Protein 8S31 (pdb70)

Foldseek 3Di:
DCQLVLLVLLLVLLCLLLVLVQQPDPAFDQVVQFDLLLFAQKDWFDKDAPQVPFAIKTAIPQRKIKGQGNQRKMWIQHNVNWKIWIQHNVGDIDIATPVGDDPVCPVVVVVRVVSSVVCVVDHGTQCNVPDHHDDDPVDDDWTFNDWDDDPFWIWTAIPQSWIKIAGDPQRWIWIAGSVQCKIWIQGSVRDITIGNSVVCSVRGDHPVVSVVSVVVSVVSVVVSVVD/DCLLVLLVLLLVLLVLLLVLVQAPDPDFDQVQQFDLLLFAQKDWFAWDAPQVPFAMKTAILQRKIKGQGNQRKMWIQHNVNWKIWIAHNVRDIDIDTPVGDDPVCPVVVVVNVVSSVVCVPPHGTQCNVPDHNDDDPVQDDWTFNDWDDDPFWIWTATPRSWIKIAGDPQRWIWIAGSVQCKIWIQGSVRDITIGNSVVCSVRGDHPVVSVVSVVVSVVSVVVSVVD/DDDDDPD/DDDDDDPD

B-factor: mean 40.06, std 9.3, range [23.6, 90.56]

Structure (mmCIF, N/CA/C/O backbone):
data_8S31
#
_entry.id   8S31
#
_cell.length_a   67.147
_cell.length_b   67.147
_cell.length_c   254.536
_cell.angle_alpha   90.000
_cell.angle_beta   90.000
_cell.angle_gamma   120.000
#
_symmetry.space_group_name_H-M   'P 32 2 1'
#
loop_
_entity.id
_entity.type
_entity.pdbx_description
1 polymer 'Serine/threonine-protein kinase PLK1'
2 polymer 'Mis18-binding protein 1'
3 water water
#
loop_
_atom_site.group_PDB
_atom_site.id
_atom_site.type_symbol
_atom_site.label_atom_id
_atom_site.label_alt_id
_atom_site.label_comp_id
_atom_site.label_asym_id
_atom_site.label_entity_id
_atom_site.label_seq_id
_atom_site.pdbx_PDB_ins_code
_atom_site.Cartn_x
_atom_site.Cartn_y
_atom_site.Cartn_z
_atom_site.occupancy
_atom_site.B_iso_or_equiv
_atom_site.auth_seq_id
_atom_site.auth_comp_id
_atom_site.auth_asym_id
_atom_site.auth_atom_id
_atom_site.pdbx_PDB_model_num
ATOM 1 N N . GLU A 1 7 ? -12.30375 26.30451 52.99962 1.000 52.30522 368 GLU A N 1
ATOM 2 C CA . GLU A 1 7 ? -11.51089 25.67912 51.94429 1.000 49.26194 368 GLU A CA 1
ATOM 3 C C . GLU A 1 7 ? -12.37230 24.80201 51.01979 1.000 46.10350 368 GLU A C 1
ATOM 4 O O . GLU A 1 7 ? -13.26263 24.06454 51.46964 1.000 48.20014 368 GLU A O 1
ATOM 6 N N . VAL A 1 8 ? -12.12884 24.93288 49.71662 1.000 41.76383 369 VAL A N 1
ATOM 7 C CA . VAL A 1 8 ? -12.67168 24.02350 48.71602 1.000 39.29726 369 VAL A CA 1
ATOM 8 C C . VAL A 1 8 ? -11.60021 22.95901 48.43944 1.000 39.50337 369 VAL A C 1
ATOM 9 O O . VAL A 1 8 ? -11.68321 22.23060 47.44381 1.000 35.79983 369 VAL A O 1
ATOM 13 N N . VAL A 1 9 ? -10.57923 22.86182 49.31093 1.000 34.97562 370 VAL A N 1
ATOM 14 C CA . VAL A 1 9 ? -9.49583 21.89178 49.10089 1.000 35.43738 370 VAL A CA 1
ATOM 15 C C . VAL A 1 9 ? -10.02523 20.46670 49.16056 1.000 35.80744 370 VAL A C 1
ATOM 16 O O . VAL A 1 9 ? -9.69244 19.61986 48.31709 1.000 32.08992 370 VAL A O 1
ATOM 20 N N . ASP A 1 10 ? -10.78232 20.15807 50.21052 1.000 34.96797 371 ASP A N 1
ATOM 21 C CA . ASP A 1 10 ? -11.33464 18.81630 50.35337 1.000 41.32991 371 ASP A CA 1
ATOM 22 C C . ASP A 1 10 ? -12.38718 18.55495 49.28510 1.000 39.00204 371 ASP A C 1
ATOM 23 O O . ASP A 1 10 ? -12.48606 17.44261 48.74749 1.000 35.72517 371 ASP A O 1
ATOM 28 N N . CYS A 1 11 ? -13.16092 19.58138 48.95060 1.000 33.30942 372 CYS A N 1
ATOM 29 C CA . CYS A 1 11 ? -14.13874 19.45700 47.87884 1.000 34.43843 372 CYS A CA 1
ATOM 30 C C . CYS A 1 11 ? -13.45448 19.09593 46.56389 1.000 35.56702 372 CYS A C 1
ATOM 31 O O . CYS A 1 11 ? -13.92128 18.21709 45.82314 1.000 32.01746 372 CYS A O 1
ATOM 34 N N . HIS A 1 12 ? -12.34194 19.77286 46.25015 1.000 32.31560 373 HIS A N 1
ATOM 35 C CA . HIS A 1 12 ? -11.67453 19.51221 44.98013 1.000 32.33274 373 HIS A CA 1
ATOM 36 C C . HIS A 1 12 ? -11.03609 18.12723 44.96535 1.000 33.69320 373 HIS A C 1
ATOM 37 O O . HIS A 1 12 ? -11.07789 17.43796 43.93996 1.000 35.22848 373 HIS A O 1
ATOM 44 N N . LEU A 1 13 ? -10.48185 17.68206 46.09794 1.000 30.93712 374 LEU A N 1
ATOM 45 C CA . LEU A 1 13 ? -9.92280 16.33466 46.15641 1.000 34.43152 374 LEU A CA 1
ATOM 46 C C . LEU A 1 13 ? -11.00383 15.27599 45.99303 1.000 33.68654 374 LEU A C 1
ATOM 47 O O . LEU A 1 13 ? -10.78528 14.26367 45.31720 1.000 31.09521 374 LEU A O 1
ATOM 52 N N . SER A 1 14 ? -12.16583 15.46893 46.62913 1.000 35.20326 375 SER A N 1
ATOM 53 C CA . SER A 1 14 ? -13.25839 14.51053 46.45589 1.000 34.57954 375 SER A CA 1
ATOM 54 C C . SER A 1 14 ? -13.75529 14.49247 45.01891 1.000 32.95296 375 SER A C 1
ATOM 55 O O . SER A 1 14 ? -14.05740 13.41968 44.47730 1.000 34.91269 375 SER A O 1
ATOM 58 N N . ASP A 1 15 ? -13.89158 15.67214 44.40152 1.000 30.72287 376 ASP A N 1
ATOM 59 C CA . ASP A 1 15 ? -14.25184 15.73945 42.98835 1.000 33.50217 376 ASP A CA 1
ATOM 60 C C . ASP A 1 15 ? -13.28017 14.91297 42.15052 1.000 31.84195 376 ASP A C 1
ATOM 61 O O . ASP A 1 15 ? -13.68430 14.19701 41.22950 1.000 30.51369 376 ASP A O 1
ATOM 66 N N . MET A 1 16 ? -11.98242 15.04889 42.42488 1.000 30.65476 377 MET A N 1
ATOM 67 C CA . MET A 1 16 ? -10.99163 14.29023 41.66580 1.000 33.55145 377 MET A CA 1
ATOM 68 C C . MET A 1 16 ? -11.14440 12.79023 41.88874 1.000 31.72579 377 MET A C 1
ATOM 69 O O . MET A 1 16 ? -11.03094 12.00437 40.94213 1.000 32.02788 377 MET A O 1
ATOM 74 N N . LEU A 1 17 ? -11.39722 12.37192 43.13028 1.000 32.76405 378 LEU A N 1
ATOM 75 C CA . LEU A 1 17 ? -11.58556 10.94498 43.39728 1.000 35.97842 378 LEU A CA 1
ATOM 76 C C . LEU A 1 17 ? -12.81103 10.39918 42.66660 1.000 33.30527 378 LEU A C 1
ATOM 77 O O . LEU A 1 17 ? -12.76189 9.29755 42.10035 1.000 33.69312 378 LEU A O 1
ATOM 82 N N . GLN A 1 18 ? -13.90780 11.17324 42.65029 1.000 34.96366 379 GLN A N 1
ATOM 83 C CA . GLN A 1 18 ? -15.05221 10.89622 41.77299 1.000 36.84305 379 GLN A CA 1
ATOM 84 C C . GLN A 1 18 ? -14.66689 10.67747 40.32867 1.000 39.13273 379 GLN A C 1
ATOM 85 O O . GLN A 1 18 ? -15.03236 9.65743 39.72057 1.000 35.74690 379 GLN A O 1
ATOM 91 N N . GLN A 1 19 ? -13.91950 11.62226 39.76925 1.000 32.49340 380 GLN A N 1
ATOM 92 C CA . GLN A 1 19 ? -13.58819 11.54867 38.35576 1.000 36.68478 380 GLN A CA 1
ATOM 93 C C . GLN A 1 19 ? -12.69745 10.34928 38.06880 1.000 34.90625 380 GLN A C 1
ATOM 94 O O . GLN A 1 19 ? -12.94424 9.60341 37.11297 1.000 34.67161 380 GLN A O 1
ATOM 100 N N . LEU A 1 20 ? -11.71276 10.09922 38.94182 1.000 33.19658 381 LEU A N 1
ATOM 101 C CA . LEU A 1 20 ? -10.79170 8.97837 38.75428 1.000 33.19017 381 LEU A CA 1
ATOM 102 C C . LEU A 1 20 ? -11.47673 7.63568 38.98158 1.000 35.51662 381 LEU A C 1
ATOM 103 O O . LEU A 1 20 ? -11.28215 6.69667 38.19745 1.000 36.36404 381 LEU A O 1
ATOM 108 N N . HIS A 1 21 ? -12.27714 7.51799 40.04431 1.000 35.95471 382 HIS A N 1
ATOM 109 C CA . HIS A 1 21 ? -12.96819 6.25673 40.31073 1.000 38.00606 382 HIS A CA 1
ATOM 110 C C . HIS A 1 21 ? -13.83856 5.83849 39.12666 1.000 37.44495 382 HIS A C 1
ATOM 111 O O . HIS A 1 21 ? -13.79995 4.68257 38.68682 1.000 39.49557 382 HIS A O 1
ATOM 118 N N . SER A 1 22 ? -14.59771 6.78067 38.57335 1.000 37.04751 383 SER A N 1
ATOM 119 C CA . SER A 1 22 ? -15.47048 6.47739 37.44318 1.000 39.57602 383 SER A CA 1
ATOM 120 C C . SER A 1 22 ? -14.68282 5.98784 36.22978 1.000 39.89993 383 SER A C 1
ATOM 121 O O . SER A 1 22 ? -15.08805 5.02369 35.56944 1.000 40.00163 383 SER A O 1
ATOM 124 N N . VAL A 1 23 ? -13.56851 6.65204 35.90448 1.000 39.74697 384 VAL A N 1
ATOM 125 C CA . VAL A 1 23 ? -12.74119 6.20559 34.78288 1.000 39.20784 384 VAL A CA 1
ATOM 126 C C . VAL A 1 23 ? -12.18124 4.82132 35.07327 1.000 38.46378 384 VAL A C 1
ATOM 127 O O . VAL A 1 23 ? -12.30904 3.89311 34.26451 1.000 39.94841 384 VAL A O 1
ATOM 131 N N . ASN A 1 24 ? -11.58811 4.65526 36.25709 1.000 36.31373 385 ASN A N 1
ATOM 132 C CA . ASN A 1 24 ? -10.95286 3.39137 36.60249 1.000 38.47561 385 ASN A CA 1
ATOM 133 C C . ASN A 1 24 ? -11.97522 2.26957 36.69256 1.000 39.33824 385 ASN A C 1
ATOM 134 O O . ASN A 1 24 ? -11.70960 1.15156 36.24238 1.000 43.52756 385 ASN A O 1
ATOM 139 N N . ALA A 1 25 ? -13.16697 2.55119 37.22980 1.000 38.88016 386 ALA A N 1
ATOM 140 C CA . ALA A 1 25 ? -14.18843 1.50663 37.30779 1.000 40.86035 386 ALA A CA 1
ATOM 141 C C . ALA A 1 25 ? -14.60943 1.02620 35.92726 1.000 43.93763 386 ALA A C 1
ATOM 142 O O . ALA A 1 25 ? -15.02559 -0.12855 35.78030 1.000 41.57144 386 ALA A O 1
ATOM 144 N N . SER A 1 26 ? -14.51294 1.89143 34.90538 1.000 42.33749 387 SER A N 1
ATOM 145 C CA . SER A 1 26 ? -14.93847 1.50754 33.56177 1.000 42.87009 387 SER A CA 1
ATOM 146 C C . SER A 1 26 ? -13.93943 0.59703 32.87389 1.000 44.23972 387 SER A C 1
ATOM 147 O O . SER A 1 26 ? -14.24970 0.07402 31.79587 1.000 43.45420 387 SER A O 1
ATOM 150 N N . LYS A 1 27 ? -12.77739 0.37721 33.48773 1.000 44.87529 388 LYS A N 1
ATOM 151 C CA . LYS A 1 27 ? -11.81375 -0.61026 33.01674 1.000 48.48203 388 LYS A CA 1
ATOM 152 C C . LYS A 1 27 ? -11.36633 -0.18212 31.61370 1.000 47.64180 388 LYS A C 1
ATOM 153 O O . LYS A 1 27 ? -11.59963 -0.90747 30.64407 1.000 49.76880 388 LYS A O 1
ATOM 159 N N . PRO A 1 28 ? -10.78739 1.02272 31.45712 1.000 47.96278 389 PRO A N 1
ATOM 160 C CA . PRO A 1 28 ? -10.68162 1.62446 30.11043 1.000 46.90647 389 PRO A CA 1
ATOM 161 C C . PRO A 1 28 ? -9.67551 0.98163 29.15110 1.000 51.61597 389 PRO A C 1
ATOM 162 O O . PRO A 1 28 ? -9.79841 1.20477 27.93613 1.000 49.81830 389 PRO A O 1
ATOM 166 N N . SER A 1 29 ? -8.67410 0.24011 29.62079 1.000 47.22348 390 SER A N 1
ATOM 167 C CA . SER A 1 29 ? -7.75262 -0.39268 28.68648 1.000 51.18289 390 SER A CA 1
ATOM 168 C C . SER A 1 29 ? -8.28193 -1.73634 28.22165 1.000 56.37568 390 SER A C 1
ATOM 169 O O . SER A 1 29 ? -7.64598 -2.39729 27.39743 1.000 58.26319 390 SER A O 1
ATOM 172 N N . GLU A 1 30 ? -9.46459 -2.11488 28.70058 1.000 58.27726 391 GLU A N 1
ATOM 173 C CA . GLU A 1 30 ? -10.06819 -3.42148 28.50027 1.000 60.61316 391 GLU A CA 1
ATOM 174 C C . GLU A 1 30 ? -11.16629 -3.39497 27.44886 1.000 59.08340 391 GLU A C 1
ATOM 175 O O . GLU A 1 30 ? -12.00331 -4.29646 27.42395 1.000 62.82907 391 GLU A O 1
ATOM 181 N N . ARG A 1 31 ? -11.20857 -2.36394 26.61104 1.000 63.01377 392 ARG A N 1
ATOM 182 C CA . ARG A 1 31 ? -12.20840 -2.31463 25.55881 1.000 62.16344 392 ARG A CA 1
ATOM 183 C C . ARG A 1 31 ? -11.81024 -3.19291 24.38052 1.000 64.63872 392 ARG A C 1
ATOM 184 O O . ARG A 1 31 ? -10.64688 -3.57087 24.21174 1.000 61.94901 392 ARG A O 1
ATOM 192 N N . GLY A 1 32 ? -12.80043 -3.46577 23.52881 1.000 64.32359 393 GLY A N 1
ATOM 193 C CA . GLY A 1 32 ? -12.53119 -4.15253 22.27344 1.000 67.42922 393 GLY A CA 1
ATOM 194 C C . GLY A 1 32 ? -11.66239 -3.32021 21.34868 1.000 70.29096 393 GLY A C 1
ATOM 195 O O . GLY A 1 32 ? -10.65642 -3.79962 20.81465 1.000 64.44793 393 GLY A O 1
ATOM 196 N N . LEU A 1 33 ? -12.09431 -2.08639 21.08052 1.000 67.10257 394 LEU A N 1
ATOM 197 C CA . LEU A 1 33 ? -11.34948 -1.12236 20.28139 1.000 63.25519 394 LEU A CA 1
ATOM 198 C C . LEU A 1 33 ? -11.17457 0.13956 21.10568 1.000 60.12423 394 LEU A C 1
ATOM 199 O O . LEU A 1 33 ? -12.16357 0.76262 21.49916 1.000 58.68186 394 LEU A O 1
ATOM 204 N N . VAL A 1 34 ? -9.93466 0.52118 21.36642 1.000 57.22076 395 VAL A N 1
ATOM 205 C CA . VAL A 1 34 ? -9.66797 1.71977 22.14706 1.000 57.16283 395 VAL A CA 1
ATOM 206 C C . VAL A 1 34 ? -9.52487 2.88375 21.17615 1.000 54.97171 395 VAL A C 1
ATOM 207 O O . VAL A 1 34 ? -8.81332 2.77875 20.16991 1.000 55.59075 395 VAL A O 1
ATOM 211 N N . ARG A 1 35 ? -10.19804 3.99636 21.46923 1.000 47.60296 396 ARG A N 1
ATOM 212 C CA . ARG A 1 35 ? -10.15694 5.16920 20.60528 1.000 47.30186 396 ARG A CA 1
ATOM 213 C C . ARG A 1 35 ? -9.79041 6.38691 21.43866 1.000 48.65227 396 ARG A C 1
ATOM 214 O O . ARG A 1 35 ? -10.51819 7.37969 21.49431 1.000 42.81754 396 ARG A O 1
ATOM 222 N N . GLN A 1 36 ? -8.60601 6.29389 22.05409 1.000 46.35105 397 GLN A N 1
ATOM 223 C CA . GLN A 1 36 ? -8.12676 7.28686 23.01264 1.000 48.43757 397 GLN A CA 1
ATOM 224 C C . GLN A 1 36 ? -8.16602 8.70018 22.44227 1.000 43.38431 397 GLN A C 1
ATOM 225 O O . GLN A 1 36 ? -8.52529 9.65552 23.13822 1.000 44.51361 397 GLN A O 1
ATOM 231 N N . GLU A 1 37 ? -7.77422 8.85073 21.17956 1.000 46.24701 398 GLU A N 1
ATOM 232 C CA . GLU A 1 37 ? -7.70357 10.16308 20.54678 1.000 48.96165 398 GLU A CA 1
ATOM 233 C C . GLU A 1 37 ? -9.05507 10.87916 20.53979 1.000 46.17853 398 GLU A C 1
ATOM 234 O O . GLU A 1 37 ? -9.09657 12.11130 20.45466 1.000 39.77153 398 GLU A O 1
ATOM 240 N N . GLU A 1 38 ? -10.16119 10.13809 20.63933 1.000 42.83341 399 GLU A N 1
ATOM 241 C CA . GLU A 1 38 ? -11.46827 10.77356 20.70737 1.000 42.65690 399 GLU A CA 1
ATOM 242 C C . GLU A 1 38 ? -11.69528 11.50894 22.02069 1.000 41.15416 399 GLU A C 1
ATOM 243 O O . GLU A 1 38 ? -12.58952 12.35946 22.09924 1.000 38.16227 399 GLU A O 1
ATOM 249 N N . ALA A 1 39 ? -10.90766 11.21463 23.04685 1.000 41.30760 400 ALA A N 1
ATOM 250 C CA . ALA A 1 39 ? -11.06574 11.88978 24.32254 1.000 40.27047 400 ALA A CA 1
ATOM 251 C C . ALA A 1 39 ? -10.20354 13.13460 24.44384 1.000 38.47684 400 ALA A C 1
ATOM 252 O O . ALA A 1 39 ? -10.33477 13.85589 25.43320 1.000 37.10616 400 ALA A O 1
ATOM 254 N N . GLU A 1 40 ? -9.33414 13.40577 23.47044 1.000 39.48218 401 GLU A N 1
ATOM 255 C CA . GLU A 1 40 ? -8.44688 14.55910 23.56434 1.000 38.65680 401 GLU A CA 1
ATOM 256 C C . GLU A 1 40 ? -9.22584 15.86305 23.49747 1.000 38.44658 401 GLU A C 1
ATOM 257 O O . GLU A 1 40 ? -10.15337 16.00966 22.70333 1.000 36.99874 401 GLU A O 1
ATOM 263 N N . ASP A 1 41 ? -8.80324 16.83777 24.30017 1.000 38.28611 402 ASP A N 1
ATOM 264 C CA . ASP A 1 41 ? -9.33695 18.19465 24.22036 1.000 36.52918 402 ASP A CA 1
ATOM 265 C C . ASP A 1 41 ? -8.20733 19.16576 24.50949 1.000 37.77495 402 ASP A C 1
ATOM 266 O O . ASP A 1 41 ? -7.91758 19.45613 25.68283 1.000 36.38105 402 ASP A O 1
ATOM 271 N N . PRO A 1 42 ? -7.56200 19.70579 23.47084 1.000 34.58740 403 PRO A N 1
ATOM 272 C CA . PRO A 1 42 ? -6.42927 20.61807 23.70283 1.000 37.83117 403 PRO A CA 1
ATOM 273 C C . PRO A 1 42 ? -6.81139 21.86596 24.47393 1.000 37.21663 403 PRO A C 1
ATOM 274 O O . PRO A 1 42 ? -5.93975 22.48212 25.09528 1.000 38.82077 403 PRO A O 1
ATOM 278 N N . ALA A 1 43 ? -8.08405 22.25756 24.46507 1.000 36.92455 404 ALA A N 1
ATOM 279 C CA . ALA A 1 43 ? -8.49435 23.43236 25.22196 1.000 38.18629 404 ALA A CA 1
ATOM 280 C C . ALA A 1 43 ? -8.52402 23.19874 26.73015 1.000 38.19509 404 ALA A C 1
ATOM 281 O O . ALA A 1 43 ? -8.72940 24.15662 27.48136 1.000 37.83914 404 ALA A O 1
ATOM 283 N N . CYS A 1 44 ? -8.35466 21.96482 27.19921 1.000 36.55819 405 CYS A N 1
ATOM 284 C CA . CYS A 1 44 ? -8.39212 21.68087 28.62922 1.000 33.11972 405 CYS A CA 1
ATOM 285 C C . CYS A 1 44 ? -7.01242 21.69497 29.27785 1.000 31.46328 405 CYS A C 1
ATOM 286 O O . CYS A 1 44 ? -6.89336 21.34457 30.45612 1.000 31.79528 405 CYS A O 1
ATOM 289 N N . ILE A 1 45 ? -5.97558 22.06528 28.53392 1.000 33.64175 406 ILE A N 1
ATOM 290 C CA . ILE A 1 45 ? -4.60074 22.08839 29.05691 1.000 33.70027 406 ILE A CA 1
ATOM 291 C C . ILE A 1 45 ? -4.54163 22.98397 30.29394 1.000 32.88261 406 ILE A C 1
ATOM 292 O O . ILE A 1 45 ? -5.26809 23.99474 30.35780 1.000 33.55971 406 ILE A O 1
ATOM 297 N N . PRO A 1 46 ? -3.76609 22.64752 31.32266 1.000 33.21594 407 PRO A N 1
ATOM 298 C CA . PRO A 1 46 ? -3.73982 23.48446 32.53558 1.000 32.82532 407 PRO A CA 1
ATOM 299 C C . PRO A 1 46 ? -3.11026 24.85149 32.29905 1.000 32.57581 407 PRO A C 1
ATOM 300 O O . PRO A 1 46 ? -2.34503 25.07295 31.35679 1.000 31.04712 407 PRO A O 1
ATOM 304 N N . ILE A 1 47 ? -3.45915 25.78341 33.18853 1.000 31.27683 408 ILE A N 1
ATOM 305 C CA . ILE A 1 47 ? -2.76671 27.06237 33.23305 1.000 33.00350 408 ILE A CA 1
ATOM 306 C C . ILE A 1 47 ? -1.39449 26.89627 33.87332 1.000 31.90000 408 ILE A C 1
ATOM 307 O O . ILE A 1 47 ? -0.40718 27.49830 33.42943 1.000 31.23654 408 ILE A O 1
ATOM 312 N N . PHE A 1 48 ? -1.30284 26.05631 34.89904 1.000 28.86135 409 PHE A N 1
ATOM 313 C CA . PHE A 1 48 ? -0.09640 25.93833 35.70132 1.000 30.09507 409 PHE A CA 1
ATOM 314 C C . PHE A 1 48 ? 0.25720 24.47757 35.90010 1.000 31.36434 409 PHE A C 1
ATOM 315 O O . PHE A 1 48 ? -0.63037 23.62586 36.03201 1.000 27.79828 409 PHE A O 1
ATOM 323 N N . TRP A 1 49 ? 1.55928 24.20081 35.92172 1.000 28.92838 410 TRP A N 1
ATOM 324 C CA . TRP A 1 49 ? 2.07572 22.93070 36.40283 1.000 29.42862 410 TRP A CA 1
ATOM 325 C C . TRP A 1 49 ? 3.47748 23.16569 36.95163 1.000 31.15245 410 TRP A C 1
ATOM 326 O O . TRP A 1 49 ? 4.09132 24.21186 36.72263 1.000 29.76165 410 TRP A O 1
ATOM 337 N N . VAL A 1 50 ? 3.97967 22.18295 37.69184 1.000 28.70715 411 VAL A N 1
ATOM 338 C CA . VAL A 1 50 ? 5.33003 22.26299 38.23730 1.000 29.88946 411 VAL A CA 1
ATOM 339 C C . VAL A 1 50 ? 6.31664 21.83911 37.15783 1.000 32.10043 411 VAL A C 1
ATOM 340 O O . VAL A 1 50 ? 6.27675 20.69808 36.68363 1.000 30.52741 411 VAL A O 1
ATOM 344 N N . SER A 1 51 ? 7.21209 22.75145 36.76774 1.000 30.42596 412 SER A N 1
ATOM 345 C CA . SER A 1 51 ? 8.18064 22.43312 35.72520 1.000 32.90887 412 SER A CA 1
ATOM 346 C C . SER A 1 51 ? 9.53532 21.97256 36.26441 1.000 33.45265 412 SER A C 1
ATOM 347 O O . SER A 1 51 ? 10.26204 21.28171 35.54064 1.000 34.39764 412 SER A O 1
ATOM 350 N N . LYS A 1 52 ? 9.89438 22.33727 37.49994 1.000 30.82325 413 LYS A N 1
ATOM 351 C CA . LYS A 1 52 ? 11.11765 21.86894 38.14329 1.000 31.79170 413 LYS A CA 1
ATOM 352 C C . LYS A 1 52 ? 10.86606 21.77089 39.63950 1.000 32.20844 413 LYS A C 1
ATOM 353 O O . LYS A 1 52 ? 10.00871 22.47435 40.18020 1.000 28.00754 413 LYS A O 1
ATOM 359 N N . TRP A 1 53 ? 11.62709 20.91585 40.31653 1.000 29.17745 414 TRP A N 1
ATOM 360 C CA . TRP A 1 53 ? 11.50799 20.88196 41.77070 1.000 31.29222 414 TRP A CA 1
ATOM 361 C C . TRP A 1 53 ? 12.78819 20.32489 42.37040 1.000 33.57787 414 TRP A C 1
ATOM 362 O O . TRP A 1 53 ? 13.54037 19.59493 41.71255 1.000 32.13118 414 TRP A O 1
ATOM 373 N N . VAL A 1 54 ? 13.06161 20.72199 43.60968 1.000 30.32080 415 VAL A N 1
ATOM 374 C CA . VAL A 1 54 ? 14.22101 20.19496 44.31594 1.000 34.50077 415 VAL A CA 1
ATOM 375 C C . VAL A 1 54 ? 13.79985 19.98494 45.76343 1.000 34.87319 415 VAL A C 1
ATOM 376 O O . VAL A 1 54 ? 13.35943 20.92632 46.43966 1.000 32.60393 415 VAL A O 1
ATOM 380 N N . ASP A 1 55 ? 13.85724 18.73391 46.20059 1.000 37.03170 416 ASP A N 1
ATOM 381 C CA . ASP A 1 55 ? 13.52018 18.32199 47.55615 1.000 37.29943 416 ASP A CA 1
ATOM 382 C C . ASP A 1 55 ? 14.75828 18.46684 48.42411 1.000 37.11246 416 ASP A C 1
ATOM 383 O O . ASP A 1 55 ? 15.62903 17.59141 48.43567 1.000 39.79846 416 ASP A O 1
ATOM 388 N N . TYR A 1 56 ? 14.83591 19.56462 49.16830 1.000 35.18394 417 TYR A N 1
ATOM 389 C CA . TYR A 1 56 ? 15.87788 19.74599 50.17570 1.000 37.77465 417 TYR A CA 1
ATOM 390 C C . TYR A 1 56 ? 15.24606 19.79167 51.56293 1.000 37.36689 417 TYR A C 1
ATOM 391 O O . TYR A 1 56 ? 15.61365 20.60940 52.41366 1.000 34.99735 417 TYR A O 1
ATOM 400 N N . SER A 1 57 ? 14.27310 18.90072 51.78324 1.000 35.01385 418 SER A N 1
ATOM 401 C CA . SER A 1 57 ? 13.50627 18.87154 53.02215 1.000 36.49280 418 SER A CA 1
ATOM 402 C C . SER A 1 57 ? 14.34756 18.45950 54.22150 1.000 39.62505 418 SER A C 1
ATOM 403 O O . SER A 1 57 ? 13.94439 18.71994 55.35995 1.000 39.38266 418 SER A O 1
ATOM 406 N N . ASP A 1 58 ? 15.51485 17.85074 54.00207 1.000 42.69708 419 ASP A N 1
ATOM 407 C CA . ASP A 1 58 ? 16.42368 17.59280 55.11110 1.000 40.58111 419 ASP A CA 1
ATOM 408 C C . ASP A 1 58 ? 16.93160 18.88398 55.74891 1.000 42.70822 419 ASP A C 1
ATOM 409 O O . ASP A 1 58 ? 17.35179 18.86206 56.91408 1.000 42.33765 419 ASP A O 1
ATOM 414 N N . LYS A 1 59 ? 16.89626 20.00904 55.02694 1.000 38.14430 420 LYS A N 1
ATOM 415 C CA . LYS A 1 59 ? 17.35888 21.27072 55.60047 1.000 37.58437 420 LYS A CA 1
ATOM 416 C C . LYS A 1 59 ? 16.31704 22.38647 55.53228 1.000 37.95654 420 LYS A C 1
ATOM 417 O O . LYS A 1 59 ? 16.07675 23.05899 56.53798 1.000 38.26015 420 LYS A O 1
ATOM 423 N N . TYR A 1 60 ? 15.67904 22.59220 54.37676 1.000 34.42341 421 TYR A N 1
ATOM 424 C CA . TYR A 1 60 ? 14.84989 23.79411 54.19544 1.000 35.52588 421 TYR A CA 1
ATOM 425 C C . TYR A 1 60 ? 13.41766 23.50303 53.77028 1.000 36.81262 421 TYR A C 1
ATOM 426 O O . TYR A 1 60 ? 12.49276 24.14670 54.26631 1.000 34.49577 421 TYR A O 1
ATOM 435 N N . GLY A 1 61 ? 13.21346 22.59023 52.83447 1.000 35.85516 422 GLY A N 1
ATOM 436 C CA . GLY A 1 61 ? 11.90526 22.32359 52.29147 1.000 34.31260 422 GLY A CA 1
ATOM 437 C C . GLY A 1 61 ? 12.01682 21.99955 50.82303 1.000 33.28156 422 GLY A C 1
ATOM 438 O O . GLY A 1 61 ? 13.05846 21.56538 50.34133 1.000 34.52880 422 GLY A O 1
ATOM 439 N N . LEU A 1 62 ? 10.92997 22.21325 50.10662 1.000 30.89081 423 LEU A N 1
ATOM 440 C CA . LEU A 1 62 ? 10.81444 21.82065 48.71230 1.000 29.62309 423 LEU A CA 1
ATOM 441 C C . LEU A 1 62 ? 10.72087 23.08892 47.88008 1.000 31.36370 423 LEU A C 1
ATOM 442 O O . LEU A 1 62 ? 9.77936 23.87059 48.05187 1.000 28.22958 423 LEU A O 1
ATOM 447 N N . GLY A 1 63 ? 11.70629 23.30831 47.00812 1.000 31.49276 424 GLY A N 1
ATOM 448 C CA . GLY A 1 63 ? 11.65512 24.38798 46.03955 1.000 28.37903 424 GLY A CA 1
ATOM 449 C C . GLY A 1 63 ? 11.12508 23.90498 44.70048 1.000 31.24476 424 GLY A C 1
ATOM 450 O O . GLY A 1 63 ? 11.35734 22.76470 44.30170 1.000 29.08024 424 GLY A O 1
ATOM 451 N N . TYR A 1 64 ? 10.43105 24.79397 43.98448 1.000 27.48000 425 TYR A N 1
ATOM 452 C CA . TYR A 1 64 ? 9.84869 24.40357 42.71052 1.000 30.62902 425 TYR A CA 1
ATOM 453 C C . TYR A 1 64 ? 9.70026 25.62988 41.82175 1.000 30.41744 425 TYR A C 1
ATOM 454 O O . TYR A 1 64 ? 9.69377 26.77304 42.28810 1.000 28.90716 425 TYR A O 1
ATOM 463 N N . GLN A 1 65 ? 9.58493 25.37301 40.52871 1.000 29.38999 426 GLN A N 1
ATOM 464 C CA . GLN A 1 65 ? 9.26985 26.38527 39.53622 1.000 28.79308 426 GLN A CA 1
ATOM 465 C C . GLN A 1 65 ? 7.97520 25.97546 38.85306 1.000 32.45940 426 GLN A C 1
ATOM 466 O O . GLN A 1 65 ? 7.75568 24.78830 38.60218 1.000 32.15513 426 GLN A O 1
ATOM 472 N N . LEU A 1 66 ? 7.09951 26.94077 38.58197 1.000 29.66761 427 LEU A N 1
ATOM 473 C CA . LEU A 1 66 ? 5.92832 26.67068 37.76228 1.000 30.91793 427 LEU A CA 1
ATOM 474 C C . LEU A 1 66 ? 6.22578 27.05785 36.31914 1.000 29.92003 427 LEU A C 1
ATOM 475 O O . LEU A 1 66 ? 7.18671 27.77642 36.03401 1.000 30.27961 427 LEU A O 1
ATOM 480 N N . CYS A 1 67 ? 5.38234 26.56928 35.40786 1.000 30.34778 428 CYS A N 1
ATOM 481 C CA . CYS A 1 67 ? 5.63647 26.73458 33.97900 1.000 31.70190 428 CYS A CA 1
ATOM 482 C C . CYS A 1 67 ? 5.67007 28.19911 33.54088 1.000 33.93301 428 CYS A C 1
ATOM 483 O O . CYS A 1 67 ? 6.22974 28.49554 32.47761 1.000 31.85641 428 CYS A O 1
ATOM 486 N N . ASP A 1 68 ? 5.10139 29.12454 34.32581 1.000 31.15683 429 ASP A N 1
ATOM 487 C CA . ASP A 1 68 ? 5.17961 30.54651 33.98380 1.000 33.17093 429 ASP A CA 1
ATOM 488 C C . ASP A 1 68 ? 6.48552 31.20879 34.43581 1.000 34.16617 429 ASP A C 1
ATOM 489 O O . ASP A 1 68 ? 6.61185 32.43544 34.30556 1.000 31.23945 429 ASP A O 1
ATOM 494 N N . ASN A 1 69 ? 7.44634 30.42508 34.93219 1.000 35.72032 430 ASN A N 1
ATOM 495 C CA . ASN A 1 69 ? 8.75595 30.84676 35.44206 1.000 33.31973 430 ASN A CA 1
ATOM 496 C C . ASN A 1 69 ? 8.68758 31.53807 36.79931 1.000 33.88436 430 ASN A C 1
ATOM 497 O O . ASN A 1 69 ? 9.71290 32.04357 37.28739 1.000 31.31721 430 ASN A O 1
ATOM 502 N N . SER A 1 70 ? 7.52460 31.55159 37.44436 1.000 32.25852 431 SER A N 1
ATOM 503 C CA . SER A 1 70 ? 7.49200 31.88204 38.85772 1.000 29.27637 431 SER A CA 1
ATOM 504 C C . SER A 1 70 ? 8.15704 30.76117 39.66013 1.000 30.92892 431 SER A C 1
ATOM 505 O O . SER A 1 70 ? 8.24254 29.61295 39.21979 1.000 32.44252 431 SER A O 1
ATOM 508 N N . VAL A 1 71 ? 8.62959 31.10576 40.85160 1.000 26.94377 432 VAL A N 1
ATOM 509 C CA . VAL A 1 71 ? 9.31154 30.16566 41.72830 1.000 29.52474 432 VAL A CA 1
ATOM 510 C C . VAL A 1 71 ? 8.57875 30.13236 43.06424 1.000 30.30442 432 VAL A C 1
ATOM 511 O O . VAL A 1 71 ? 7.94512 31.11392 43.46069 1.000 27.65641 432 VAL A O 1
ATOM 515 N N . GLY A 1 72 ? 8.66396 29.00309 43.76280 1.000 29.04327 433 GLY A N 1
ATOM 516 C CA . GLY A 1 72 ? 8.08675 28.91260 45.09300 1.000 29.17100 433 GLY A CA 1
ATOM 517 C C . GLY A 1 72 ? 8.88351 27.95519 45.95358 1.000 29.34991 433 GLY A C 1
ATOM 518 O O . GLY A 1 72 ? 9.71490 27.18817 45.45469 1.000 28.13189 433 GLY A O 1
ATOM 519 N N . VAL A 1 73 ? 8.63984 28.02693 47.26564 1.000 26.23014 434 VAL A N 1
ATOM 520 C CA . VAL A 1 73 ? 9.19481 27.07588 48.22545 1.000 28.52901 434 VAL A CA 1
ATOM 521 C C . VAL A 1 73 ? 8.10580 26.71281 49.22549 1.000 32.75099 434 VAL A C 1
ATOM 522 O O . VAL A 1 73 ? 7.43287 27.59799 49.76240 1.000 29.64529 434 VAL A O 1
ATOM 526 N N . LEU A 1 74 ? 7.93048 25.41373 49.47984 1.000 31.19645 435 LEU A N 1
ATOM 527 C CA . LEU A 1 74 ? 7.15575 24.94144 50.62757 1.000 28.81228 435 LEU A CA 1
ATOM 528 C C . LEU A 1 74 ? 8.17616 24.61202 51.70920 1.000 31.33958 435 LEU A C 1
ATOM 529 O O . LEU A 1 74 ? 8.86248 23.58811 51.63574 1.000 29.84192 435 LEU A O 1
ATOM 534 N N . PHE A 1 75 ? 8.28677 25.49087 52.70287 1.000 30.98853 436 PHE A N 1
ATOM 535 C CA . PHE A 1 75 ? 9.27371 25.31872 53.75607 1.000 32.67158 436 PHE A CA 1
ATOM 536 C C . PHE A 1 75 ? 8.83465 24.22232 54.72214 1.000 32.88266 436 PHE A C 1
ATOM 537 O O . PHE A 1 75 ? 7.66669 23.83145 54.76895 1.000 31.12835 436 PHE A O 1
ATOM 545 N N . ASN A 1 76 ? 9.80044 23.72448 55.50109 1.000 33.73885 437 ASN A N 1
ATOM 546 C CA . ASN A 1 76 ? 9.54023 22.64920 56.45278 1.000 33.87533 437 ASN A CA 1
ATOM 547 C C . ASN A 1 76 ? 8.55755 23.04171 57.55643 1.000 36.62889 437 ASN A C 1
ATOM 548 O O . ASN A 1 76 ? 7.97432 22.15515 58.19294 1.000 37.66392 437 ASN A O 1
ATOM 553 N N . ASP A 1 77 ? 8.37756 24.33308 57.82658 1.000 34.73078 438 ASP A N 1
ATOM 554 C CA . ASP A 1 77 ? 7.36428 24.77498 58.77751 1.000 35.74966 438 ASP A CA 1
ATOM 555 C C . ASP A 1 77 ? 5.97785 24.92716 58.13734 1.000 37.61181 438 ASP A C 1
ATOM 556 O O . ASP A 1 77 ? 5.09607 25.54950 58.74032 1.000 40.25900 438 ASP A O 1
ATOM 561 N N . SER A 1 78 ? 5.78455 24.39928 56.92246 1.000 34.01598 439 SER A N 1
ATOM 562 C CA . SER A 1 78 ? 4.51430 24.40710 56.19589 1.000 35.99621 439 SER A CA 1
ATOM 563 C C . SER A 1 78 ? 4.06907 25.79939 55.73530 1.000 37.01615 439 SER A C 1
ATOM 564 O O . SER A 1 78 ? 2.87824 26.00740 55.49024 1.000 37.25893 439 SER A O 1
ATOM 567 N N . THR A 1 79 ? 4.96094 26.78654 55.67202 1.000 33.25448 440 THR A N 1
ATOM 568 C CA . THR A 1 79 ? 4.64664 28.06123 55.03363 1.000 32.43917 440 THR A CA 1
ATOM 569 C C . THR A 1 79 ? 5.18318 28.06224 53.60818 1.000 29.42291 440 THR A C 1
ATOM 570 O O . THR A 1 79 ? 6.05498 27.26973 53.25430 1.000 30.83118 440 THR A O 1
ATOM 574 N N . ARG A 1 80 ? 4.64799 28.95578 52.78179 1.000 31.09944 441 ARG A N 1
ATOM 575 C CA . ARG A 1 80 ? 5.03199 29.02731 51.37774 1.000 30.27138 441 ARG A CA 1
ATOM 576 C C . ARG A 1 80 ? 5.44430 30.44582 51.02458 1.000 31.64424 441 ARG A C 1
ATOM 577 O O . ARG A 1 80 ? 4.83567 31.41137 51.49026 1.000 29.56061 441 ARG A O 1
ATOM 585 N N . LEU A 1 81 ? 6.47724 30.57078 50.19686 1.000 27.26320 442 LEU A N 1
ATOM 586 C CA . LEU A 1 81 ? 6.86242 31.85493 49.62988 1.000 26.16362 442 LEU A CA 1
ATOM 587 C C . LEU A 1 81 ? 6.89231 31.70661 48.11964 1.000 27.27599 442 LEU A C 1
ATOM 588 O O . LEU A 1 81 ? 7.48257 30.75910 47.59481 1.000 28.54818 442 LEU A O 1
ATOM 593 N N . ILE A 1 82 ? 6.26203 32.64155 47.43034 1.000 26.25433 443 ILE A N 1
ATOM 594 C CA . ILE A 1 82 ? 6.14805 32.64257 45.97949 1.000 29.68716 443 ILE A CA 1
ATOM 595 C C . ILE A 1 82 ? 6.82317 33.89802 45.45956 1.000 31.44571 443 ILE A C 1
ATOM 596 O O . ILE A 1 82 ? 6.55739 34.99109 45.96829 1.000 30.46310 443 ILE A O 1
ATOM 601 N N . LEU A 1 83 ? 7.65156 33.75375 44.42210 1.000 27.44747 444 LEU A N 1
ATOM 602 C CA . LEU A 1 83 ? 8.23706 34.88928 43.71809 1.000 28.31589 444 LEU A CA 1
ATOM 603 C C . LEU A 1 83 ? 7.67349 34.88732 42.30293 1.000 28.79298 444 LEU A C 1
ATOM 604 O O . LEU A 1 83 ? 7.90309 33.93854 41.54888 1.000 29.93213 444 LEU A O 1
ATOM 609 N N . TYR A 1 84 ? 6.89399 35.91458 41.96082 1.000 26.60068 445 TYR A N 1
ATOM 610 C CA . TYR A 1 84 ? 6.27404 35.98306 40.64596 1.000 29.36708 445 TYR A CA 1
ATOM 611 C C . TYR A 1 84 ? 7.34239 36.11190 39.56279 1.000 32.51918 445 TYR A C 1
ATOM 612 O O . TYR A 1 84 ? 8.50196 36.45079 39.83002 1.000 29.88900 445 TYR A O 1
ATOM 621 N N . ASN A 1 85 ? 6.92994 35.87366 38.31034 1.000 32.73840 446 ASN A N 1
ATOM 622 C CA . ASN A 1 85 ? 7.91897 35.84677 37.24717 1.000 33.13276 446 ASN A CA 1
ATOM 623 C C . ASN A 1 85 ? 8.41824 37.24325 36.88251 1.000 35.73721 446 ASN A C 1
ATOM 624 O O . ASN A 1 85 ? 9.21456 37.35469 35.94980 1.000 33.16462 446 ASN A O 1
ATOM 629 N N . ASP A 1 86 ? 7.95156 38.31000 37.55060 1.000 35.66924 447 ASP A N 1
ATOM 630 C CA . ASP A 1 86 ? 8.59997 39.61019 37.38412 1.000 36.30338 447 ASP A CA 1
ATOM 631 C C . ASP A 1 86 ? 9.87772 39.72487 38.20773 1.000 33.69172 447 ASP A C 1
ATOM 632 O O . ASP A 1 86 ? 10.55374 40.74977 38.13086 1.000 37.25221 447 ASP A O 1
ATOM 637 N N . GLY A 1 87 ? 10.22265 38.70068 38.97639 1.000 30.41683 448 GLY A N 1
ATOM 638 C CA . GLY A 1 87 ? 11.42129 38.71463 39.79115 1.000 36.52279 448 GLY A CA 1
ATOM 639 C C . GLY A 1 87 ? 11.40354 39.69481 40.94057 1.000 40.97676 448 GLY A C 1
ATOM 640 O O . GLY A 1 87 ? 12.45814 39.94418 41.53890 1.000 36.06395 448 GLY A O 1
ATOM 641 N N . ASP A 1 88 ? 10.23562 40.25009 41.27772 1.000 35.98457 449 ASP A N 1
ATOM 642 C CA . ASP A 1 88 ? 10.16324 41.34139 42.23892 1.000 36.56729 449 ASP A CA 1
ATOM 643 C C . ASP A 1 88 ? 9.04469 41.18579 43.25826 1.000 38.06162 449 ASP A C 1
ATOM 644 O O . ASP A 1 88 ? 9.24023 41.51704 44.42679 1.000 36.60799 449 ASP A O 1
ATOM 649 N N . SER A 1 89 ? 7.86698 40.74305 42.83437 1.000 35.07542 450 SER A N 1
ATOM 650 C CA . SER A 1 89 ? 6.72127 40.59449 43.71715 1.000 33.41611 450 SER A CA 1
ATOM 651 C C . SER A 1 89 ? 6.74391 39.24473 44.41483 1.000 34.03660 450 SER A C 1
ATOM 652 O O . SER A 1 89 ? 7.12673 38.23228 43.82248 1.000 33.62517 450 SER A O 1
ATOM 655 N N . LEU A 1 90 ? 6.33378 39.22909 45.67845 1.000 35.03914 451 LEU A N 1
ATOM 656 C CA . LEU A 1 90 ? 6.23501 37.98566 46.42225 1.000 32.22874 451 LEU A CA 1
ATOM 657 C C . LEU A 1 90 ? 4.87741 37.87184 47.10540 1.000 33.61267 451 LEU A C 1
ATOM 658 O O . LEU A 1 90 ? 4.19629 38.86260 47.37900 1.000 31.02248 451 LEU A O 1
ATOM 663 N N . GLN A 1 91 ? 4.49377 36.63310 47.37323 1.000 31.62930 452 GLN A N 1
ATOM 664 C CA . GLN A 1 91 ? 3.33497 36.32660 48.19504 1.000 31.71054 452 GLN A CA 1
ATOM 665 C C . GLN A 1 91 ? 3.77528 35.30771 49.23310 1.000 33.09610 452 GLN A C 1
ATOM 666 O O . GLN A 1 91 ? 4.52463 34.37708 48.91493 1.000 30.25829 452 GLN A O 1
ATOM 672 N N . TYR A 1 92 ? 3.38068 35.53207 50.48018 1.000 29.78821 453 TYR A N 1
ATOM 673 C CA . TYR A 1 92 ? 3.67526 34.63090 51.58113 1.000 29.91654 453 TYR A CA 1
ATOM 674 C C . TYR A 1 92 ? 2.37630 34.00064 52.05931 1.000 33.76213 453 TYR A C 1
ATOM 675 O O . TYR A 1 92 ? 1.36648 34.69616 52.22480 1.000 29.55323 453 TYR A O 1
ATOM 684 N N . ILE A 1 93 ? 2.39708 32.68689 52.26307 1.000 32.49736 454 ILE A N 1
ATOM 685 C CA . ILE A 1 93 ? 1.22997 31.94673 52.72889 1.000 34.96760 454 ILE A CA 1
ATOM 686 C C . ILE A 1 93 ? 1.63080 31.23047 54.00399 1.000 33.41525 454 ILE A C 1
ATOM 687 O O . ILE A 1 93 ? 2.58105 30.43523 54.00732 1.000 31.04705 454 ILE A O 1
ATOM 692 N N . GLU A 1 94 ? 0.90903 31.51508 55.07847 1.000 35.42962 455 GLU A N 1
ATOM 693 C CA . GLU A 1 94 ? 1.17496 30.96247 56.38942 1.000 34.70905 455 GLU A CA 1
ATOM 694 C C . GLU A 1 94 ? 0.64114 29.53282 56.46730 1.000 41.45673 455 GLU A C 1
ATOM 695 O O . GLU A 1 94 ? -0.07128 29.05562 55.58067 1.000 38.12926 455 GLU A O 1
ATOM 701 N N . ARG A 1 95 ? 1.01421 28.84189 57.54540 1.000 41.56505 456 ARG A N 1
ATOM 702 C CA . ARG A 1 95 ? 0.53023 27.48957 57.78455 1.000 42.78350 456 ARG A CA 1
ATOM 703 C C . ARG A 1 95 ? -0.98869 27.39591 57.62923 1.000 46.01312 456 ARG A C 1
ATOM 704 O O . ARG A 1 95 ? -1.50339 26.47294 56.98558 1.000 45.86678 456 ARG A O 1
ATOM 712 N N . ASP A 1 96 ? -1.72569 28.35296 58.19824 1.000 44.37257 457 ASP A N 1
ATOM 713 C CA . ASP A 1 96 ? -3.18211 28.35389 58.10519 1.000 44.44640 457 ASP A CA 1
ATOM 714 C C . ASP A 1 96 ? -3.72540 29.00288 56.82756 1.000 41.17483 457 ASP A C 1
ATOM 715 O O . ASP A 1 96 ? -4.90536 29.35967 56.79204 1.000 48.83079 457 ASP A O 1
ATOM 720 N N . GLY A 1 97 ? -2.89915 29.19861 55.80258 1.000 42.63366 458 GLY A N 1
ATOM 721 C CA . GLY A 1 97 ? -3.39227 29.75646 54.55500 1.000 43.43480 458 GLY A CA 1
ATOM 722 C C . GLY A 1 97 ? -3.51839 31.26397 54.47584 1.000 42.97506 458 GLY A C 1
ATOM 723 O O . GLY A 1 97 ? -3.90472 31.77570 53.41353 1.000 40.73699 458 GLY A O 1
ATOM 724 N N . THR A 1 98 ? -3.24473 31.99102 55.55710 1.000 41.41120 459 THR A N 1
ATOM 725 C CA . THR A 1 98 ? -3.31847 33.44984 55.51427 1.000 40.44833 459 THR A CA 1
ATOM 726 C C . THR A 1 98 ? -2.29467 33.99502 54.52523 1.000 37.51625 459 THR A C 1
ATOM 727 O O . THR A 1 98 ? -1.10835 33.67217 54.60724 1.000 34.65775 459 THR A O 1
ATOM 731 N N . GLU A 1 99 ? -2.75160 34.82381 53.59105 1.000 35.11603 460 GLU A N 1
ATOM 732 C CA . GLU A 1 99 ? -1.91402 35.30539 52.49826 1.000 36.91309 460 GLU A CA 1
ATOM 733 C C . GLU A 1 99 ? -1.54315 36.76726 52.70322 1.000 37.36833 460 GLU A C 1
ATOM 734 O O . GLU A 1 99 ? -2.37996 37.58249 53.10679 1.000 36.74019 460 GLU A O 1
ATOM 740 N N . SER A 1 100 ? -0.28731 37.09499 52.40185 1.000 33.62042 461 SER A N 1
ATOM 741 C CA . SER A 1 100 ? 0.19928 38.46523 52.46195 1.000 34.35010 461 SER A CA 1
ATOM 742 C C . SER A 1 100 ? 1.12051 38.70190 51.27497 1.000 37.14109 461 SER A C 1
ATOM 743 O O . SER A 1 100 ? 1.64957 37.75888 50.67852 1.000 35.37657 461 SER A O 1
ATOM 746 N N . TYR A 1 101 ? 1.29060 39.97679 50.92448 1.000 35.19892 462 TYR A N 1
ATOM 747 C CA . TYR A 1 101 ? 1.98104 40.38117 49.70545 1.000 36.93308 462 TYR A CA 1
ATOM 748 C C . TYR A 1 101 ? 3.14954 41.30584 50.01229 1.000 39.05697 462 TYR A C 1
ATOM 749 O O . TYR A 1 101 ? 3.07404 42.15856 50.90361 1.000 40.56675 462 TYR A O 1
ATOM 758 N N . LEU A 1 102 ? 4.23602 41.13145 49.27764 1.000 36.97622 463 LEU A N 1
ATOM 759 C CA . LEU A 1 102 ? 5.45108 41.87287 49.57505 1.000 38.28874 463 LEU A CA 1
ATOM 760 C C . LEU A 1 102 ? 6.27263 41.96516 48.30113 1.000 37.13972 463 LEU A C 1
ATOM 761 O O . LEU A 1 102 ? 5.84440 41.52287 47.23160 1.000 35.49001 463 LEU A O 1
ATOM 766 N N . THR A 1 103 ? 7.45816 42.55995 48.42449 1.000 35.70215 464 THR A N 1
ATOM 767 C CA . THR A 1 103 ? 8.40845 42.66459 47.32417 1.000 38.68360 464 THR A CA 1
ATOM 768 C C . THR A 1 103 ? 9.81150 42.38838 47.85617 1.000 40.00673 464 THR A C 1
ATOM 769 O O . THR A 1 103 ? 10.04142 42.29304 49.06923 1.000 39.02279 464 THR A O 1
ATOM 773 N N . VAL A 1 104 ? 10.76481 42.28613 46.92654 1.000 34.37884 465 VAL A N 1
ATOM 774 C CA . VAL A 1 104 ? 12.14684 42.09638 47.33189 1.000 39.62874 465 VAL A CA 1
ATOM 775 C C . VAL A 1 104 ? 12.67800 43.30617 48.09114 1.000 39.62800 465 VAL A C 1
ATOM 776 O O . VAL A 1 104 ? 13.63207 43.16737 48.86408 1.000 38.45739 465 VAL A O 1
ATOM 780 N N . SER A 1 105 ? 12.09663 44.49783 47.89077 1.000 37.54611 466 SER A N 1
ATOM 781 C CA . SER A 1 105 ? 12.55695 45.68482 48.60355 1.000 38.22839 466 SER A CA 1
ATOM 782 C C . SER A 1 105 ? 11.65433 46.07991 49.76983 1.000 39.01508 466 SER A C 1
ATOM 783 O O . SER A 1 105 ? 11.99169 47.02641 50.49418 1.000 45.91354 466 SER A O 1
ATOM 786 N N . SER A 1 106 ? 10.52134 45.40076 49.96622 1.000 37.34837 467 SER A N 1
ATOM 787 C CA . SER A 1 106 ? 9.55706 45.74474 51.01675 1.000 36.19913 467 SER A CA 1
ATOM 788 C C . SER A 1 106 ? 9.02124 44.45647 51.63449 1.000 37.82371 467 SER A C 1
ATOM 789 O O . SER A 1 106 ? 8.12477 43.81322 51.07658 1.000 34.59735 467 SER A O 1
ATOM 792 N N . HIS A 1 107 ? 9.59120 44.06625 52.76927 1.000 35.80177 468 HIS A N 1
ATOM 793 C CA . HIS A 1 107 ? 9.20413 42.82256 53.41589 1.000 37.58169 468 HIS A CA 1
ATOM 794 C C . HIS A 1 107 ? 9.52364 42.92360 54.89757 1.000 33.43639 468 HIS A C 1
ATOM 795 O O . HIS A 1 107 ? 10.40881 43.69376 55.28800 1.000 35.04103 468 HIS A O 1
ATOM 802 N N . PRO A 1 108 ? 8.82461 42.17969 55.74185 1.000 34.25859 469 PRO A N 1
ATOM 803 C CA . PRO A 1 108 ? 9.18703 42.15163 57.16561 1.000 36.98648 469 PRO A CA 1
ATOM 804 C C . PRO A 1 108 ? 10.54748 41.50209 57.36970 1.000 35.33648 469 PRO A C 1
ATOM 805 O O . PRO A 1 108 ? 10.98070 40.64438 56.59280 1.000 34.86973 469 PRO A O 1
ATOM 809 N N . ASN A 1 109 ? 11.21912 41.90791 58.44209 1.000 36.38617 470 ASN A N 1
ATOM 810 C CA . ASN A 1 109 ? 12.47835 41.26582 58.79107 1.000 35.97672 470 ASN A CA 1
ATOM 811 C C . ASN A 1 109 ? 12.30897 39.75841 58.95029 1.000 37.22741 470 ASN A C 1
ATOM 812 O O . ASN A 1 109 ? 13.21374 38.99564 58.60520 1.000 36.01208 470 ASN A O 1
ATOM 817 N N . SER A 1 110 ? 11.13311 39.30803 59.39243 1.000 36.85109 471 SER A N 1
ATOM 818 C CA . SER A 1 110 ? 10.88385 37.89085 59.63718 1.000 35.39957 471 SER A CA 1
ATOM 819 C C . SER A 1 110 ? 10.95925 37.03517 58.37308 1.000 38.02181 471 SER A C 1
ATOM 820 O O . SER A 1 110 ? 11.05317 35.80748 58.48693 1.000 40.98101 471 SER A O 1
ATOM 823 N N . LEU A 1 111 ? 10.93240 37.63219 57.17841 1.000 35.80843 472 LEU A N 1
ATOM 824 C CA . LEU A 1 111 ? 10.99302 36.87071 55.93460 1.000 33.12003 472 LEU A CA 1
ATOM 825 C C . LEU A 1 111 ? 12.34564 36.93886 55.22646 1.000 31.82889 472 LEU A C 1
ATOM 826 O O . LEU A 1 111 ? 12.47748 36.35801 54.14684 1.000 29.46513 472 LEU A O 1
ATOM 831 N N . MET A 1 112 ? 13.34121 37.63759 55.78725 1.000 32.63405 473 MET A N 1
ATOM 832 C CA . MET A 1 112 ? 14.60906 37.83694 55.07835 1.000 32.29383 473 MET A CA 1
ATOM 833 C C . MET A 1 112 ? 15.30911 36.51554 54.79561 1.000 32.25257 473 MET A C 1
ATOM 834 O O . MET A 1 112 ? 15.83595 36.30666 53.69235 1.000 32.74223 473 MET A O 1
ATOM 839 N N . LYS A 1 113 ? 15.39087 35.63601 55.80399 1.000 31.18080 474 LYS A N 1
ATOM 840 C CA . LYS A 1 113 ? 16.03064 34.33616 55.58534 1.000 30.86499 474 LYS A CA 1
ATOM 841 C C . LYS A 1 113 ? 15.29501 33.54934 54.51555 1.000 30.75118 474 LYS A C 1
ATOM 842 O O . LYS A 1 113 ? 15.92406 32.97288 53.61814 1.000 28.45486 474 LYS A O 1
ATOM 848 N N . LYS A 1 114 ? 13.95707 33.52921 54.58471 1.000 27.84477 475 LYS A N 1
ATOM 849 C CA . LYS A 1 114 ? 13.17364 32.73885 53.63720 1.000 26.99592 475 LYS A CA 1
ATOM 850 C C . LYS A 1 114 ? 13.25814 33.31354 52.23185 1.000 26.60647 475 LYS A C 1
ATOM 851 O O . LYS A 1 114 ? 13.22401 32.56074 51.25737 1.000 25.99683 475 LYS A O 1
ATOM 857 N N . ILE A 1 115 ? 13.35903 34.63631 52.09211 1.000 26.82699 476 ILE A N 1
ATOM 858 C CA . ILE A 1 115 ? 13.56957 35.19558 50.75901 1.000 26.55504 476 ILE A CA 1
ATOM 859 C C . ILE A 1 115 ? 14.93866 34.78130 50.21391 1.000 27.21881 476 ILE A C 1
ATOM 860 O O . ILE A 1 115 ? 15.07927 34.43101 49.03269 1.000 26.80472 476 ILE A O 1
ATOM 865 N N . THR A 1 116 ? 15.96866 34.82211 51.05541 1.000 26.80403 477 THR A N 1
ATOM 866 C CA . THR A 1 116 ? 17.29017 34.39442 50.60816 1.000 27.98558 477 THR A CA 1
ATOM 867 C C . THR A 1 116 ? 17.28158 32.92573 50.19507 1.000 27.66580 477 THR A C 1
ATOM 868 O O . THR A 1 116 ? 17.82518 32.57179 49.14421 1.000 28.08403 477 THR A O 1
ATOM 872 N N . LEU A 1 117 ? 16.63831 32.06300 50.98936 1.000 27.06402 478 LEU A N 1
ATOM 873 C CA . LEU A 1 117 ? 16.52595 30.64983 50.62795 1.000 27.31403 478 LEU A CA 1
ATOM 874 C C . LEU A 1 117 ? 15.86611 30.48012 49.26766 1.000 28.23814 478 LEU A C 1
ATOM 875 O O . LEU A 1 117 ? 16.33584 29.69430 48.43820 1.000 29.71941 478 LEU A O 1
ATOM 880 N N . LEU A 1 118 ? 14.77406 31.21506 49.01792 1.000 28.40472 479 LEU A N 1
ATOM 881 C CA . LEU A 1 118 ? 14.11919 31.14734 47.71269 1.000 27.28100 479 LEU A CA 1
ATOM 882 C C . LEU A 1 118 ? 15.07503 31.54160 46.59382 1.000 27.52238 479 LEU A C 1
ATOM 883 O O . LEU A 1 118 ? 15.07811 30.91780 45.52465 1.000 29.23086 479 LEU A O 1
ATOM 888 N N . LYS A 1 119 ? 15.90911 32.56094 46.81987 1.000 25.68406 480 LYS A N 1
ATOM 889 C CA . LYS A 1 119 ? 16.87314 32.95029 45.79288 1.000 26.98013 480 LYS A CA 1
ATOM 890 C C . LYS A 1 119 ? 17.87072 31.83060 45.50009 1.000 29.75977 480 LYS A C 1
ATOM 891 O O . LYS A 1 119 ? 18.24263 31.60544 44.33751 1.000 27.69317 480 LYS A O 1
ATOM 897 N N . TYR A 1 120 ? 18.32691 31.12456 46.54066 1.000 26.13753 481 TYR A N 1
ATOM 898 C CA . TYR A 1 120 ? 19.25280 30.02282 46.31279 1.000 27.90950 481 TYR A CA 1
ATOM 899 C C . TYR A 1 120 ? 18.56937 28.87850 45.56212 1.000 28.56854 481 TYR A C 1
ATOM 900 O O . TYR A 1 120 ? 19.16521 28.28194 44.65207 1.000 28.25115 481 TYR A O 1
ATOM 909 N N . PHE A 1 121 ? 17.31892 28.56840 45.91532 1.000 27.42794 482 PHE A N 1
ATOM 910 C CA . PHE A 1 121 ? 16.55947 27.57442 45.15920 1.000 26.07447 482 PHE A CA 1
ATOM 911 C C . PHE A 1 121 ? 16.39458 28.01073 43.70750 1.000 28.01306 482 PHE A C 1
ATOM 912 O O . PHE A 1 121 ? 16.65350 27.23039 42.78799 1.000 27.60503 482 PHE A O 1
ATOM 920 N N . ARG A 1 122 ? 16.01707 29.27998 43.48285 1.000 26.82997 483 ARG A N 1
ATOM 921 C CA . ARG A 1 122 ? 15.81650 29.77667 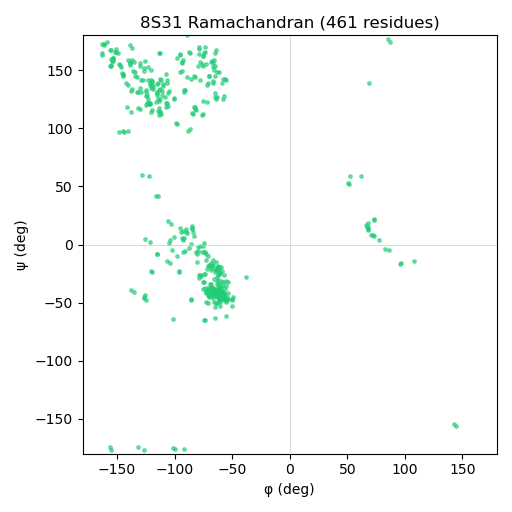42.11930 1.000 29.19387 483 ARG A CA 1
ATOM 922 C C . ARG A 1 122 ? 17.05845 29.55692 41.27518 1.000 31.54003 483 ARG A C 1
ATOM 923 O O . ARG A 1 122 ? 16.98093 29.07516 40.13741 1.000 28.09582 483 ARG A O 1
ATOM 931 N N . ASN A 1 123 ? 18.21657 29.92806 41.82344 1.000 29.40270 484 ASN A N 1
ATOM 932 C CA . ASN A 1 123 ? 19.47268 29.75876 41.11045 1.000 32.18630 484 ASN A CA 1
ATOM 933 C C . ASN A 1 123 ? 19.77501 28.28648 40.86632 1.000 30.82916 484 ASN A C 1
ATOM 934 O O . ASN A 1 123 ? 20.19291 27.90517 39.76765 1.000 31.87740 484 ASN A O 1
ATOM 939 N N . TYR A 1 124 ? 19.57056 27.44255 41.87882 1.000 33.14330 485 TYR A N 1
ATOM 940 C CA . TYR A 1 124 ? 19.86861 26.02058 41.72008 1.000 33.36706 485 TYR A CA 1
ATOM 941 C C . TYR A 1 124 ? 19.06508 25.44212 40.56400 1.000 34.03133 485 TYR A C 1
ATOM 942 O O . TYR A 1 124 ? 19.60088 24.72469 39.71486 1.000 34.36214 485 TYR A O 1
ATOM 951 N N . MET A 1 125 ? 17.77811 25.78103 40.50410 1.000 33.34589 486 MET A N 1
ATOM 952 C CA . MET A 1 125 ? 16.88605 25.21924 39.49351 1.000 34.74103 486 MET A CA 1
ATOM 953 C C . MET A 1 125 ? 17.25371 25.70101 38.09757 1.000 34.62688 486 MET A C 1
ATOM 954 O O . MET A 1 125 ? 17.26178 24.91703 37.13444 1.000 34.23515 486 MET A O 1
ATOM 959 N N . SER A 1 126 ? 17.57410 26.99265 37.98081 1.000 35.01613 487 SER A N 1
ATOM 960 C CA . SER A 1 126 ? 17.97991 27.56691 36.70288 1.000 37.64699 487 SER A CA 1
ATOM 961 C C . SER A 1 126 ? 19.23959 26.89923 36.14960 1.000 33.85099 487 SER A C 1
ATOM 962 O O . SER A 1 126 ? 19.29994 26.55900 34.96048 1.000 41.39947 487 SER A O 1
ATOM 965 N N . GLU A 1 127 ? 20.25180 26.68128 36.99407 1.000 38.61546 488 GLU A N 1
ATOM 966 C CA . GLU A 1 127 ? 21.53367 26.16422 36.49401 1.000 39.10638 488 GLU A CA 1
ATOM 967 C C . GLU A 1 127 ? 21.51832 24.67160 36.21546 1.000 39.61736 488 GLU A C 1
ATOM 968 O O . GLU A 1 127 ? 22.32980 24.20021 35.41123 1.000 44.13185 488 GLU A O 1
ATOM 974 N N . HIS A 1 128 ? 20.65474 23.89887 36.88340 1.000 40.46339 489 HIS A N 1
ATOM 975 C CA . HIS A 1 128 ? 20.78982 22.44768 36.84671 1.000 42.73498 489 HIS A CA 1
ATOM 976 C C . HIS A 1 128 ? 19.60581 21.68413 36.27266 1.000 42.68865 489 HIS A C 1
ATOM 977 O O . HIS A 1 128 ? 19.80713 20.54692 35.82673 1.000 46.50647 489 HIS A O 1
ATOM 984 N N . LEU A 1 129 ? 18.39080 22.23974 36.27405 1.000 37.75796 490 LEU A N 1
ATOM 985 C CA . LEU A 1 129 ? 17.19943 21.42786 36.05125 1.000 39.82397 490 LEU A CA 1
ATOM 986 C C . LEU A 1 129 ? 16.52566 21.75630 34.72075 1.000 40.56397 490 LEU A C 1
ATOM 987 O O . LEU A 1 129 ? 16.44654 22.91731 34.30898 1.000 35.73199 490 LEU A O 1
ATOM 992 N N . LEU A 1 130 ? 16.03437 20.71635 34.05597 1.000 41.46290 491 LEU A N 1
ATOM 993 C CA . LEU A 1 130 ? 15.35453 20.87082 32.77992 1.000 39.13892 491 LEU A CA 1
ATOM 994 C C . LEU A 1 130 ? 13.89845 21.24716 33.02776 1.000 37.70897 491 LEU A C 1
ATOM 995 O O . LEU A 1 130 ? 13.28852 20.82905 34.01560 1.000 38.67841 491 LEU A O 1
ATOM 1000 N N . LYS A 1 131 ? 13.34811 22.07423 32.14491 1.000 34.92431 492 LYS A N 1
ATOM 1001 C CA . LYS A 1 131 ? 11.98267 22.55861 32.33107 1.000 38.24878 492 LYS A CA 1
ATOM 1002 C C . LYS A 1 131 ? 10.98977 21.54638 31.76939 1.000 37.86757 492 LYS A C 1
ATOM 1003 O O . LYS A 1 131 ? 10.94134 21.32830 30.55747 1.000 43.98082 492 LYS A O 1
ATOM 1009 N N . ALA A 1 132 ? 10.19119 20.92698 32.63716 1.000 37.96018 493 ALA A N 1
ATOM 1010 C CA . ALA A 1 132 ? 9.16721 20.00021 32.15969 1.000 38.34500 493 ALA A CA 1
ATOM 1011 C C . ALA A 1 132 ? 8.04302 20.75138 31.45562 1.000 40.08148 493 ALA A C 1
ATOM 1012 O O . ALA A 1 132 ? 7.61926 21.81989 31.89754 1.000 34.44713 493 ALA A O 1
ATOM 1014 N N . GLY A 1 133 ? 7.56441 20.19281 30.34408 1.000 39.23594 494 GLY A N 1
ATOM 1015 C CA . GLY A 1 133 ? 6.51847 20.85908 29.59399 1.000 36.69477 494 GLY A CA 1
ATOM 1016 C C . GLY A 1 133 ? 6.98491 22.07231 28.82570 1.000 40.42781 494 GLY A C 1
ATOM 1017 O O . GLY A 1 133 ? 6.16924 22.93620 28.48810 1.000 39.28823 494 GLY A O 1
ATOM 1018 N N . ALA A 1 134 ? 8.28446 22.16813 28.53615 1.000 38.11602 495 ALA A N 1
ATOM 1019 C CA . ALA A 1 134 ? 8.78999 23.33237 27.81968 1.000 41.56949 495 ALA A CA 1
ATOM 1020 C C . ALA A 1 134 ? 8.16288 23.47771 26.43548 1.000 40.14607 495 ALA A C 1
ATOM 1021 O O . ALA A 1 134 ? 8.10827 24.59225 25.90646 1.000 41.54553 495 ALA A O 1
ATOM 1023 N N . ASN A 1 135 ? 7.69209 22.38359 25.84096 1.000 40.74184 496 ASN A N 1
ATOM 1024 C CA . ASN A 1 135 ? 7.01708 22.40645 24.54782 1.000 41.20346 496 ASN A CA 1
ATOM 1025 C C . ASN A 1 135 ? 5.49736 22.58279 24.66721 1.000 41.92369 496 ASN A C 1
ATOM 1026 O O . ASN A 1 135 ? 4.78607 22.41055 23.67129 1.000 41.57727 496 ASN A O 1
ATOM 1031 N N . ILE A 1 136 ? 4.97422 22.91173 25.84553 1.000 38.01408 497 ILE A N 1
ATOM 1032 C CA . ILE A 1 136 ? 3.53281 23.06310 26.03482 1.000 40.06878 497 ILE A CA 1
ATOM 1033 C C . ILE A 1 136 ? 3.21811 24.54332 26.20882 1.000 41.49135 497 ILE A C 1
ATOM 1034 O O . ILE A 1 136 ? 3.79778 25.21381 27.07490 1.000 39.43294 497 ILE A O 1
ATOM 1039 N N . THR A 1 137 ? 2.28525 25.04483 25.41003 1.000 40.59474 498 THR A N 1
ATOM 1040 C CA . THR A 1 137 ? 1.73666 26.36928 25.65999 1.000 38.93037 498 THR A CA 1
ATOM 1041 C C . THR A 1 137 ? 0.66420 26.27236 26.73484 1.000 38.24813 498 THR A C 1
ATOM 1042 O O . THR A 1 137 ? -0.36558 25.62104 26.51035 1.000 36.87208 498 THR A O 1
ATOM 1046 N N . PRO A 1 138 ? 0.85155 26.89686 27.89629 1.000 36.38668 499 PRO A N 1
ATOM 1047 C CA . PRO A 1 138 ? -0.16893 26.80687 28.94811 1.000 36.56230 499 PRO A CA 1
ATOM 1048 C C . PRO A 1 138 ? -1.46366 27.47826 28.51918 1.000 36.61741 499 PRO A C 1
ATOM 1049 O O . PRO A 1 138 ? -1.47851 28.40057 27.70016 1.000 36.47933 499 PRO A O 1
ATOM 1053 N N . ARG A 1 139 ? -2.56183 27.01031 29.09771 1.000 33.97508 500 ARG A N 1
ATOM 1054 C CA . ARG A 1 139 ? -3.83024 27.69432 28.89817 1.000 37.44667 500 ARG A CA 1
ATOM 1055 C C . ARG A 1 139 ? -3.72322 29.14752 29.35134 1.000 38.81716 500 ARG A C 1
ATOM 1056 O O . ARG A 1 139 ? -3.06746 29.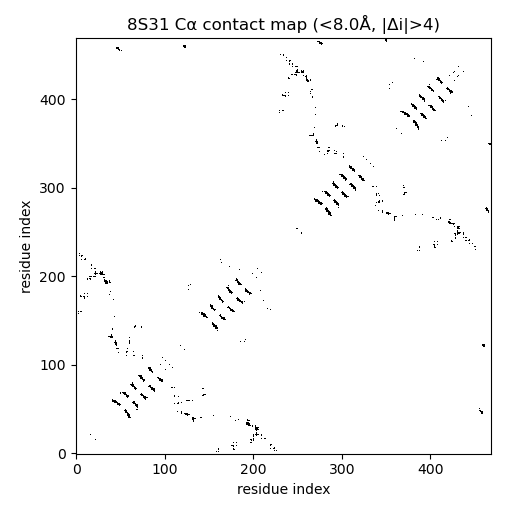46795 30.34455 1.000 34.83059 500 ARG A O 1
ATOM 1064 N N . GLU A 1 140 ? -4.38064 30.01754 28.60243 1.000 42.18117 501 GLU A N 1
ATOM 1065 C CA . GLU A 1 140 ? -4.55723 31.41425 28.97311 1.000 49.21889 501 GLU A CA 1
ATOM 1066 C C . GLU A 1 140 ? -5.24095 31.54661 30.33236 1.000 47.25857 501 GLU A C 1
ATOM 1067 O O . GLU A 1 140 ? -6.29724 30.95665 30.56420 1.000 47.88782 501 GLU A O 1
ATOM 1073 N N . GLY A 1 141 ? -4.64511 32.31673 31.24205 1.000 51.52815 502 GLY A N 1
ATOM 1074 C CA . GLY A 1 141 ? -5.31093 32.58670 32.51340 1.000 50.81010 502 GLY A CA 1
ATOM 1075 C C . GLY A 1 141 ? -6.36791 33.67472 32.38972 1.000 52.34446 502 GLY A C 1
ATOM 1076 O O . GLY A 1 141 ? -6.31138 34.52915 31.50796 1.000 57.72838 502 GLY A O 1
ATOM 1077 N N . ASP A 1 142 ? -7.36635 33.63354 33.27870 1.000 45.26133 503 ASP A N 1
ATOM 1078 C CA . ASP A 1 142 ? -8.31547 34.74560 33.36374 1.000 44.21805 503 ASP A CA 1
ATOM 1079 C C . ASP A 1 142 ? -8.52187 35.19926 34.80625 1.000 40.77922 503 ASP A C 1
ATOM 1080 O O . ASP A 1 142 ? -7.87710 34.68477 35.72802 1.000 38.03823 503 ASP A O 1
ATOM 1085 N N . GLU A 1 143 ? -9.46332 36.12445 35.01153 1.000 38.14187 504 GLU A N 1
ATOM 1086 C CA . GLU A 1 143 ? -9.70722 36.67160 36.34261 1.000 42.54432 504 GLU A CA 1
ATOM 1087 C C . GLU A 1 143 ? -10.18762 35.64454 37.35404 1.000 39.74973 504 GLU A C 1
ATOM 1088 O O . GLU A 1 143 ? -10.12430 35.92653 38.55345 1.000 37.93071 504 GLU A O 1
ATOM 1094 N N . LEU A 1 144 ? -10.72205 34.49576 36.91805 1.000 37.30806 505 LEU A N 1
ATOM 1095 C CA . LEU A 1 144 ? -11.19405 33.51775 37.88958 1.000 35.00605 505 LEU A CA 1
ATOM 1096 C C . LEU A 1 144 ? -10.05741 32.68800 38.46792 1.000 38.64246 505 LEU A C 1
ATOM 1097 O O . LEU A 1 144 ? -10.26775 31.98362 39.46081 1.000 36.79251 505 LEU A O 1
ATOM 1102 N N . ALA A 1 145 ? -8.87684 32.71276 37.84853 1.000 39.59794 506 ALA A N 1
ATOM 1103 C CA . ALA A 1 145 ? -7.74828 31.89626 38.26622 1.000 37.81767 506 ALA A CA 1
ATOM 1104 C C . ALA A 1 145 ? -6.67982 32.75620 38.93907 1.000 39.19382 506 ALA A C 1
ATOM 1105 O O . ALA A 1 145 ? -6.48786 33.93069 38.60120 1.000 42.85363 506 ALA A O 1
ATOM 1107 N N . ARG A 1 146 ? -5.99516 32.16306 39.90833 1.000 35.86507 507 ARG A N 1
ATOM 1108 C CA . ARG A 1 146 ? -4.89576 32.80827 40.60744 1.000 39.82545 507 ARG A CA 1
ATOM 1109 C C . ARG A 1 146 ? -3.67853 31.90221 40.53515 1.000 33.10601 507 ARG A C 1
ATOM 1110 O O . ARG A 1 146 ? -3.81262 30.68202 40.51601 1.000 30.18019 507 ARG A O 1
ATOM 1118 N N . LEU A 1 147 ? -2.49239 32.50238 40.53153 1.000 35.62677 508 LEU A N 1
ATOM 1119 C CA . LEU A 1 147 ? -1.26735 31.71108 40.58153 1.000 33.94453 508 LEU A CA 1
ATOM 1120 C C . LEU A 1 147 ? -1.27480 30.84978 41.83859 1.000 31.01293 508 LEU A C 1
ATOM 1121 O O . LEU A 1 147 ? -1.42526 31.39324 42.94287 1.000 35.14834 508 LEU A O 1
ATOM 1126 N N . PRO A 1 148 ? -1.11876 29.53080 41.73345 1.000 28.48019 509 PRO A N 1
ATOM 1127 C CA . PRO A 1 148 ? -1.23103 28.67595 42.91845 1.000 32.22700 509 PRO A CA 1
ATOM 1128 C C . PRO A 1 148 ? 0.08603 28.54374 43.66657 1.000 33.53933 509 PRO A C 1
ATOM 1129 O O . PRO A 1 148 ? 1.15640 28.86659 43.15510 1.000 31.68876 509 PRO A O 1
ATOM 1133 N N . TYR A 1 149 ? -0.02122 28.05772 44.90258 1.000 29.75327 510 TYR A N 1
ATOM 1134 C CA . TYR A 1 149 ? 1.13112 27.62105 45.66953 1.000 32.69160 510 TYR A CA 1
ATOM 1135 C C . TYR A 1 149 ? 1.06234 26.11346 45.87781 1.000 32.00424 510 TYR A C 1
ATOM 1136 O O . TYR A 1 149 ? 0.02944 25.47247 45.65106 1.000 30.38180 510 TYR A O 1
ATOM 1145 N N . LEU A 1 150 ? 2.19647 25.55039 46.27772 1.000 26.80496 511 LEU A N 1
ATOM 1146 C CA . LEU A 1 150 ? 2.28568 24.12594 46.57024 1.000 29.51492 511 LEU A CA 1
ATOM 1147 C C . LEU A 1 150 ? 1.63907 23.87575 47.92643 1.000 32.85730 511 LEU A C 1
ATOM 1148 O O . LEU A 1 150 ? 2.15799 24.30784 48.96442 1.000 30.87271 511 LEU A O 1
ATOM 1153 N N . ARG A 1 151 ? 0.49486 23.19351 47.93079 1.000 29.20513 512 ARG A N 1
ATOM 1154 C CA . ARG A 1 151 ? -0.16112 22.92586 49.20466 1.000 33.08989 512 ARG A CA 1
ATOM 1155 C C . ARG A 1 151 ? 0.62150 21.89551 50.00589 1.000 33.49581 512 ARG A C 1
ATOM 1156 O O . ARG A 1 151 ? 0.94510 22.12027 51.17916 1.000 30.77622 512 ARG A O 1
ATOM 1164 N N . THR A 1 152 ? 0.95274 20.76726 49.37765 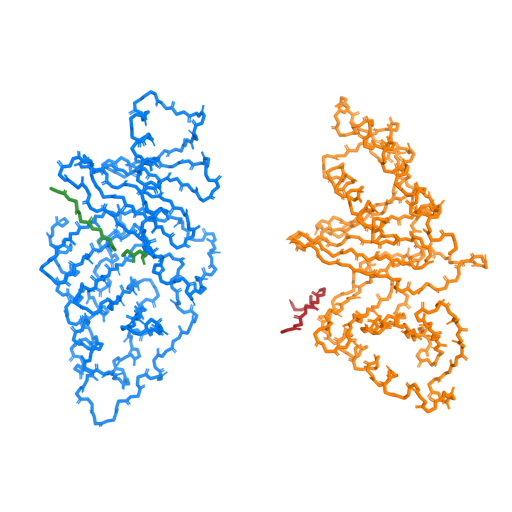1.000 33.49281 513 THR A N 1
ATOM 1165 C CA . THR A 1 152 ? 1.77350 19.73858 49.99993 1.000 32.12582 513 THR A CA 1
ATOM 1166 C C . THR A 1 152 ? 2.33431 18.83782 48.90283 1.000 33.46626 513 THR A C 1
ATOM 1167 O O . THR A 1 152 ? 1.98187 18.95667 47.72299 1.000 33.45541 513 THR A O 1
ATOM 1171 N N . TRP A 1 153 ? 3.23961 17.95259 49.30832 1.000 30.68578 514 TRP A N 1
ATOM 1172 C CA . TRP A 1 153 ? 3.88198 17.01847 48.39358 1.000 31.89789 514 TRP A CA 1
ATOM 1173 C C . TRP A 1 153 ? 4.33135 15.80203 49.19106 1.000 33.09619 514 TRP A C 1
ATOM 1174 O O . TRP A 1 153 ? 4.49429 15.87017 50.40741 1.000 31.08870 514 TRP A O 1
ATOM 1185 N N . PHE A 1 154 ? 4.51880 14.68390 48.48893 1.000 34.27604 515 PHE A N 1
ATOM 1186 C CA . PHE A 1 154 ? 5.22325 13.54072 49.04598 1.000 35.02826 515 PHE A CA 1
ATOM 1187 C C . PHE A 1 154 ? 5.83885 12.74836 47.90132 1.000 37.35546 515 PHE A C 1
ATOM 1188 O O . PHE A 1 154 ? 5.44911 12.88828 46.73524 1.000 37.16582 515 PHE A O 1
ATOM 1196 N N . ARG A 1 155 ? 6.83349 11.93885 48.25242 1.000 37.06372 516 ARG A N 1
ATOM 1197 C CA . ARG A 1 155 ? 7.52611 11.06095 47.32292 1.000 41.94067 516 ARG A CA 1
ATOM 1198 C C . ARG A 1 155 ? 7.25494 9.62084 47.71582 1.000 43.49055 516 ARG A C 1
ATOM 1199 O O . ARG A 1 155 ? 7.42022 9.25584 48.88391 1.000 41.65811 516 ARG A O 1
ATOM 1207 N N . THR A 1 156 ? 6.86289 8.80351 46.74555 1.000 45.93461 517 THR A N 1
ATOM 1208 C CA . THR A 1 156 ? 6.85288 7.36259 46.92672 1.000 47.33934 517 THR A CA 1
ATOM 1209 C C . THR A 1 156 ? 8.09966 6.77780 46.27563 1.000 47.87509 517 THR A C 1
ATOM 1210 O O . THR A 1 156 ? 8.95172 7.49476 45.75235 1.000 46.76978 517 THR A O 1
ATOM 1214 N N . ARG A 1 157 ? 8.18954 5.45142 46.27795 1.000 48.79850 518 ARG A N 1
ATOM 1215 C CA . ARG A 1 157 ? 9.30753 4.79082 45.61235 1.000 55.50463 518 ARG A CA 1
ATOM 1216 C C . ARG A 1 157 ? 9.31860 5.07174 44.11057 1.000 51.89392 518 ARG A C 1
ATOM 1217 O O . ARG A 1 157 ? 10.37638 5.00798 43.47614 1.000 52.34550 518 ARG A O 1
ATOM 1225 N N . SER A 1 158 ? 8.15741 5.35474 43.52017 1.000 49.99120 519 SER A N 1
ATOM 1226 C CA . SER A 1 158 ? 8.04101 5.46194 42.07788 1.000 49.31528 519 SER A CA 1
ATOM 1227 C C . SER A 1 158 ? 7.68126 6.85438 41.57946 1.000 45.85348 519 SER A C 1
ATOM 1228 O O . SER A 1 158 ? 7.70681 7.07403 40.36383 1.000 44.44848 519 SER A O 1
ATOM 1231 N N . ALA A 1 159 ? 7.34126 7.79853 42.45278 1.000 42.95417 520 ALA A N 1
ATOM 1232 C CA . ALA A 1 159 ? 6.85684 9.06936 41.93379 1.000 42.65941 520 ALA A CA 1
ATOM 1233 C C . ALA A 1 159 ? 6.92360 10.14053 43.00842 1.000 40.27253 520 ALA A C 1
ATOM 1234 O O . ALA A 1 159 ? 7.03231 9.84989 44.20114 1.000 38.97285 520 ALA A O 1
ATOM 1236 N N . ILE A 1 160 ? 6.83863 11.38968 42.55915 1.000 36.27159 521 ILE A N 1
ATOM 1237 C CA . ILE A 1 160 ? 6.59242 12.53152 43.42760 1.000 34.58976 521 ILE A CA 1
ATOM 1238 C C . ILE A 1 160 ? 5.19037 13.03453 43.12286 1.000 36.30628 521 ILE A C 1
ATOM 1239 O O . ILE A 1 160 ? 4.78633 13.12232 41.95639 1.000 34.26970 521 ILE A O 1
ATOM 1244 N N . ILE A 1 161 ? 4.44355 13.34124 44.17653 1.000 34.71506 522 ILE A N 1
ATOM 1245 C CA . ILE A 1 161 ? 3.05692 13.77062 44.07933 1.000 32.60834 522 ILE A CA 1
ATOM 1246 C C . ILE A 1 161 ? 3.01563 15.21083 44.56353 1.000 31.17554 522 ILE A C 1
ATOM 1247 O O . ILE A 1 161 ? 3.48227 15.50443 45.67027 1.000 31.98361 522 ILE A O 1
ATOM 1252 N N . LEU A 1 162 ? 2.48925 16.10725 43.73051 1.000 30.40271 523 LEU A N 1
ATOM 1253 C CA . LEU A 1 162 ? 2.49154 17.54320 43.98665 1.000 29.85020 523 LEU A CA 1
ATOM 1254 C C . LEU A 1 162 ? 1.05737 18.05864 43.97424 1.000 30.33951 523 LEU A C 1
ATOM 1255 O O . LEU A 1 162 ? 0.36085 17.93338 42.96135 1.000 32.04623 523 LEU A O 1
ATOM 1260 N N . HIS A 1 163 ? 0.62404 18.65698 45.08605 1.000 28.41104 524 HIS A N 1
ATOM 1261 C CA . HIS A 1 163 ? -0.75629 19.10569 45.27101 1.000 29.40275 524 HIS A CA 1
ATOM 1262 C C . HIS A 1 163 ? -0.75922 20.62730 45.31381 1.000 31.19028 524 HIS A C 1
ATOM 1263 O O . HIS A 1 163 ? -0.22956 21.22817 46.26356 1.000 29.53716 524 HIS A O 1
ATOM 1270 N N . LEU A 1 164 ? -1.34808 21.24239 44.28505 1.000 28.07105 525 LEU A N 1
ATOM 1271 C CA . LEU A 1 164 ? -1.36094 22.68716 44.13423 1.000 27.81251 525 LEU A CA 1
ATOM 1272 C C . LEU A 1 164 ? -2.63395 23.27390 44.73412 1.000 30.06754 525 LEU A C 1
ATOM 1273 O O . LEU A 1 164 ? -3.66705 22.61229 44.83980 1.000 30.60006 525 LEU A O 1
ATOM 1278 N N . SER A 1 165 ? -2.54540 24.54941 45.10229 1.000 26.19095 526 SER A N 1
ATOM 1279 C CA . SER A 1 165 ? -3.62762 25.22887 45.78126 1.000 29.55356 526 SER A CA 1
ATOM 1280 C C . SER A 1 165 ? -4.79843 25.55564 44.86486 1.000 32.60655 526 SER A C 1
ATOM 1281 O O . SER A 1 165 ? -5.81303 26.04789 45.36300 1.000 29.04756 526 SER A O 1
ATOM 1284 N N . ASN A 1 166 ? -4.69321 25.32216 43.55128 1.000 28.56297 527 ASN A N 1
ATOM 1285 C CA . ASN A 1 166 ? -5.85817 25.48273 42.68144 1.000 29.61574 527 ASN A CA 1
ATOM 1286 C C . ASN A 1 166 ? -6.60816 24.16936 42.45263 1.000 27.86621 527 ASN A C 1
ATOM 1287 O O . ASN A 1 166 ? -7.49990 24.11866 41.59584 1.000 29.10634 527 ASN A O 1
ATOM 1292 N N . GLY A 1 167 ? -6.28078 23.10987 43.19929 1.000 29.15486 528 GLY A N 1
ATOM 1293 C CA . GLY A 1 167 ? -6.93796 21.82330 43.04748 1.000 29.11497 528 GLY A CA 1
ATOM 1294 C C . GLY A 1 167 ? -6.19283 20.83600 42.17260 1.000 33.05399 528 GLY A C 1
ATOM 1295 O O . GLY A 1 167 ? -6.48945 19.62852 42.22095 1.000 30.04879 528 GLY A O 1
ATOM 1296 N N . SER A 1 168 ? -5.22662 21.31133 41.38952 1.000 28.15411 529 SER A N 1
ATOM 1297 C CA . SER A 1 168 ? -4.50386 20.43423 40.48439 1.000 27.65342 529 SER A CA 1
ATOM 1298 C C . SER A 1 168 ? -3.60164 19.49869 41.27057 1.000 28.61120 529 SER A C 1
ATOM 1299 O O . SER A 1 168 ? -3.03619 19.88431 42.29817 1.000 29.14381 529 SER A O 1
ATOM 1302 N N . VAL A 1 169 ? -3.45840 18.26453 40.78263 1.000 28.03722 530 VAL A N 1
ATOM 1303 C CA . VAL A 1 169 ? -2.51542 17.29995 41.34412 1.000 29.53678 530 VAL A CA 1
ATOM 1304 C C . VAL A 1 169 ? -1.59378 16.83862 40.22251 1.000 28.17790 530 VAL A C 1
ATOM 1305 O O . VAL A 1 169 ? -2.06205 16.45455 39.14341 1.000 28.68474 530 VAL A O 1
ATOM 1309 N N . GLN A 1 170 ? -0.29014 16.90289 40.46826 1.000 26.96390 531 GLN A N 1
ATOM 1310 C CA . GLN A 1 170 ? 0.71390 16.48994 39.50111 1.000 29.08203 531 GLN A CA 1
ATOM 1311 C C . GLN A 1 170 ? 1.47304 15.28200 40.03225 1.000 29.87235 531 GLN A C 1
ATOM 1312 O O . GLN A 1 170 ? 1.79336 15.20921 41.22418 1.000 31.35058 531 GLN A O 1
ATOM 1318 N N . ILE A 1 171 ? 1.74504 14.32878 39.14791 1.000 29.63940 532 ILE A N 1
ATOM 1319 C CA . ILE A 1 171 ? 2.47336 13.10826 39.49277 1.000 31.12388 532 ILE A CA 1
ATOM 1320 C C . ILE A 1 171 ? 3.55638 12.92124 38.43908 1.000 32.49216 532 ILE A C 1
ATOM 1321 O O . ILE A 1 171 ? 3.24756 12.79484 37.24665 1.000 32.75860 532 ILE A O 1
ATOM 1326 N N . ASN A 1 172 ? 4.81985 12.95728 38.87024 1.000 29.93230 533 ASN A N 1
ATOM 1327 C CA . ASN A 1 172 ? 5.97949 12.75091 38.00941 1.000 33.92877 533 ASN A CA 1
ATOM 1328 C C . ASN A 1 172 ? 6.55455 11.38777 38.35017 1.000 37.48267 533 ASN A C 1
ATOM 1329 O O . ASN A 1 172 ? 6.94947 11.15779 39.49956 1.000 37.14016 533 ASN A O 1
ATOM 1334 N N . PHE A 1 173 ? 6.63027 10.49954 37.35982 1.000 38.22378 534 PHE A N 1
ATOM 1335 C CA . PHE A 1 173 ? 7.13934 9.15585 37.58383 1.000 38.50664 534 PHE A CA 1
ATOM 1336 C C . PHE A 1 173 ? 8.63527 9.12246 37.31400 1.000 41.68858 534 PHE A C 1
ATOM 1337 O O . PHE A 1 173 ? 9.09604 9.59737 36.26962 1.000 41.88792 534 PHE A O 1
ATOM 1345 N N . PHE A 1 174 ? 9.38742 8.54452 38.25577 1.000 40.82502 535 PHE A N 1
ATOM 1346 C CA . PHE A 1 174 ? 10.84401 8.57168 38.16351 1.000 43.28091 535 PHE A CA 1
ATOM 1347 C C . PHE A 1 174 ? 11.34847 7.64006 37.06936 1.000 46.70073 535 PHE A C 1
ATOM 1348 O O . PHE A 1 174 ? 12.30703 7.97008 36.35988 1.000 46.71706 535 PHE A O 1
ATOM 1356 N N . GLN A 1 175 ? 10.72802 6.46554 36.92417 1.000 44.85935 536 GLN A N 1
ATOM 1357 C CA . GLN A 1 175 ? 11.35556 5.41728 36.12856 1.000 47.70367 536 GLN A CA 1
ATOM 1358 C C . GLN A 1 175 ? 11.43308 5.80254 34.65302 1.000 48.43371 536 GLN A C 1
ATOM 1359 O O . GLN A 1 175 ? 12.45387 5.56111 34.00075 1.000 46.95361 536 GLN A O 1
ATOM 1361 N N . ASP A 1 176 ? 10.37679 6.41276 34.10866 1.000 47.47692 537 ASP A N 1
ATOM 1362 C CA . ASP A 1 176 ? 10.33555 6.69763 32.67913 1.000 47.54119 537 ASP A CA 1
ATOM 1363 C C . ASP A 1 176 ? 10.07610 8.16537 32.35588 1.000 42.76820 537 ASP A C 1
ATOM 1364 O O . ASP A 1 176 ? 9.90763 8.50179 31.17968 1.000 42.91653 537 ASP A O 1
ATOM 1369 N N . HIS A 1 177 ? 10.01139 9.03865 33.35667 1.000 43.92531 538 HIS A N 1
ATOM 1370 C CA . HIS A 1 177 ? 9.81025 10.47623 33.18740 1.000 40.70166 538 HIS A CA 1
ATOM 1371 C C . HIS A 1 177 ? 8.42771 10.83619 32.66102 1.000 41.60657 538 HIS A C 1
ATOM 1372 O O . HIS A 1 177 ? 8.21341 11.98418 32.23072 1.000 39.04783 538 HIS A O 1
ATOM 1379 N N . THR A 1 178 ? 7.47449 9.91215 32.70536 1.000 40.58741 539 THR A N 1
ATOM 1380 C CA . THR A 1 178 ? 6.10045 10.25276 32.37066 1.000 40.58634 539 THR A CA 1
ATOM 1381 C C . THR A 1 178 ? 5.47427 11.03075 33.51819 1.000 39.35041 539 THR A C 1
ATOM 1382 O O . THR A 1 178 ? 5.88093 10.89155 34.67702 1.000 40.00383 539 THR A O 1
ATOM 1386 N N . LYS A 1 179 ? 4.47409 11.85611 33.18852 1.000 36.00463 540 LYS A N 1
ATOM 1387 C CA . LYS A 1 179 ? 3.85436 12.75889 34.14987 1.000 36.11755 540 LYS A CA 1
ATOM 1388 C C . LYS A 1 179 ? 2.36061 12.90683 33.86867 1.000 35.42048 540 LYS A C 1
ATOM 1389 O O . LYS A 1 179 ? 1.91598 12.86878 32.71744 1.000 37.35154 540 LYS A O 1
ATOM 1395 N N . LEU A 1 180 ? 1.59067 13.07874 34.93903 1.000 32.82422 541 LEU A N 1
ATOM 1396 C CA . LEU A 1 180 ? 0.16882 13.38908 34.87241 1.000 33.98874 541 LEU A CA 1
ATOM 1397 C C . LEU A 1 180 ? -0.07146 14.73935 35.53304 1.000 31.82295 541 LEU A C 1
ATOM 1398 O O . LEU A 1 180 ? 0.46567 15.00779 36.61146 1.000 29.54478 541 LEU A O 1
ATOM 1403 N N . ILE A 1 181 ? -0.89529 15.57848 34.91025 1.000 30.82869 542 ILE A N 1
ATOM 1404 C CA . ILE A 1 181 ? -1.44359 16.75900 35.56636 1.000 27.39265 542 ILE A CA 1
ATOM 1405 C C . ILE A 1 181 ? -2.96151 16.62089 35.56723 1.000 29.67563 542 ILE A C 1
ATOM 1406 O O . ILE A 1 181 ? -3.59237 16.61646 34.50143 1.000 31.26295 542 ILE A O 1
ATOM 1411 N N . LEU A 1 182 ? -3.53834 16.51504 36.75966 1.000 26.86838 543 LEU A N 1
ATOM 1412 C CA . LEU A 1 182 ? -4.96559 16.31975 36.95773 1.000 29.89585 543 LEU A CA 1
ATOM 1413 C C . LEU A 1 182 ? -5.58014 17.62519 37.43698 1.000 29.25911 543 LEU A C 1
ATOM 1414 O O . LEU A 1 182 ? -5.07689 18.23175 38.38483 1.000 28.84967 543 LEU A O 1
ATOM 1419 N N . CYS A 1 183 ? -6.66749 18.05425 36.80327 1.000 29.03324 544 CYS A N 1
ATOM 1420 C CA . CYS A 1 183 ? -7.40582 19.21689 37.29170 1.000 28.19188 544 CYS A CA 1
ATOM 1421 C C . CYS A 1 183 ? -8.83694 18.79086 37.56932 1.000 27.88928 544 CYS A C 1
ATOM 1422 O O . CYS A 1 183 ? -9.51343 18.30207 36.65310 1.000 29.03583 544 CYS A O 1
ATOM 1425 N N . PRO A 1 184 ? -9.34624 18.94284 38.79262 1.000 26.50080 545 PRO A N 1
ATOM 1426 C CA . PRO A 1 184 ? -10.72759 18.53025 39.07158 1.000 28.27030 545 PRO A CA 1
ATOM 1427 C C . PRO A 1 184 ? -11.77535 19.55023 38.64482 1.000 31.84346 545 PRO A C 1
ATOM 1428 O O . PRO A 1 184 ? -12.97664 19.25402 38.76060 1.000 29.82338 545 PRO A O 1
ATOM 1432 N N . LEU A 1 185 ? -11.36871 20.74727 38.20012 1.000 25.86515 546 LEU A N 1
ATOM 1433 C CA . LEU A 1 185 ? -12.31040 21.72795 37.66356 1.000 28.53267 546 LEU A CA 1
ATOM 1434 C C . LEU A 1 185 ? -12.56449 21.49249 36.17771 1.000 28.04684 546 LEU A C 1
ATOM 1435 O O . LEU A 1 185 ? -13.71826 21.50283 35.73929 1.000 28.87951 546 LEU A O 1
ATOM 1440 N N . MET A 1 186 ? -11.49676 21.28819 35.39067 1.000 28.01958 547 MET A N 1
ATOM 1441 C CA . MET A 1 186 ? -11.64010 20.82618 34.00911 1.000 29.16411 547 MET A CA 1
ATOM 1442 C C . MET A 1 186 ? -12.09388 19.37043 33.92631 1.000 29.74062 547 MET A C 1
ATOM 1443 O O . MET A 1 186 ? -12.55443 18.93997 32.86433 1.000 31.60357 547 MET A O 1
ATOM 1448 N N . ALA A 1 187 ? -11.94451 18.60582 35.00941 1.000 28.25006 548 ALA A N 1
ATOM 1449 C CA . ALA A 1 187 ? -12.15612 17.15944 35.00572 1.000 30.74649 548 ALA A CA 1
ATOM 1450 C C . ALA A 1 187 ? -11.34967 16.51982 33.87595 1.000 33.20523 548 ALA A C 1
ATOM 1451 O O . ALA A 1 187 ? -11.86180 15.75991 33.05497 1.000 31.43098 548 ALA A O 1
ATOM 1453 N N . ALA A 1 188 ? -10.06301 16.84749 33.84686 1.000 31.58021 549 ALA A N 1
ATOM 1454 C CA . ALA A 1 188 ? -9.18332 16.51810 32.73799 1.000 32.79427 549 ALA A CA 1
ATOM 1455 C C . ALA A 1 188 ? -7.86986 15.98683 33.28911 1.000 30.74923 549 ALA A C 1
ATOM 1456 O O . ALA A 1 188 ? -7.48192 16.28852 34.42247 1.000 26.83623 549 ALA A O 1
ATOM 1458 N N . VAL A 1 189 ? -7.16722 15.21729 32.46258 1.000 31.65150 550 VAL A N 1
ATOM 1459 C CA . VAL A 1 189 ? -5.82299 14.75514 32.78182 1.000 29.82380 550 VAL A CA 1
ATOM 1460 C C . VAL A 1 189 ? -4.93482 15.08645 31.59527 1.000 32.67596 550 VAL A C 1
ATOM 1461 O O . VAL A 1 189 ? -5.30220 14.82197 30.44205 1.000 31.87587 550 VAL A O 1
ATOM 1465 N N . THR A 1 190 ? -3.79226 15.70424 31.87577 1.000 30.82011 551 THR A N 1
ATOM 1466 C CA . THR A 1 190 ? -2.75122 15.92775 30.88615 1.000 31.45439 551 THR A CA 1
ATOM 1467 C C . THR A 1 190 ? -1.68796 14.86291 31.09538 1.000 34.49734 551 THR A C 1
ATOM 1468 O O . THR A 1 190 ? -1.21226 14.67172 32.21901 1.000 35.94402 551 THR A O 1
ATOM 1472 N N . TYR A 1 191 ? -1.35860 14.13410 30.03797 1.000 31.98724 552 TYR A N 1
ATOM 1473 C CA . TYR A 1 191 ? -0.38498 13.05582 30.12419 1.000 36.90334 552 TYR A CA 1
ATOM 1474 C C . TYR A 1 191 ? 0.82174 13.40019 29.26159 1.000 39.82778 552 TYR A C 1
ATOM 1475 O O . TYR A 1 191 ? 0.68810 13.60833 28.04983 1.000 40.15687 552 TYR A O 1
ATOM 1484 N N . ILE A 1 192 ? 1.99661 13.42256 29.87983 1.000 37.23316 553 ILE A N 1
ATOM 1485 C CA . ILE A 1 192 ? 3.26522 13.60839 29.18859 1.000 41.33604 553 ILE A CA 1
ATOM 1486 C C . ILE A 1 192 ? 3.96473 12.25659 29.16231 1.000 40.61545 553 ILE A C 1
ATOM 1487 O O . ILE A 1 192 ? 4.27904 11.69584 30.21850 1.000 39.86950 553 ILE A O 1
ATOM 1492 N N . ASP A 1 193 ? 4.22551 11.73023 27.97218 1.000 43.81675 554 ASP A N 1
ATOM 1493 C CA . ASP A 1 193 ? 4.79582 10.39618 27.92684 1.000 48.73654 554 ASP A CA 1
ATOM 1494 C C . ASP A 1 193 ? 6.31451 10.48868 27.97024 1.000 52.28216 554 ASP A C 1
ATOM 1495 O O . ASP A 1 193 ? 6.90456 11.57388 28.01311 1.000 48.02281 554 ASP A O 1
ATOM 1500 N N . GLU A 1 194 ? 6.95587 9.32207 27.93537 1.000 53.37077 555 GLU A N 1
ATOM 1501 C CA . GLU A 1 194 ? 8.40845 9.30211 27.98715 1.000 53.13100 555 GLU A CA 1
ATOM 1502 C C . GLU A 1 194 ? 8.98302 10.05900 26.83436 1.000 57.79585 555 GLU A C 1
ATOM 1503 O O . GLU A 1 194 ? 10.16558 10.39942 26.8493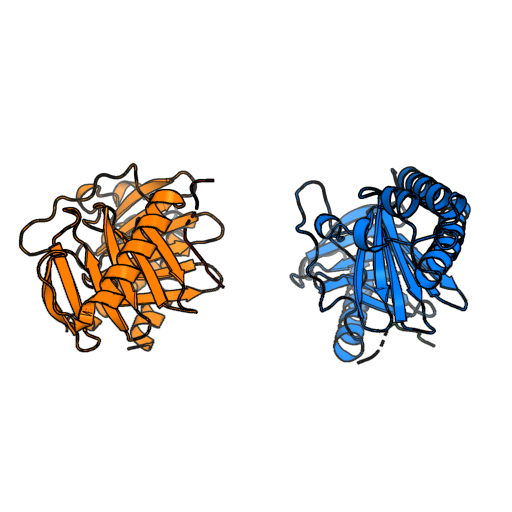0 1.000 58.81852 555 GLU A O 1
ATOM 1509 N N . LYS A 1 195 ? 8.20539 10.27324 25.78967 1.000 57.64125 556 LYS A N 1
ATOM 1510 C CA . LYS A 1 195 ? 8.98409 10.80464 24.71266 1.000 55.39156 556 LYS A CA 1
ATOM 1511 C C . LYS A 1 195 ? 8.79362 12.31924 24.63051 1.000 55.40407 556 LYS A C 1
ATOM 1512 O O . LYS A 1 195 ? 9.17321 12.92659 23.63464 1.000 55.40404 556 LYS A O 1
ATOM 1518 N N . ARG A 1 196 ? 8.07795 12.88132 25.62165 1.000 49.61097 557 ARG A N 1
ATOM 1519 C CA . ARG A 1 196 ? 7.67462 14.27531 25.86931 1.000 50.45841 557 ARG A CA 1
ATOM 1520 C C . ARG A 1 196 ? 6.50489 14.74283 25.00771 1.000 49.64652 557 ARG A C 1
ATOM 1521 O O . ARG A 1 196 ? 6.05944 15.90125 25.14477 1.000 43.13183 557 ARG A O 1
ATOM 1529 N N . ASP A 1 197 ? 5.92647 13.85226 24.21006 1.000 48.73788 558 ASP A N 1
ATOM 1530 C CA . ASP A 1 197 ? 4.62388 14.13397 23.63722 1.000 49.05108 558 ASP A CA 1
ATOM 1531 C C . ASP A 1 197 ? 3.61253 14.29313 24.76126 1.000 44.99723 558 ASP A C 1
ATOM 1532 O O . ASP A 1 197 ? 3.74349 13.69098 25.82940 1.000 47.34540 558 ASP A O 1
ATOM 1537 N N . PHE A 1 198 ? 2.61181 15.13618 24.53006 1.000 44.07127 559 PHE A N 1
ATOM 1538 C CA . PHE A 1 198 ? 1.61680 15.42020 25.55057 1.000 42.91309 559 PHE A CA 1
ATOM 1539 C C . PHE A 1 198 ? 0.22322 15.41734 24.94213 1.000 42.48634 559 PHE A C 1
ATOM 1540 O O . PHE A 1 198 ? 0.02955 15.75486 23.77302 1.000 46.26737 559 PHE A O 1
ATOM 1548 N N . ARG A 1 199 ? -0.74824 15.02577 25.75639 1.000 39.75370 560 ARG A N 1
ATOM 1549 C CA . ARG A 1 199 ? -2.15316 15.07597 25.39047 1.000 38.97913 560 ARG A CA 1
ATOM 1550 C C . ARG A 1 199 ? -2.94132 15.40257 26.64479 1.000 37.80469 560 ARG A C 1
ATOM 1551 O O . ARG A 1 199 ? -2.54473 15.02208 27.74954 1.000 37.07616 560 ARG A O 1
ATOM 1559 N N . THR A 1 200 ? -4.05021 16.11997 26.46593 1.000 35.24236 561 THR A N 1
ATOM 1560 C CA . THR A 1 200 ? -5.01004 16.38688 27.53005 1.000 33.24242 561 THR A CA 1
ATOM 1561 C C . THR A 1 200 ? -6.32318 15.70498 27.16847 1.000 32.85693 561 THR A C 1
ATOM 1562 O O . THR A 1 200 ? -6.80320 15.84466 26.03789 1.000 34.62049 561 THR A O 1
ATOM 1566 N N . TYR A 1 201 ? -6.87938 14.94270 28.10941 1.000 30.02210 562 TYR A N 1
ATOM 1567 C CA . TYR A 1 201 ? -8.11660 14.19600 27.90943 1.000 33.82064 562 TYR A CA 1
ATOM 1568 C C . TYR A 1 201 ? -9.16477 14.64661 28.91200 1.000 34.33310 562 TYR A C 1
ATOM 1569 O O . TYR A 1 201 ? -8.83699 14.94650 30.06417 1.000 34.03600 562 TYR A O 1
ATOM 1578 N N . ARG A 1 202 ? -10.41805 14.73320 28.46225 1.000 31.83498 563 ARG A N 1
ATOM 1579 C CA . ARG A 1 202 ? -11.54442 14.85026 29.38184 1.000 33.22724 563 ARG A CA 1
ATOM 1580 C C . ARG A 1 202 ? -11.78673 13.47556 29.99549 1.000 34.90451 563 ARG A C 1
ATOM 1581 O O . ARG A 1 202 ? -11.99036 12.49983 29.26375 1.000 36.16778 563 ARG A O 1
ATOM 1589 N N . LEU A 1 203 ? -11.76101 13.38775 31.33105 1.000 30.21600 564 LEU A N 1
ATOM 1590 C CA . LEU A 1 203 ? -11.81298 12.07451 31.98086 1.000 34.26413 564 LEU A CA 1
ATOM 1591 C C . LEU A 1 203 ? -13.10320 11.30837 31.66225 1.000 38.83606 564 LEU A C 1
ATOM 1592 O O . LEU A 1 203 ? -13.06742 10.08882 31.45142 1.000 34.54727 564 LEU A O 1
ATOM 1597 N N . SER A 1 204 ? -14.25739 11.98979 31.65730 1.000 35.23210 565 SER A N 1
ATOM 1598 C CA . SER A 1 204 ? -15.50417 11.31227 31.29863 1.000 38.75876 565 SER A CA 1
ATOM 1599 C C . SER A 1 204 ? -15.40202 10.64595 29.92609 1.000 37.67771 565 SER A C 1
ATOM 1600 O O . SER A 1 204 ? -16.01419 9.59553 29.69315 1.000 36.11706 565 SER A O 1
ATOM 1603 N N . LEU A 1 205 ? -14.67935 11.26938 28.98414 1.000 35.24907 566 LEU A N 1
ATOM 1604 C CA . LEU A 1 205 ? -14.57450 10.70857 27.63899 1.000 37.15733 566 LEU A CA 1
ATOM 1605 C C . LEU A 1 205 ? -13.59908 9.53348 27.55860 1.000 38.82357 566 LEU A C 1
ATOM 1606 O O . LEU A 1 205 ? -13.75508 8.67376 26.68289 1.000 39.28971 566 LEU A O 1
ATOM 1611 N N . LEU A 1 206 ? -12.58846 9.47452 28.42748 1.000 35.93932 567 LEU A N 1
ATOM 1612 C CA . LEU A 1 206 ? -11.76316 8.26863 28.50312 1.000 37.31570 567 LEU A CA 1
ATOM 1613 C C . LEU A 1 206 ? -12.60497 7.07048 28.91021 1.000 38.87772 567 LEU A C 1
ATOM 1614 O O . LEU A 1 206 ? -12.37847 5.94971 28.43960 1.000 38.67436 567 LEU A O 1
ATOM 1619 N N . GLU A 1 207 ? -13.58691 7.29652 29.78605 1.000 35.58663 568 GLU A N 1
ATOM 1620 C CA . GLU A 1 207 ? -14.58428 6.27832 30.11256 1.000 38.42174 568 GLU A CA 1
ATOM 1621 C C . GLU A 1 207 ? -15.27042 5.73214 28.86167 1.000 38.92241 568 GLU A C 1
ATOM 1622 O O . GLU A 1 207 ? -15.44048 4.51568 28.71206 1.000 40.20035 568 GLU A O 1
ATOM 1628 N N . GLU A 1 208 ? -15.70957 6.62643 27.96677 1.000 38.23254 569 GLU A N 1
ATOM 1629 C CA . GLU A 1 208 ? -16.44912 6.20234 26.77507 1.000 39.05102 569 GLU A CA 1
ATOM 1630 C C . GLU A 1 208 ? -15.54702 5.47089 25.80252 1.000 40.22738 569 GLU A C 1
ATOM 1631 O O . GLU A 1 208 ? -15.92576 4.43702 25.23801 1.000 39.70739 569 GLU A O 1
ATOM 1637 N N . TYR A 1 209 ? -14.35744 6.01950 25.56358 1.000 39.54536 570 TYR A N 1
ATOM 1638 C CA . TYR A 1 209 ? -13.55207 5.58496 24.43418 1.000 44.27551 570 TYR A CA 1
ATOM 1639 C C . TYR A 1 209 ? -12.38801 4.68624 24.82130 1.000 45.52940 570 TYR A C 1
ATOM 1640 O O . TYR A 1 209 ? -11.83577 4.00810 23.94503 1.000 47.89220 570 TYR A O 1
ATOM 1649 N N . GLY A 1 210 ? -12.01445 4.64603 26.09548 1.000 41.73469 571 GLY A N 1
ATOM 1650 C CA . GLY A 1 210 ? -10.90040 3.82158 26.50411 1.000 45.24256 571 GLY A CA 1
ATOM 1651 C C . GLY A 1 210 ? -9.58777 4.54560 26.33318 1.000 44.51940 571 GLY A C 1
ATOM 1652 O O . GLY A 1 210 ? -9.51728 5.67262 25.84020 1.000 43.41912 571 GLY A O 1
ATOM 1653 N N . CYS A 1 211 ? -8.52117 3.86988 26.75516 1.000 45.32868 572 CYS A N 1
ATOM 1654 C CA . CYS A 1 211 ? -7.15622 4.36903 26.62431 1.000 46.54356 572 CYS A CA 1
ATOM 1655 C C . CYS A 1 211 ? -6.20529 3.18120 26.71151 1.000 48.25620 572 CYS A C 1
ATOM 1656 O O . CYS A 1 211 ? -6.62428 2.04444 26.94896 1.000 45.56673 572 CYS A O 1
ATOM 1659 N N . CYS A 1 212 ? -4.91830 3.45390 26.49361 1.000 45.67339 573 CYS A N 1
ATOM 1660 C CA . CYS A 1 212 ? -3.92640 2.38422 26.49473 1.000 50.30238 573 CYS A CA 1
ATOM 1661 C C . CYS A 1 212 ? -3.66055 1.89613 27.91891 1.000 46.29976 573 CYS A C 1
ATOM 1662 O O . CYS A 1 212 ? -4.02652 2.53483 28.90890 1.000 42.81068 573 CYS A O 1
ATOM 1665 N N . LYS A 1 213 ? -3.01374 0.73265 28.01020 1.000 48.41771 574 LYS A N 1
ATOM 1666 C CA . LYS A 1 213 ? -2.68263 0.17790 29.31539 1.000 46.73430 574 LYS A CA 1
ATOM 1667 C C . LYS A 1 213 ? -1.75104 1.10354 30.09211 1.000 49.14083 574 LYS A C 1
ATOM 1668 O O . LYS A 1 213 ? -1.86196 1.21070 31.32014 1.000 48.32725 574 LYS A O 1
ATOM 1670 N N . GLU A 1 214 ? -0.85996 1.81225 29.39393 1.000 48.24670 575 GLU A N 1
ATOM 1671 C CA . GLU A 1 214 ? 0.06579 2.71907 30.06864 1.000 49.80074 575 GLU A CA 1
ATOM 1672 C C . GLU A 1 214 ? -0.68652 3.81628 30.82035 1.000 48.89597 575 GLU A C 1
ATOM 1673 O O . GLU A 1 214 ? -0.45965 4.04064 32.01668 1.000 46.63461 575 GLU A O 1
ATOM 1679 N N . LEU A 1 215 ? -1.58519 4.51974 30.13053 1.000 47.33849 576 LEU A N 1
ATOM 1680 C CA . LEU A 1 215 ? -2.32132 5.59451 30.78739 1.000 46.13333 576 LEU A CA 1
ATOM 1681 C C . LEU A 1 215 ? -3.28902 5.03703 31.82873 1.000 44.72040 576 LEU A C 1
ATOM 1682 O O . LEU A 1 215 ? -3.43595 5.60999 32.91530 1.000 42.18408 576 LEU A O 1
ATOM 1687 N N . ALA A 1 216 ? -3.95691 3.92307 31.51714 1.000 39.43685 577 ALA A N 1
ATOM 1688 C CA . ALA A 1 216 ? -4.85966 3.30922 32.49144 1.000 46.51613 577 ALA A CA 1
ATOM 1689 C C . ALA A 1 216 ? -4.12987 2.97502 33.78783 1.000 43.45441 577 ALA A C 1
ATOM 1690 O O . ALA A 1 216 ? -4.63968 3.23999 34.88350 1.000 39.06894 577 ALA A O 1
ATOM 1692 N N . SER A 1 217 ? -2.93344 2.39287 33.67736 1.000 44.22893 578 SER A N 1
ATOM 1693 C CA . SER A 1 217 ? -2.15497 2.03950 34.85921 1.000 45.58325 578 SER A CA 1
ATOM 1694 C C . SER A 1 217 ? -1.77655 3.27275 35.67211 1.000 42.49515 578 SER A C 1
ATOM 1695 O O . SER A 1 217 ? -1.80016 3.24495 36.91010 1.000 42.06882 578 SER A O 1
ATOM 1698 N N . ARG A 1 218 ? -1.43664 4.37752 35.00303 1.000 41.53330 579 ARG A N 1
ATOM 1699 C CA . ARG A 1 218 ? -1.05550 5.55739 35.76822 1.000 41.92811 579 ARG A CA 1
ATOM 1700 C C . ARG A 1 218 ? -2.27064 6.21845 36.41721 1.000 41.56147 579 ARG A C 1
ATOM 1701 O O . ARG A 1 218 ? -2.13981 6.85543 37.46845 1.000 36.01578 579 ARG A O 1
ATOM 1709 N N . LEU A 1 219 ? -3.46459 6.03345 35.84441 1.000 39.82536 580 LEU A N 1
ATOM 1710 C CA . LEU A 1 219 ? -4.66733 6.59003 36.46058 1.000 41.31897 580 LEU A CA 1
ATOM 1711 C C . LEU A 1 219 ? -5.09935 5.78248 37.67481 1.000 39.35256 580 LEU A C 1
ATOM 1712 O O . LEU A 1 219 ? -5.67109 6.34827 38.61290 1.000 35.22421 580 LEU A O 1
ATOM 1717 N N . ARG A 1 220 ? -4.85737 4.46684 37.66650 1.000 38.97940 581 ARG A N 1
ATOM 1718 C CA . ARG A 1 220 ? -5.05811 3.67084 38.87456 1.000 39.93537 581 ARG A CA 1
ATOM 1719 C C . ARG A 1 220 ? -4.13374 4.15022 39.98822 1.000 40.04976 581 ARG A C 1
ATOM 1720 O O . ARG A 1 220 ? -4.56614 4.37704 41.12327 1.000 40.34876 581 ARG A O 1
ATOM 1728 N N . TYR A 1 221 ? -2.84827 4.31300 39.67561 1.000 42.36153 582 TYR A N 1
ATOM 1729 C CA . TYR A 1 221 ? -1.90862 4.82913 40.66564 1.000 39.78145 582 TYR A CA 1
ATOM 1730 C C . TYR A 1 221 ? -2.32416 6.21989 41.13893 1.000 38.41333 582 TYR A C 1
ATOM 1731 O O . TYR A 1 221 ? -2.21481 6.53721 42.32641 1.000 37.44539 582 TYR A O 1
ATOM 1740 N N . ALA A 1 222 ? -2.81426 7.06104 40.22503 1.000 37.59229 583 ALA A N 1
ATOM 1741 C CA . ALA A 1 222 ? -3.21747 8.40762 40.61162 1.000 35.72565 583 ALA A CA 1
ATOM 1742 C C . ALA A 1 222 ? -4.35173 8.38471 41.63433 1.000 37.50888 583 ALA A C 1
ATOM 1743 O O . ALA A 1 222 ? -4.34031 9.16033 42.59904 1.000 32.56851 583 ALA A O 1
ATOM 1745 N N . ARG A 1 223 ? -5.33604 7.49849 41.44595 1.000 35.83230 584 ARG A N 1
ATOM 1746 C CA . ARG A 1 223 ? -6.45015 7.42568 42.38540 1.000 36.60421 584 ARG A CA 1
ATOM 1747 C C . ARG A 1 223 ? -5.95949 7.10874 43.79092 1.000 39.46385 584 ARG A C 1
ATOM 1748 O O . ARG A 1 223 ? -6.40321 7.72836 44.76930 1.000 39.75392 584 ARG A O 1
ATOM 1756 N N . THR A 1 224 ? -5.04296 6.14142 43.90659 1.000 39.23516 585 THR A N 1
ATOM 1757 C CA . THR A 1 224 ? -4.47135 5.79855 45.20405 1.000 39.52421 585 THR A CA 1
ATOM 1758 C C . THR A 1 224 ? -3.75522 6.98820 45.82607 1.000 38.78973 585 THR A C 1
ATOM 1759 O O . THR A 1 224 ? -3.85393 7.20899 47.03997 1.000 39.77493 585 THR A O 1
ATOM 1763 N N . MET A 1 225 ? -3.04051 7.77981 45.00857 1.000 38.73521 586 MET A N 1
ATOM 1764 C CA . MET A 1 225 ? -2.31072 8.92681 45.55265 1.000 37.75288 586 MET A CA 1
ATOM 1765 C C . MET A 1 225 ? -3.25896 10.01295 46.02960 1.000 38.19455 586 MET A C 1
ATOM 1766 O O . MET A 1 225 ? -3.01519 10.64095 47.06673 1.000 36.74163 586 MET A O 1
ATOM 1771 N N . VAL A 1 226 ? -4.34625 10.24613 45.28984 1.000 35.83993 587 VAL A N 1
ATOM 1772 C CA . VAL A 1 226 ? -5.31700 11.25488 45.70227 1.000 37.84406 587 VAL A CA 1
ATOM 1773 C C . VAL A 1 226 ? -6.01279 10.83283 46.99164 1.000 40.00921 587 VAL A C 1
ATOM 1774 O O . VAL A 1 226 ? -6.19318 11.64528 47.90674 1.000 40.00160 587 VAL A O 1
ATOM 1778 N N . ASP A 1 227 ? -6.37372 9.54951 47.10273 1.000 35.53952 588 ASP A N 1
ATOM 1779 C CA . ASP A 1 227 ? -6.92657 9.02241 48.35222 1.000 42.06901 588 ASP A CA 1
ATOM 1780 C C . ASP A 1 227 ? -5.99473 9.26180 49.52942 1.000 43.71885 588 ASP A C 1
ATOM 1781 O O . ASP A 1 227 ? -6.43971 9.60063 50.63613 1.000 43.02542 588 ASP A O 1
ATOM 1786 N N . LYS A 1 228 ? -4.68766 9.12002 49.27607 1.000 39.40635 589 LYS A N 1
ATOM 1787 C CA . LYS A 1 228 ? -3.63957 9.27557 50.28072 1.000 42.31984 589 LYS A CA 1
ATOM 1788 C C . LYS A 1 228 ? -3.60943 10.74721 50.72556 1.000 41.88473 589 LYS A C 1
ATOM 1789 O O . LYS A 1 228 ? -3.51078 11.05321 51.91566 1.000 40.88558 589 LYS A O 1
ATOM 1795 N N . LEU A 1 229 ? -3.69602 11.67953 49.75867 1.000 37.07909 590 LEU A N 1
ATOM 1796 C CA . LEU A 1 229 ? -3.77134 13.11121 50.05835 1.000 42.28850 590 LEU A CA 1
ATOM 1797 C C . LEU A 1 229 ? -4.98864 13.44302 50.89056 1.000 43.57934 590 LEU A C 1
ATOM 1798 O O . LEU A 1 229 ? -4.89770 14.20361 51.85855 1.000 40.96866 590 LEU A O 1
ATOM 1803 N N . LEU A 1 230 ? -6.15850 12.96043 50.46595 1.000 39.91351 591 LEU A N 1
ATOM 1804 C CA . LEU A 1 230 ? -7.37105 13.24229 51.22284 1.000 45.65722 591 LEU A CA 1
ATOM 1805 C C . LEU A 1 230 ? -7.28702 12.64743 52.62337 1.000 46.67995 591 LEU A C 1
ATOM 1806 O O . LEU A 1 230 ? -7.68084 13.28839 53.60277 1.000 48.81688 591 LEU A O 1
ATOM 1811 N N . SER A 1 231 ? -6.76441 11.42495 52.74010 1.000 44.75333 592 SER A N 1
ATOM 1812 C CA . SER A 1 231 ? -6.77306 10.74877 54.03263 1.000 47.70041 592 SER A CA 1
ATOM 1813 C C . SER A 1 231 ? -5.91442 11.48004 55.06615 1.000 50.08377 592 SER A C 1
ATOM 1814 O O . SER A 1 231 ? -6.28760 11.55826 56.24336 1.000 52.77888 592 SER A O 1
ATOM 1817 N N . SER A 1 232 ? -4.76700 12.03322 54.65327 1.000 48.54653 593 SER A N 1
ATOM 1818 C CA . SER A 1 232 ? -3.94836 12.81854 55.57474 1.000 50.59794 593 SER A CA 1
ATOM 1819 C C . SER A 1 232 ? -4.53853 14.18602 55.91175 1.000 54.45057 593 SER A C 1
ATOM 1820 O O . SER A 1 232 ? -4.079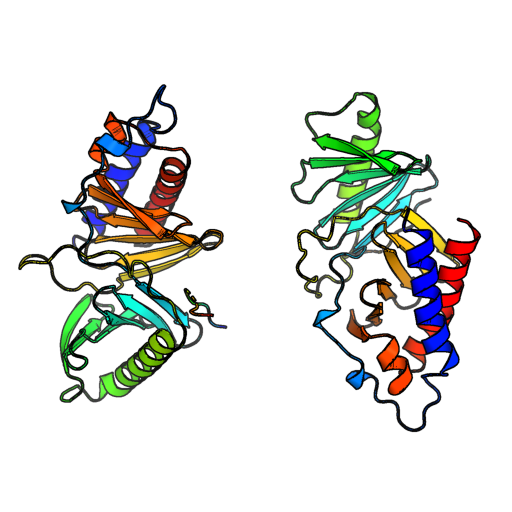00 14.80642 56.87689 1.000 55.73873 593 SER A O 1
ATOM 1823 N N . ARG A 1 233 ? -5.54683 14.66255 55.17849 1.000 53.84230 594 ARG A N 1
ATOM 1824 C CA . ARG A 1 233 ? -6.04520 16.03137 55.36807 1.000 55.90655 594 ARG A CA 1
ATOM 1825 C C . ARG A 1 233 ? -6.88744 16.07987 56.63936 1.000 53.32769 594 ARG A C 1
ATOM 1826 O O . ARG A 1 233 ? -7.48827 15.08021 57.02637 1.000 58.47445 594 ARG A O 1
ATOM 1834 N N . GLU B 1 7 ? 13.99972 61.46683 -0.67626 1.000 52.42741 368 GLU B N 1
ATOM 1835 C CA . GLU B 1 7 ? 14.49484 62.83714 -0.84501 1.000 57.67989 368 GLU B CA 1
ATOM 1836 C C . GLU B 1 7 ? 14.24966 63.68348 0.40695 1.000 49.82538 368 GLU B C 1
ATOM 1837 O O . GLU B 1 7 ? 15.17059 63.94399 1.19804 1.000 49.07564 368 GLU B O 1
ATOM 1843 N N . VAL B 1 8 ? 12.99827 64.08115 0.61657 1.000 43.23868 369 VAL B N 1
ATOM 1844 C CA . VAL B 1 8 ? 12.65054 64.73759 1.87042 1.000 43.39942 369 VAL B CA 1
ATOM 1845 C C . VAL B 1 8 ? 12.21920 63.67119 2.88934 1.000 41.52041 369 VAL B C 1
ATOM 1846 O O . VAL B 1 8 ? 11.68662 63.99367 3.95852 1.000 38.70374 369 VAL B O 1
ATOM 1850 N N . VAL B 1 9 ? 12.48178 62.39227 2.59241 1.000 38.91356 370 VAL B N 1
ATOM 1851 C CA . VAL B 1 9 ? 12.15541 61.33416 3.55250 1.000 40.93119 370 VAL B CA 1
ATOM 1852 C C . VAL B 1 9 ? 13.01167 61.47768 4.80527 1.000 38.60759 370 VAL B C 1
ATOM 1853 O O . VAL B 1 9 ? 12.50425 61.46958 5.93505 1.000 33.62039 370 VAL B O 1
ATOM 1857 N N . ASP B 1 10 ? 14.32483 61.62079 4.61922 1.000 37.83996 371 ASP B N 1
ATOM 1858 C CA . ASP B 1 10 ? 15.22163 61.78903 5.75489 1.000 40.34592 371 ASP B CA 1
ATOM 1859 C C . ASP B 1 10 ? 14.97528 63.11920 6.45612 1.000 35.18669 371 ASP B C 1
ATOM 1860 O O . ASP B 1 10 ? 15.03322 63.20016 7.68986 1.000 36.09083 371 ASP B O 1
ATOM 1865 N N . CYS B 1 11 ? 14.69148 64.16431 5.68454 1.000 34.01552 372 CYS B N 1
ATOM 1866 C CA . CYS B 1 11 ? 14.36491 65.46075 6.26277 1.000 36.01944 372 CYS B CA 1
ATOM 1867 C C . CYS B 1 11 ? 13.13161 65.37426 7.15554 1.000 34.39753 372 CYS B C 1
ATOM 1868 O O . CYS B 1 11 ? 13.13001 65.88258 8.28128 1.000 36.60345 372 CYS B O 1
ATOM 1871 N N . HIS B 1 12 ? 12.07036 64.72772 6.67404 1.000 35.09766 373 HIS B N 1
ATOM 1872 C CA . HIS B 1 12 ? 10.85126 64.63771 7.46960 1.000 31.43283 373 HIS B CA 1
ATOM 1873 C C . HIS B 1 12 ? 11.06859 63.77748 8.70754 1.000 31.20456 373 HIS B C 1
ATOM 1874 O O . HIS B 1 12 ? 10.55724 64.10184 9.78543 1.000 31.28201 373 HIS B O 1
ATOM 1881 N N . LEU B 1 13 ? 11.86332 62.70928 8.59630 1.000 31.58460 374 LEU B N 1
ATOM 1882 C CA . LEU B 1 13 ? 12.18626 61.92685 9.79029 1.000 33.68999 374 LEU B CA 1
ATOM 1883 C C . LEU B 1 13 ? 12.98413 62.76020 10.79372 1.000 34.84192 374 LEU B C 1
ATOM 1884 O O . LEU B 1 13 ? 12.70567 62.72245 12.00088 1.000 29.83063 374 LEU B O 1
ATOM 1889 N N . SER B 1 14 ? 13.95566 63.55098 10.31372 1.000 32.28149 375 SER B N 1
ATOM 1890 C CA . SER B 1 14 ? 14.71808 64.41129 11.22441 1.000 33.35780 375 SER B CA 1
ATOM 1891 C C . SER B 1 14 ? 13.83670 65.47340 11.87411 1.000 32.39392 375 SER B C 1
ATOM 1892 O O . SER B 1 14 ? 13.96595 65.73890 13.07663 1.000 31.49501 375 SER B O 1
ATOM 1895 N N . ASP B 1 15 ? 12.96898 66.12308 11.08545 1.000 30.93161 376 ASP B N 1
ATOM 1896 C CA . ASP B 1 15 ? 12.01123 67.08103 11.64051 1.000 29.75829 376 ASP B CA 1
ATOM 1897 C C . ASP B 1 15 ? 11.17541 66.44375 12.75154 1.000 32.61033 376 ASP B C 1
ATOM 1898 O O . ASP B 1 15 ? 10.98453 67.02769 13.82297 1.000 32.43543 376 ASP B O 1
ATOM 1903 N N . MET B 1 16 ? 10.64437 65.24232 12.49938 1.000 27.89300 377 MET B N 1
ATOM 1904 C CA . MET B 1 16 ? 9.79251 64.60153 13.49512 1.000 27.99047 377 MET B CA 1
ATOM 1905 C C . MET B 1 16 ? 10.58217 64.28288 14.75698 1.000 32.20975 377 MET B C 1
ATOM 1906 O O . MET B 1 16 ? 10.09844 64.50108 15.88158 1.000 28.66561 377 MET B O 1
ATOM 1911 N N . LEU B 1 17 ? 11.81783 63.80243 14.59303 1.000 29.16406 378 LEU B N 1
ATOM 1912 C CA . LEU B 1 17 ? 12.64364 63.50920 15.75879 1.000 31.27110 378 LEU B CA 1
ATOM 1913 C C . LEU B 1 17 ? 12.93677 64.77499 16.56059 1.000 35.11871 378 LEU B C 1
ATOM 1914 O O . LEU B 1 17 ? 12.86634 64.76599 17.79813 1.000 35.56974 378 LEU B O 1
ATOM 1919 N N . GLN B 1 18 ? 13.24387 65.87947 15.87167 1.000 31.65097 379 GLN B N 1
ATOM 1920 C CA . GLN B 1 18 ? 13.39647 67.17141 16.54333 1.000 35.26219 379 GLN B CA 1
ATOM 1921 C C . GLN B 1 18 ? 12.12709 67.54872 17.29758 1.000 33.08749 379 GLN B C 1
ATOM 1922 O O . GLN B 1 18 ? 12.18393 67.99795 18.44735 1.000 30.68942 379 GLN B O 1
ATOM 1928 N N . GLN B 1 19 ? 10.96911 67.39814 16.64936 1.000 31.74847 380 GLN B N 1
ATOM 1929 C CA . GLN B 1 19 ? 9.71354 67.77441 17.28839 1.000 32.23382 380 GLN B CA 1
ATOM 1930 C C . GLN B 1 19 ? 9.44800 66.90852 18.51876 1.000 33.12784 380 GLN B C 1
ATOM 1931 O O . GLN B 1 19 ? 8.95264 67.40531 19.53779 1.000 29.04760 380 GLN B O 1
ATOM 1937 N N . LEU B 1 20 ? 9.75111 65.60492 18.43969 1.000 30.82198 381 LEU B N 1
ATOM 1938 C CA . LEU B 1 20 ? 9.53753 64.73327 19.59304 1.000 30.72953 381 LEU B CA 1
ATOM 1939 C C . LEU B 1 20 ? 10.54574 65.01584 20.70397 1.000 33.53856 381 LEU B C 1
ATOM 1940 O O . LEU B 1 20 ? 10.18120 65.04758 21.88669 1.000 33.02268 381 LEU B O 1
ATOM 1945 N N . HIS B 1 21 ? 11.82309 65.20326 20.35188 1.000 34.46560 382 HIS B N 1
ATOM 1946 C CA . HIS B 1 21 ? 12.82326 65.52849 21.36647 1.000 34.24720 382 HIS B CA 1
ATOM 1947 C C . HIS B 1 21 ? 12.43328 66.78758 22.12195 1.000 34.30838 382 HIS B C 1
ATOM 1948 O O . HIS B 1 21 ? 12.57733 66.85270 23.34940 1.000 33.09410 382 HIS B O 1
ATOM 1955 N N . SER B 1 22 ? 11.95035 67.80350 21.39947 1.000 33.28780 383 SER B N 1
ATOM 1956 C CA . SER B 1 22 ? 11.57301 69.05574 22.04107 1.000 36.10806 383 SER B CA 1
ATOM 1957 C C . SER B 1 22 ? 10.43902 68.84823 23.03797 1.000 34.08405 383 SER B C 1
ATOM 1958 O O . SER B 1 22 ? 10.49589 69.35168 24.16344 1.000 33.05576 383 SER B O 1
ATOM 1961 N N . VAL B 1 23 ? 9.39225 68.11179 22.65259 1.000 34.32790 384 VAL B N 1
ATOM 1962 C CA . VAL B 1 23 ? 8.30046 67.89213 23.60083 1.000 32.21033 384 VAL B CA 1
ATOM 1963 C C . VAL B 1 23 ? 8.78027 67.04466 24.77426 1.000 32.34975 384 VAL B C 1
ATOM 1964 O O . VAL B 1 23 ? 8.54524 67.38646 25.93948 1.000 32.37215 384 VAL B O 1
ATOM 1968 N N . ASN B 1 24 ? 9.49717 65.95245 24.49045 1.000 32.01020 385 ASN B N 1
ATOM 1969 C CA . ASN B 1 24 ? 9.93202 65.04677 25.55402 1.000 33.07300 385 ASN B CA 1
ATOM 1970 C C . ASN B 1 24 ? 10.88873 65.73041 26.54549 1.000 34.61054 385 ASN B C 1
ATOM 1971 O O . ASN B 1 24 ? 10.85357 65.42129 27.74578 1.000 29.72817 385 ASN B O 1
ATOM 1976 N N . ALA B 1 25 ? 11.74533 66.65470 26.07271 1.000 31.13431 386 ALA B N 1
ATOM 1977 C CA . ALA B 1 25 ? 12.64366 67.37551 26.98022 1.000 32.65764 386 ALA B CA 1
ATOM 1978 C C . ALA B 1 25 ? 11.88816 68.21679 27.99386 1.000 34.24379 386 ALA B C 1
ATOM 1979 O O . ALA B 1 25 ? 12.39044 68.45885 29.09612 1.000 34.57009 386 ALA B O 1
ATOM 1981 N N . SER B 1 26 ? 10.71188 68.71109 27.62904 1.000 33.52789 387 SER B N 1
ATOM 1982 C CA . SER B 1 26 ? 9.93185 69.54440 28.52838 1.000 31.81291 387 SER B CA 1
ATOM 1983 C C . SER B 1 26 ? 9.16044 68.73261 29.56636 1.000 36.63783 387 SER B C 1
ATOM 1984 O O . SER B 1 26 ? 8.50084 69.33580 30.42368 1.000 34.50381 387 SER B O 1
ATOM 1987 N N . LYS B 1 27 ? 9.18867 67.40184 29.47843 1.000 34.98204 388 LYS B N 1
ATOM 1988 C CA . LYS B 1 27 ? 8.59407 66.51459 30.46728 1.000 35.62206 388 LYS B CA 1
ATOM 1989 C C . LYS B 1 27 ? 7.13137 66.91341 30.70554 1.000 35.29995 388 LYS B C 1
ATOM 1990 O O . LYS B 1 27 ? 6.74539 67.21638 31.84900 1.000 37.17370 388 LYS B O 1
ATOM 1996 N N . PRO B 1 28 ? 6.30050 66.90543 29.66981 1.000 35.81257 389 PRO B N 1
ATOM 1997 C CA . PRO B 1 28 ? 5.01177 67.60998 29.75500 1.000 38.10452 389 PRO B CA 1
ATOM 1998 C C . PRO B 1 28 ? 4.03051 67.00901 30.74404 1.000 37.22800 389 PRO B C 1
ATOM 1999 O O . PRO B 1 28 ? 3.07439 67.69421 31.11801 1.000 39.52286 389 PRO B O 1
ATOM 2003 N N . SER B 1 29 ? 4.21020 65.77036 31.18214 1.000 35.85970 390 SER B N 1
ATOM 2004 C CA . SER B 1 29 ? 3.27477 65.21994 32.14745 1.000 38.50107 390 SER B CA 1
ATOM 2005 C C . SER B 1 29 ? 3.65532 65.53730 33.58785 1.000 38.35827 390 SER B C 1
ATOM 2006 O O . SER B 1 29 ? 2.89155 65.20930 34.49863 1.000 39.22860 390 SER B O 1
ATOM 2009 N N . GLU B 1 30 ? 4.78924 66.20285 33.81147 1.000 39.98664 391 GLU B N 1
ATOM 2010 C CA . GLU B 1 30 ? 5.29106 66.50092 35.14994 1.000 41.05504 391 GLU B CA 1
ATOM 2011 C C . GLU B 1 30 ? 5.10401 67.97263 35.53000 1.000 40.39802 391 GLU B C 1
ATOM 2012 O O . GLU B 1 30 ? 5.77841 68.46759 36.43711 1.000 41.01155 391 GLU B O 1
ATOM 2018 N N . ARG B 1 31 ? 4.20253 68.68056 34.85818 1.000 42.68218 392 ARG B N 1
ATOM 2019 C CA . ARG B 1 31 ? 3.88393 70.04487 35.24574 1.000 44.43788 392 ARG B CA 1
ATOM 2020 C C . ARG B 1 31 ? 3.05149 69.99911 36.52058 1.000 51.18878 392 ARG B C 1
ATOM 2021 O O . ARG B 1 31 ? 2.62300 68.93315 36.97289 1.000 54.57671 392 ARG B O 1
ATOM 2029 N N . GLY B 1 32 ? 2.84435 71.14814 37.14109 1.000 56.08294 393 GLY B N 1
ATOM 2030 C CA . GLY B 1 32 ? 1.96517 71.06305 38.29525 1.000 64.64543 393 GLY B CA 1
ATOM 2031 C C . GLY B 1 32 ? 0.55805 70.66619 37.88657 1.000 60.58434 393 GLY B C 1
ATOM 2032 O O . GLY B 1 32 ? 0.06948 69.57844 38.21145 1.000 58.44066 393 GLY B O 1
ATOM 2033 N N . LEU B 1 33 ? -0.06153 71.53093 37.09425 1.000 57.59860 394 LEU B N 1
ATOM 2034 C CA . LEU B 1 33 ? -1.38259 71.32103 36.52898 1.000 53.12367 394 LEU B CA 1
ATOM 2035 C C . LEU B 1 33 ? -1.21844 71.43839 35.02325 1.000 52.35982 394 LEU B C 1
ATOM 2036 O O . LEU B 1 33 ? -0.64940 72.41632 34.52784 1.000 50.49813 394 LEU B O 1
ATOM 2041 N N . VAL B 1 34 ? -1.63691 70.42715 34.32517 1.000 51.41907 395 VAL B N 1
ATOM 2042 C CA . VAL B 1 34 ? -1.48659 70.32235 32.88197 1.000 49.63368 395 VAL B CA 1
ATOM 2043 C C . VAL B 1 34 ? -2.69661 70.94739 32.20209 1.000 51.87700 395 VAL B C 1
ATOM 2044 O O . VAL B 1 34 ? -3.81886 70.88550 32.71868 1.000 51.78224 395 VAL B O 1
ATOM 2048 N N . ARG B 1 35 ? -2.45906 71.59946 31.06160 1.000 50.19951 396 ARG B N 1
ATOM 2049 C CA . ARG B 1 35 ? -3.51131 72.27190 30.30725 1.000 51.02735 396 ARG B CA 1
ATOM 2050 C C . ARG B 1 35 ? -3.59291 71.71319 28.88937 1.000 48.93055 396 ARG B C 1
ATOM 2051 O O . ARG B 1 35 ? -3.44615 72.45307 27.91083 1.000 44.86151 396 ARG B O 1
ATOM 2059 N N . GLN B 1 36 ? -3.83920 70.39857 28.79340 1.000 50.45998 397 GLN B N 1
ATOM 2060 C CA . GLN B 1 36 ? -3.78849 69.67685 27.52138 1.000 47.78734 397 GLN B CA 1
ATOM 2061 C C . GLN B 1 36 ? -4.72903 70.27789 26.48544 1.000 47.80083 397 GLN B C 1
ATOM 2062 O O . GLN B 1 36 ? -4.36183 70.42501 25.31199 1.000 44.46776 397 GLN B O 1
ATOM 2068 N N . GLU B 1 37 ? -5.94410 70.63832 26.90446 1.000 46.29529 398 GLU B N 1
ATOM 2069 C CA . GLU B 1 37 ? -6.94433 71.13619 25.96962 1.000 50.96383 398 GLU B CA 1
ATOM 2070 C C . GLU B 1 37 ? -6.43451 72.34439 25.20228 1.000 48.67882 398 GLU B C 1
ATOM 2071 O O . GLU B 1 37 ? -6.83003 72.56287 24.05384 1.000 44.76318 398 GLU B O 1
ATOM 2077 N N . GLU B 1 38 ? -5.50240 73.08977 25.79368 1.000 46.60586 399 GLU B N 1
ATOM 2078 C CA . GLU B 1 38 ? -4.93167 74.26665 25.15553 1.000 45.95859 399 GLU B CA 1
ATOM 2079 C C . GLU B 1 38 ? -4.05488 73.92418 23.95800 1.000 43.30825 399 GLU B C 1
ATOM 2080 O O . GLU B 1 38 ? -3.78074 74.80525 23.13991 1.000 42.33100 399 GLU B O 1
ATOM 2086 N N . ALA B 1 39 ? -3.60046 72.67927 23.83631 1.000 43.19131 400 ALA B N 1
ATOM 2087 C CA . ALA B 1 39 ? -2.80764 72.27383 22.68396 1.000 41.41734 400 ALA B CA 1
ATOM 2088 C C . ALA B 1 39 ? -3.65245 71.69254 21.55728 1.000 41.52262 400 ALA B C 1
ATOM 2089 O O . ALA B 1 39 ? -3.11801 71.43994 20.46847 1.000 39.39485 400 ALA B O 1
ATOM 2091 N N . GLU B 1 40 ? -4.95079 71.49470 21.78416 1.000 39.10750 401 GLU B N 1
ATOM 2092 C CA . GLU B 1 40 ? -5.81405 70.88019 20.78207 1.000 43.01084 401 GLU B CA 1
ATOM 2093 C C . GLU B 1 40 ? -5.95664 71.77614 19.56171 1.000 41.10049 401 GLU B C 1
ATOM 2094 O O . GLU B 1 40 ? -6.09814 72.99304 19.68403 1.000 42.02132 401 GLU B O 1
ATOM 2100 N N . ASP B 1 41 ? -5.93548 71.17037 18.37959 1.000 39.07097 402 ASP B N 1
ATOM 2101 C CA . ASP B 1 41 ? -6.26222 71.88154 17.14511 1.000 39.83800 402 ASP B CA 1
ATOM 2102 C C . ASP B 1 41 ? -6.89820 70.88541 16.19216 1.000 43.80931 402 ASP B C 1
ATOM 2103 O O . ASP B 1 41 ? -6.19175 70.16663 15.46699 1.000 38.47307 402 ASP B O 1
ATOM 2108 N N . PRO B 1 42 ? -8.22987 70.82957 16.13727 1.000 42.75574 403 PRO B N 1
ATOM 2109 C CA . PRO B 1 42 ? -8.87864 69.85852 15.24632 1.000 42.10676 403 PRO B CA 1
ATOM 2110 C C . PRO B 1 42 ? -8.57127 70.09156 13.77536 1.000 42.20653 403 PRO B C 1
ATOM 2111 O O . PRO B 1 42 ? -8.68044 69.15016 12.98078 1.000 42.60693 403 PRO B O 1
ATOM 2115 N N . ALA B 1 43 ? -8.17534 71.30349 13.38505 1.000 41.41612 404 ALA B N 1
ATOM 2116 C CA . ALA B 1 43 ? -7.85270 71.55645 11.98717 1.000 42.24311 404 ALA B CA 1
ATOM 2117 C C . ALA B 1 43 ? -6.55217 70.89138 11.55469 1.000 43.70158 404 ALA B C 1
ATOM 2118 O O . ALA B 1 43 ? -6.26331 70.86670 10.35254 1.000 41.47397 404 ALA B O 1
ATOM 2120 N N . CYS B 1 44 ? -5.77225 70.34147 12.49015 1.000 40.90024 405 CYS B N 1
ATOM 2121 C CA . CYS B 1 44 ? -4.52002 69.67411 12.16289 1.000 37.97548 405 CYS B CA 1
ATOM 2122 C C . CYS B 1 44 ? -4.69542 68.17788 11.93528 1.000 38.56438 405 CYS B C 1
ATOM 2123 O O . CYS B 1 44 ? -3.69320 67.47638 11.75636 1.000 36.36665 405 CYS B O 1
ATOM 2126 N N . ILE B 1 45 ? -5.93281 67.68231 11.94960 1.000 35.41265 406 ILE B N 1
ATOM 2127 C CA . ILE B 1 45 ? -6.18661 66.25002 11.74055 1.000 34.06048 406 ILE B CA 1
ATOM 2128 C C . ILE B 1 45 ? -5.55806 65.82494 10.41506 1.000 34.84381 406 ILE B C 1
ATOM 2129 O O . ILE B 1 45 ? -5.55439 66.61928 9.45415 1.000 33.41407 406 ILE B O 1
ATOM 2134 N N . PRO B 1 46 ? -4.96850 64.62991 10.30881 1.000 35.72209 407 PRO B N 1
ATOM 2135 C CA . PRO B 1 46 ? -4.31040 64.23757 9.05072 1.000 31.62214 407 PRO B CA 1
ATOM 2136 C C . PRO B 1 46 ? -5.29513 64.08081 7.90157 1.000 35.43366 407 PRO B C 1
ATOM 2137 O O . PRO B 1 46 ? -6.49664 63.86089 8.08513 1.000 32.10242 407 PRO B O 1
ATOM 2141 N N . ILE B 1 47 ? -4.74701 64.17119 6.68949 1.000 34.15402 408 ILE B N 1
ATOM 2142 C CA . ILE B 1 47 ? -5.49749 63.77964 5.50530 1.000 32.84020 408 ILE B CA 1
ATOM 2143 C C . ILE B 1 47 ? -5.59600 62.25828 5.43516 1.000 35.17622 408 ILE B C 1
ATOM 2144 O O . ILE B 1 47 ? -6.63220 61.70990 5.04061 1.000 32.29807 408 ILE B O 1
ATOM 2149 N N . PHE B 1 48 ? -4.52541 61.54858 5.82419 1.000 30.55067 409 PHE B N 1
ATOM 2150 C CA . PHE B 1 48 ? -4.45762 60.09987 5.65740 1.000 32.59723 409 PHE B CA 1
ATOM 2151 C C . PHE B 1 48 ? -3.94960 59.42311 6.92164 1.000 32.44689 409 PHE B C 1
ATOM 2152 O O . PHE B 1 48 ? -3.10378 59.95998 7.63325 1.000 28.26299 409 PHE B O 1
ATOM 2160 N N . TRP B 1 49 ? -4.47889 58.23037 7.18937 1.000 31.46719 410 TRP B N 1
ATOM 2161 C CA . TRP B 1 49 ? -3.89330 57.32056 8.16821 1.000 29.06313 410 TRP B CA 1
ATOM 2162 C C . TRP B 1 49 ? -4.23473 55.89692 7.74576 1.000 33.00739 410 TRP B C 1
ATOM 2163 O O . TRP B 1 49 ? -5.07853 55.67803 6.86711 1.000 29.95284 410 TRP B O 1
ATOM 2174 N N . VAL B 1 50 ? -3.54011 54.92842 8.33878 1.000 26.78473 411 VAL B N 1
ATOM 2175 C CA . VAL B 1 50 ? -3.80388 53.52459 8.03043 1.000 30.28399 411 VAL B CA 1
ATOM 2176 C C . VAL B 1 50 ? -4.97719 53.04099 8.87303 1.000 28.91087 411 VAL B C 1
ATOM 2177 O O . VAL B 1 50 ? -4.90238 53.02671 10.10578 1.000 28.05115 411 VAL B O 1
ATOM 2181 N N . SER B 1 51 ? -6.06119 52.63376 8.21725 1.000 31.13854 412 SER B N 1
ATOM 2182 C CA . SER B 1 51 ? -7.23141 52.16695 8.95448 1.000 33.19255 412 SER B CA 1
ATOM 2183 C C . SER B 1 51 ? -7.29372 50.65191 9.11692 1.000 33.86604 412 SER B C 1
ATOM 2184 O O . SER B 1 51 ? -7.95528 50.17768 10.04997 1.000 38.07841 412 SER B O 1
ATOM 2187 N N . LYS B 1 52 ? -6.63380 49.88098 8.25208 1.000 30.78699 413 LYS B N 1
ATOM 2188 C CA . LYS B 1 52 ? -6.56855 48.42705 8.39664 1.000 32.52043 413 LYS B CA 1
ATOM 2189 C C . LYS B 1 52 ? -5.22594 47.94693 7.87299 1.000 31.94488 413 LYS B C 1
ATOM 2190 O O . LYS B 1 52 ? -4.63860 48.58229 6.99506 1.000 29.50879 413 LYS B O 1
ATOM 2196 N N . TRP B 1 53 ? -4.76055 46.79826 8.36550 1.000 31.87943 414 TRP B N 1
ATOM 2197 C CA . TRP B 1 53 ? -3.51761 46.26222 7.81204 1.000 34.00158 414 TRP B CA 1
ATOM 2198 C C . TRP B 1 53 ? -3.45893 44.74912 8.01754 1.000 35.10666 414 TRP B C 1
ATOM 2199 O O . TRP B 1 53 ? -4.07667 44.20349 8.93909 1.000 33.36833 414 TRP B O 1
ATOM 2210 N N . VAL B 1 54 ? -2.71586 44.07633 7.13574 1.000 32.35192 415 VAL B N 1
ATOM 2211 C CA . VAL B 1 54 ? -2.56088 42.62127 7.17036 1.000 37.53189 415 VAL B CA 1
ATOM 2212 C C . VAL B 1 54 ? -1.10071 42.31537 6.89839 1.000 37.50018 415 VAL B C 1
ATOM 2213 O O . VAL B 1 54 ? -0.61801 42.53934 5.77992 1.000 34.34568 415 VAL B O 1
ATOM 2217 N N . ASP B 1 55 ? -0.40731 41.77615 7.89873 1.000 36.46711 416 ASP B N 1
ATOM 2218 C CA . ASP B 1 55 ? 0.98978 41.37385 7.75772 1.000 41.34719 416 ASP B CA 1
ATOM 2219 C C . ASP B 1 55 ? 1.00766 39.93343 7.25679 1.000 41.86394 416 ASP B C 1
ATOM 2220 O O . ASP B 1 55 ? 0.88044 38.99062 8.04376 1.000 38.96665 416 ASP B O 1
ATOM 2225 N N . TYR B 1 56 ? 1.17965 39.75979 5.94686 1.000 36.25058 417 TYR B N 1
ATOM 2226 C CA . TYR B 1 56 ? 1.38489 38.44555 5.35186 1.000 40.69500 417 TYR B CA 1
ATOM 2227 C C . TYR B 1 56 ? 2.76616 38.37268 4.71306 1.000 42.19238 417 TYR B C 1
ATOM 2228 O O . TYR B 1 56 ? 2.93603 37.85863 3.60211 1.000 39.98443 417 TYR B O 1
ATOM 2237 N N . SER B 1 57 ? 3.76947 38.92456 5.40957 1.000 41.16901 418 SER B N 1
ATOM 2238 C CA . SER B 1 57 ? 5.12563 38.98952 4.88168 1.000 43.57787 418 SER B CA 1
ATOM 2239 C C . SER B 1 57 ? 5.78080 37.62204 4.76793 1.000 44.31032 418 SER B C 1
ATOM 2240 O O . SER B 1 57 ? 6.79811 37.50305 4.07933 1.000 47.18717 418 SER B O 1
ATOM 2243 N N . ASP B 1 58 ? 5.23602 36.59235 5.41875 1.000 47.68056 419 ASP B N 1
ATOM 2244 C CA . ASP B 1 58 ? 5.73750 35.24065 5.19271 1.000 46.81384 419 ASP B CA 1
ATOM 2245 C C . ASP B 1 58 ? 5.50880 34.77185 3.76314 1.000 48.49774 419 ASP B C 1
ATOM 2246 O O . ASP B 1 58 ? 6.17740 33.83033 3.32106 1.000 52.33549 419 ASP B O 1
ATOM 2251 N N . LYS B 1 59 ? 4.56206 35.37432 3.03948 1.000 44.65477 420 LYS B N 1
ATOM 2252 C CA . LYS B 1 59 ? 4.32132 34.96519 1.65879 1.000 43.87325 420 LYS B CA 1
ATOM 2253 C C . LYS B 1 59 ? 4.37904 36.14440 0.68985 1.000 44.84393 420 LYS B C 1
ATOM 2254 O O . LYS B 1 59 ? 5.00296 36.04418 -0.37152 1.000 42.79978 420 LYS B O 1
ATOM 2256 N N . TYR B 1 60 ? 3.73628 37.26614 1.02947 1.000 41.92608 421 TYR B N 1
ATOM 2257 C CA . TYR B 1 60 ? 3.53902 38.31171 0.03171 1.000 40.09522 421 TYR B CA 1
ATOM 2258 C C . TYR B 1 60 ? 4.03248 39.68002 0.47768 1.000 40.88448 421 TYR B C 1
ATOM 2259 O O . TYR B 1 60 ? 4.70427 40.38183 -0.28303 1.000 40.27855 421 TYR B O 1
ATOM 2268 N N . GLY B 1 61 ? 3.70168 40.06644 1.70264 1.000 39.02077 422 GLY B N 1
ATOM 2269 C CA . GLY B 1 61 ? 4.01528 41.39551 2.17092 1.000 40.71568 422 GLY B CA 1
ATOM 2270 C C . GLY B 1 61 ? 2.90500 41.93266 3.04609 1.000 38.95523 422 GLY B C 1
ATOM 2271 O O . GLY B 1 61 ? 2.13207 41.16331 3.62764 1.000 39.10568 422 GLY B O 1
ATOM 2272 N N . LEU B 1 62 ? 2.79806 43.25001 3.11468 1.000 33.87769 423 LEU B N 1
ATOM 2273 C CA . LEU B 1 62 ? 1.89977 43.93760 4.03517 1.000 38.14018 423 LEU B CA 1
ATOM 2274 C C . LEU B 1 62 ? 0.81029 44.61670 3.20939 1.000 35.70882 423 LEU B C 1
ATOM 2275 O O . LEU B 1 62 ? 1.09320 45.56210 2.46616 1.000 33.16961 423 LEU B O 1
ATOM 2280 N N . GLY B 1 63 ? -0.43353 44.16607 3.36129 1.000 32.58150 424 GLY B N 1
ATOM 2281 C CA . GLY B 1 63 ? -1.56224 44.85872 2.76152 1.000 29.27262 424 GLY B CA 1
ATOM 2282 C C . GLY B 1 63 ? -2.16770 45.83444 3.75697 1.000 32.73570 424 GLY B C 1
ATOM 2283 O O . GLY B 1 63 ? -2.10651 45.62229 4.95969 1.000 31.03528 424 GLY B O 1
ATOM 2284 N N . TYR B 1 64 ? -2.72875 46.93382 3.25112 1.000 30.38518 425 TYR B N 1
ATOM 2285 C CA . TYR B 1 64 ? -3.29594 47.94020 4.13945 1.000 31.83876 425 TYR B CA 1
ATOM 2286 C C . TYR B 1 64 ? -4.37652 48.74135 3.41869 1.000 32.26817 425 TYR B C 1
ATOM 2287 O O . TYR B 1 64 ? -4.42781 48.81636 2.18453 1.000 33.51967 425 TYR B O 1
ATOM 2296 N N . GLN B 1 65 ? -5.22390 49.36906 4.21642 1.000 30.09820 426 GLN B N 1
ATOM 2297 C CA . GLN B 1 65 ? -6.21374 50.31924 3.73864 1.000 33.34292 426 GLN B CA 1
ATOM 2298 C C . GLN B 1 65 ? -5.93725 51.66419 4.39474 1.000 32.68864 426 GLN B C 1
ATOM 2299 O O . GLN B 1 65 ? -5.54560 51.71860 5.56472 1.000 31.40988 426 GLN B O 1
ATOM 2305 N N . LEU B 1 66 ? -6.08627 52.74456 3.63157 1.000 35.46730 427 LEU B N 1
ATOM 2306 C CA . LEU B 1 66 ? -6.05113 54.09079 4.18416 1.000 34.84467 427 LEU B CA 1
ATOM 2307 C C . LEU B 1 66 ? -7.47597 54.55192 4.44886 1.000 34.63852 427 LEU B C 1
ATOM 2308 O O . LEU B 1 66 ? -8.43328 54.00669 3.89905 1.000 33.42030 427 LEU B O 1
ATOM 2313 N N . CYS B 1 67 ? -7.59899 55.60335 5.26614 1.000 34.96591 428 CYS B N 1
ATOM 2314 C CA . CYS B 1 67 ? -8.91092 56.04063 5.74348 1.000 37.39968 428 CYS B CA 1
ATOM 2315 C C . CYS B 1 67 ? -9.83744 56.49447 4.61941 1.000 36.98147 428 CYS B C 1
ATOM 2316 O O . CYS B 1 67 ? -11.05132 56.58584 4.83842 1.000 35.84205 428 CYS B O 1
ATOM 2319 N N . ASP B 1 68 ? -9.30021 56.81637 3.44210 1.000 35.79465 429 ASP B N 1
ATOM 2320 C CA . ASP B 1 68 ? -10.11856 57.18483 2.28724 1.000 36.70639 429 ASP B CA 1
ATOM 2321 C C . ASP B 1 68 ? -10.61924 55.97226 1.50346 1.000 38.14977 429 ASP B C 1
ATOM 2322 O O . ASP B 1 68 ? -11.12655 56.14002 0.38925 1.000 42.43334 429 ASP B O 1
ATOM 2327 N N . ASN B 1 69 ? -10.45631 54.76320 2.04525 1.000 40.07112 430 ASN B N 1
ATOM 2328 C CA . ASN B 1 69 ? -10.85283 53.49351 1.43343 1.000 36.81667 430 ASN B CA 1
ATOM 2329 C C . ASN B 1 69 ? -9.98641 53.11695 0.23594 1.000 37.23195 430 ASN B C 1
ATOM 2330 O O . ASN B 1 69 ? -10.33850 52.18997 -0.49147 1.000 34.96004 430 ASN B O 1
ATOM 2335 N N . SER B 1 70 ? -8.89572 53.84202 -0.03409 1.000 34.47056 431 SER B N 1
ATOM 2336 C CA . SER B 1 70 ? -7.90120 53.29062 -0.93720 1.000 33.36322 431 SER B CA 1
ATOM 2337 C C . SER B 1 70 ? -7.14202 52.16798 -0.23154 1.000 33.74086 431 SER B C 1
ATOM 2338 O O . SER B 1 70 ? -7.05927 52.11824 0.99778 1.000 34.01496 431 SER B O 1
ATOM 2341 N N . VAL B 1 71 ? -6.59377 51.24792 -1.01951 1.000 29.95948 432 VAL B N 1
ATOM 2342 C CA . VAL B 1 71 ? -5.84901 50.12137 -0.48044 1.000 31.82153 432 VAL B CA 1
ATOM 2343 C C . VAL B 1 71 ? -4.47052 50.09132 -1.13191 1.000 31.88991 432 VAL B C 1
ATOM 2344 O O . VAL B 1 71 ? -4.24879 50.64905 -2.20868 1.000 32.96537 432 VAL B O 1
ATOM 2348 N N . GLY B 1 72 ? -3.53089 49.44126 -0.44838 1.000 30.44012 433 GLY B N 1
ATOM 2349 C CA . GLY B 1 72 ? -2.19034 49.28322 -0.97542 1.000 33.35913 433 GLY B CA 1
ATOM 2350 C C . GLY B 1 72 ? -1.55272 48.01154 -0.46281 1.000 34.20877 433 GLY B C 1
ATOM 2351 O O . GLY B 1 72 ? -2.05839 47.35989 0.45651 1.000 32.43973 433 GLY B O 1
ATOM 2352 N N . VAL B 1 73 ? -0.42935 47.65664 -1.08121 1.000 32.91138 434 VAL B N 1
ATOM 2353 C CA . VAL B 1 73 ? 0.40107 46.54711 -0.62382 1.000 33.84745 434 VAL B CA 1
ATOM 2354 C C . VAL B 1 73 ? 1.85346 46.98617 -0.70293 1.000 34.45522 434 VAL B C 1
ATOM 2355 O O . VAL B 1 73 ? 2.26665 47.58120 -1.70258 1.000 37.91457 434 VAL B O 1
ATOM 2359 N N . LEU B 1 74 ? 2.61937 46.73148 0.35440 1.000 34.27546 435 LEU B N 1
ATOM 2360 C CA . LEU B 1 74 ? 4.08184 46.78175 0.29526 1.000 35.03728 435 LEU B CA 1
ATOM 2361 C C . LEU B 1 74 ? 4.55232 45.33562 0.13629 1.000 38.85976 435 LEU B C 1
ATOM 2362 O O . LEU B 1 74 ? 4.50409 44.54925 1.08934 1.000 34.93276 435 LEU B O 1
ATOM 2367 N N . PHE B 1 75 ? 4.96368 44.97108 -1.07890 1.000 35.56628 436 PHE B N 1
ATOM 2368 C CA . PHE B 1 75 ? 5.39342 43.60388 -1.32893 1.000 38.87603 436 PHE B CA 1
ATOM 2369 C C . PHE B 1 75 ? 6.77921 43.37037 -0.73583 1.000 43.21910 436 PHE B C 1
ATOM 2370 O O . PHE B 1 75 ? 7.52710 44.30906 -0.44588 1.000 39.97235 436 PHE B O 1
ATOM 2378 N N . ASN B 1 76 ? 7.11878 42.08960 -0.56661 1.000 43.76892 437 ASN B N 1
ATOM 2379 C CA . ASN B 1 76 ? 8.40227 41.71983 0.02383 1.000 42.63576 437 ASN B CA 1
ATOM 2380 C C . ASN B 1 76 ? 9.59093 42.18301 -0.80765 1.000 44.09973 437 ASN B C 1
ATOM 2381 O O . ASN B 1 76 ? 10.69856 42.26082 -0.27552 1.000 46.63498 437 ASN B O 1
ATOM 2386 N N . ASP B 1 77 ? 9.40416 42.46089 -2.09964 1.000 43.62782 438 ASP B N 1
ATOM 2387 C CA . ASP B 1 77 ? 10.47420 43.00901 -2.92845 1.000 44.71532 438 ASP B CA 1
ATOM 2388 C C . ASP B 1 77 ? 10.58276 44.52703 -2.81979 1.000 43.45790 438 ASP B C 1
ATOM 2389 O O . ASP B 1 77 ? 11.24244 45.14674 -3.65922 1.000 48.16559 438 ASP B O 1
ATOM 2394 N N . SER B 1 78 ? 9.93607 45.12857 -1.82375 1.000 41.89696 439 SER B N 1
ATOM 2395 C CA . SER B 1 78 ? 9.94633 46.56036 -1.53860 1.000 41.29899 439 SER B CA 1
ATOM 2396 C C . SER B 1 78 ? 9.25084 47.40367 -2.60141 1.000 42.28062 439 SER B C 1
ATOM 2397 O O . SER B 1 78 ? 9.40993 48.62868 -2.59400 1.000 45.87674 439 SER B O 1
ATOM 2400 N N . THR B 1 79 ? 8.45848 46.80714 -3.48871 1.000 42.70324 440 THR B N 1
ATOM 2401 C CA . THR B 1 79 ? 7.62959 47.59510 -4.38831 1.000 40.02347 440 THR B CA 1
ATOM 2402 C C . THR B 1 79 ? 6.25029 47.78423 -3.77058 1.000 39.40054 440 THR B C 1
ATOM 2403 O O . THR B 1 79 ? 5.85093 47.04909 -2.86885 1.000 39.28715 440 THR B O 1
ATOM 2407 N N . ARG B 1 80 ? 5.53673 48.81215 -4.23478 1.000 39.10005 441 ARG B N 1
ATOM 2408 C CA . ARG B 1 80 ? 4.21653 49.13891 -3.70888 1.000 36.83526 441 ARG B CA 1
ATOM 2409 C C . ARG B 1 80 ? 3.22654 49.28434 -4.84688 1.000 39.05005 441 ARG B C 1
ATOM 2410 O O . ARG B 1 80 ? 3.55883 49.83650 -5.90175 1.000 38.35238 441 ARG B O 1
ATOM 2418 N N . LEU B 1 81 ? 2.00594 48.79625 -4.61138 1.000 33.27044 442 LEU B N 1
ATOM 2419 C CA . LEU B 1 81 ? 0.87915 48.97539 -5.51016 1.000 32.79326 442 LEU B CA 1
ATOM 2420 C C . LEU B 1 81 ? -0.25987 49.59994 -4.72204 1.000 34.12782 442 LEU B C 1
ATOM 2421 O O . LEU B 1 81 ? -0.57031 49.15183 -3.61416 1.000 31.78459 442 LEU B O 1
ATOM 2426 N N . ILE B 1 82 ? -0.86719 50.63670 -5.28795 1.000 32.24019 443 ILE B N 1
ATOM 2427 C CA . ILE B 1 82 ? -1.96281 51.36710 -4.66558 1.000 32.27734 443 ILE B CA 1
ATOM 2428 C C . ILE B 1 82 ? -3.17723 51.28870 -5.56956 1.000 37.27722 443 ILE B C 1
ATOM 2429 O O . ILE B 1 82 ? -3.07527 51.54015 -6.77656 1.000 40.29357 443 ILE B O 1
ATOM 2434 N N . LEU B 1 83 ? -4.33471 51.01339 -4.97970 1.000 34.36055 444 LEU B N 1
ATOM 2435 C CA . LEU B 1 83 ? -5.60680 51.09704 -5.67960 1.000 35.96220 444 LEU B CA 1
ATOM 2436 C C . LEU B 1 83 ? -6.39004 52.25141 -5.06949 1.000 35.18117 444 LEU B C 1
ATOM 2437 O O . LEU B 1 83 ? -6.79128 52.19024 -3.89787 1.000 32.73002 444 LEU B O 1
ATOM 2442 N N . TYR B 1 84 ? -6.60790 53.29597 -5.86324 1.000 36.78951 445 TYR B N 1
ATOM 2443 C CA . TYR B 1 84 ? -7.33635 54.46329 -5.39500 1.000 37.90290 445 TYR B CA 1
ATOM 2444 C C . TYR B 1 84 ? -8.77551 54.07817 -5.06417 1.000 39.02854 445 TYR B C 1
ATOM 2445 O O . TYR B 1 84 ? -9.24992 52.97811 -5.37613 1.000 36.66700 445 TYR B O 1
ATOM 2454 N N . ASN B 1 85 ? -9.47189 54.99154 -4.39022 1.000 39.51863 446 ASN B N 1
ATOM 2455 C CA . ASN B 1 85 ? -10.79452 54.63144 -3.89684 1.000 42.30149 446 ASN B CA 1
ATOM 2456 C C . ASN B 1 85 ? -11.85079 54.60666 -4.99515 1.000 37.06393 446 ASN B C 1
ATOM 2457 O O . ASN B 1 85 ? -12.99603 54.25576 -4.71165 1.000 37.94962 446 ASN B O 1
ATOM 2462 N N . ASP B 1 86 ? -11.49360 54.92702 -6.23752 1.000 37.57879 447 ASP B N 1
ATOM 2463 C CA . ASP B 1 86 ? -12.40170 54.69070 -7.35501 1.000 40.11125 447 ASP B CA 1
ATOM 2464 C C . ASP B 1 86 ? -12.41695 53.22399 -7.78889 1.000 44.24951 447 ASP B C 1
ATOM 2465 O O . ASP B 1 86 ? -13.16784 52.86377 -8.70568 1.000 45.29190 447 ASP B O 1
ATOM 2470 N N . GLY B 1 87 ? -11.61393 52.37299 -7.14481 1.000 41.13874 448 GLY B N 1
ATOM 2471 C CA . GLY B 1 87 ? -11.55000 50.96638 -7.49076 1.000 42.75570 448 GLY B CA 1
ATOM 2472 C C . GLY B 1 87 ? -10.95339 50.67160 -8.84667 1.000 45.61098 448 GLY B C 1
ATOM 2473 O O . GLY B 1 87 ? -11.05750 49.52904 -9.31218 1.000 42.96623 448 GLY B O 1
ATOM 2474 N N . ASP B 1 88 ? -10.32177 51.65597 -9.49811 1.000 40.47853 449 ASP B N 1
ATOM 2475 C CA . ASP B 1 88 ? -9.88461 51.41704 -10.86370 1.000 45.28770 449 ASP B CA 1
ATOM 2476 C C . ASP B 1 88 ? -8.47837 51.99277 -11.08641 1.000 44.07934 449 ASP B C 1
ATOM 2477 O O . ASP B 1 88 ? -7.63279 51.32800 -11.70397 1.000 42.70118 449 ASP B O 1
ATOM 2482 N N . SER B 1 89 ? -8.17636 53.17003 -10.52508 1.000 40.95538 450 SER B N 1
ATOM 2483 C CA . SER B 1 89 ? -6.87563 53.79593 -10.75550 1.000 42.79751 450 SER B CA 1
ATOM 2484 C C . SER B 1 89 ? -5.81787 53.12867 -9.89442 1.000 41.33257 450 SER B C 1
ATOM 2485 O O . SER B 1 89 ? -6.07239 52.77314 -8.74066 1.000 40.61805 450 SER B O 1
ATOM 2488 N N . LEU B 1 90 ? -4.62519 52.96383 -10.45812 1.000 42.27420 451 LEU B N 1
ATOM 2489 C CA . LEU B 1 90 ? -3.52397 52.33845 -9.74368 1.000 40.20013 451 LEU B CA 1
ATOM 2490 C C . LEU B 1 90 ? -2.27031 53.19373 -9.83120 1.000 42.26824 451 LEU B C 1
ATOM 2491 O O . LEU B 1 90 ? -2.07983 53.95653 -10.77715 1.000 40.50420 451 LEU B O 1
ATOM 2496 N N . GLN B 1 91 ? -1.41181 53.04750 -8.82867 1.000 40.33638 452 GLN B N 1
ATOM 2497 C CA . GLN B 1 91 ? -0.07165 53.60268 -8.84654 1.000 40.25470 452 GLN B CA 1
ATOM 2498 C C . GLN B 1 91 ? 0.89450 52.51602 -8.40097 1.000 38.43099 452 GLN B C 1
ATOM 2499 O O . GLN B 1 91 ? 0.66428 51.85748 -7.38369 1.000 40.20275 452 GLN B O 1
ATOM 2505 N N . TYR B 1 92 ? 1.96359 52.32768 -9.16159 1.000 38.13894 453 TYR B N 1
ATOM 2506 C CA . TYR B 1 92 ? 3.01904 51.37574 -8.84013 1.000 41.17333 453 TYR B CA 1
ATOM 2507 C C . TYR B 1 92 ? 4.27837 52.14830 -8.47895 1.000 43.68907 453 TYR B C 1
ATOM 2508 O O . TYR B 1 92 ? 4.67113 53.05940 -9.21147 1.000 39.91160 453 TYR B O 1
ATOM 2517 N N . ILE B 1 93 ? 4.91105 51.78092 -7.36670 1.000 40.80025 454 ILE B N 1
ATOM 2518 C CA . ILE B 1 93 ? 6.14529 52.42169 -6.91848 1.000 44.07425 454 ILE B CA 1
ATOM 2519 C C . ILE B 1 93 ? 7.20888 51.34196 -6.75433 1.000 44.33512 454 ILE B C 1
ATOM 2520 O O . ILE B 1 93 ? 7.02347 50.38964 -5.98335 1.000 41.95942 454 ILE B O 1
ATOM 2525 N N . GLU B 1 94 ? 8.31740 51.49151 -7.47341 1.000 46.91709 455 GLU B N 1
ATOM 2526 C CA . GLU B 1 94 ? 9.39415 50.51251 -7.44660 1.000 50.45529 455 GLU B CA 1
ATOM 2527 C C . GLU B 1 94 ? 10.24808 50.69274 -6.18820 1.000 49.66988 455 GLU B C 1
ATOM 2528 O O . GLU B 1 94 ? 10.09417 51.66394 -5.44135 1.000 47.68425 455 GLU B O 1
ATOM 2534 N N . ARG B 1 95 ? 11.11781 49.71107 -5.91495 1.000 49.61740 456 ARG B N 1
ATOM 2535 C CA . ARG B 1 95 ? 12.07665 49.88609 -4.82697 1.000 54.07229 456 ARG B CA 1
ATOM 2536 C C . ARG B 1 95 ? 12.76512 51.21873 -5.01444 1.000 60.28131 456 ARG B C 1
ATOM 2537 O O . ARG B 1 95 ? 12.82047 52.05145 -4.10396 1.000 59.00338 456 ARG B O 1
ATOM 2539 N N . ASP B 1 96 ? 13.20330 51.45042 -6.24890 1.000 73.03243 457 ASP B N 1
ATOM 2540 C CA . ASP B 1 96 ? 13.73747 52.67294 -6.83088 1.000 68.96147 457 ASP B CA 1
ATOM 2541 C C . ASP B 1 96 ? 13.03656 53.94515 -6.36326 1.000 65.33381 457 ASP B C 1
ATOM 2542 O O . ASP B 1 96 ? 13.65034 55.01061 -6.30086 1.000 69.68039 457 ASP B O 1
ATOM 2547 N N . GLY B 1 97 ? 11.75661 53.83545 -6.00338 1.000 61.05232 458 GLY B N 1
ATOM 2548 C CA . GLY B 1 97 ? 10.92079 54.98203 -5.72674 1.000 53.55287 458 GLY B CA 1
ATOM 2549 C C . GLY B 1 97 ? 10.25884 55.56122 -6.95956 1.000 55.40046 458 GLY B C 1
ATOM 2550 O O . GLY B 1 97 ? 9.43883 56.47735 -6.83056 1.000 57.73313 458 GLY B O 1
ATOM 2551 N N . THR B 1 98 ? 10.58379 55.04042 -8.14494 1.000 54.20320 459 THR B N 1
ATOM 2552 C CA . THR B 1 98 ? 9.96128 55.46789 -9.39350 1.000 56.26883 459 THR B CA 1
ATOM 2553 C C . THR B 1 98 ? 8.47202 55.13041 -9.41930 1.000 50.48296 459 THR B C 1
ATOM 2554 O O . THR B 1 98 ? 8.06976 53.99515 -9.15200 1.000 49.00104 459 THR B O 1
ATOM 2558 N N . GLU B 1 99 ? 7.65234 56.11159 -9.76392 1.000 49.71362 460 GLU B N 1
ATOM 2559 C CA . GLU B 1 99 ? 6.20473 55.96796 -9.74979 1.000 50.59644 460 GLU B CA 1
ATOM 2560 C C . GLU B 1 99 ? 5.67601 55.87213 -11.17364 1.000 50.02089 460 GLU B C 1
ATOM 2561 O O . GLU B 1 99 ? 6.17752 56.54734 -12.06997 1.000 49.60256 460 GLU B O 1
ATOM 2567 N N . SER B 1 100 ? 4.67275 55.02499 -11.38481 1.000 46.06131 461 SER B N 1
ATOM 2568 C CA . SER B 1 100 ? 3.99683 54.96084 -12.67167 1.000 49.51269 461 SER B CA 1
ATOM 2569 C C . SER B 1 100 ? 2.50718 54.82678 -12.40412 1.000 49.39200 461 SER B C 1
ATOM 2570 O O . SER B 1 100 ? 2.10426 54.30170 -11.36357 1.000 47.95020 461 SER B O 1
ATOM 2573 N N . TYR B 1 101 ? 1.68654 55.27235 -13.35615 1.000 47.06273 462 TYR B N 1
ATOM 2574 C CA . TYR B 1 101 ? 0.24343 55.33641 -13.15244 1.000 51.86757 462 TYR B CA 1
ATOM 2575 C C . TYR B 1 101 ? -0.47475 54.48846 -14.19687 1.000 50.49735 462 TYR B C 1
ATOM 2576 O O . TYR B 1 101 ? -0.12534 54.51310 -15.37507 1.000 52.90997 462 TYR B O 1
ATOM 2585 N N . LEU B 1 102 ? -1.48040 53.73902 -13.75971 1.000 46.95070 463 LEU B N 1
ATOM 2586 C CA . LEU B 1 102 ? -2.15430 52.75751 -14.60959 1.000 50.09361 463 LEU B CA 1
ATOM 2587 C C . LEU B 1 102 ? -3.55156 52.52505 -14.05121 1.000 48.40299 463 LEU B C 1
ATOM 2588 O O . LEU B 1 102 ? -3.97684 53.19142 -13.10220 1.000 45.79845 463 LEU B O 1
ATOM 2593 N N . THR B 1 103 ? -4.27054 51.57162 -14.63986 1.000 50.28703 464 THR B N 1
ATOM 2594 C CA . THR B 1 103 ? -5.60941 51.21810 -14.18615 1.000 50.80605 464 THR B CA 1
ATOM 2595 C C . THR B 1 103 ? -5.75929 49.70152 -14.17613 1.000 51.85987 464 THR B C 1
ATOM 2596 O O . THR B 1 103 ? -4.91035 48.97358 -14.69687 1.000 50.38652 464 THR B O 1
ATOM 2600 N N . VAL B 1 104 ? -6.85861 49.22651 -13.57352 1.000 49.32987 465 VAL B N 1
ATOM 2601 C CA . VAL B 1 104 ? -7.16743 47.79885 -13.60197 1.000 51.52309 465 VAL B CA 1
ATOM 2602 C C . VAL B 1 104 ? -7.53433 47.33101 -15.00629 1.000 52.07847 465 VAL B C 1
ATOM 2603 O O . VAL B 1 104 ? -7.43570 46.13468 -15.29644 1.000 52.83717 465 VAL B O 1
ATOM 2607 N N . SER B 1 105 ? -7.96476 48.22925 -15.89186 1.000 51.01448 466 SER B N 1
ATOM 2608 C CA . SER B 1 105 ? -8.34654 47.81828 -17.23760 1.000 53.53073 466 SER B CA 1
ATOM 2609 C C . SER B 1 105 ? -7.24470 48.04193 -18.26539 1.000 55.91861 466 SER B C 1
ATOM 2610 O O . SER B 1 105 ? -7.37776 47.58426 -19.40171 1.000 56.42843 466 SER B O 1
ATOM 2613 N N . SER B 1 106 ? -6.16878 48.73948 -17.90039 1.000 57.29096 467 SER B N 1
ATOM 2614 C CA . SER B 1 106 ? -5.04383 48.96250 -18.80932 1.000 55.46786 467 SER B CA 1
ATOM 2615 C C . SER B 1 106 ? -3.79100 48.94760 -17.94031 1.000 57.53229 467 SER B C 1
ATOM 2616 O O . SER B 1 106 ? -3.44487 49.96420 -17.33394 1.000 57.47200 467 SER B O 1
ATOM 2619 N N . HIS B 1 107 ? -3.11165 47.80749 -17.89803 1.000 59.62687 468 HIS B N 1
ATOM 2620 C CA . HIS B 1 107 ? -1.96852 47.63781 -17.01445 1.000 57.07169 468 HIS B CA 1
ATOM 2621 C C . HIS B 1 107 ? -0.97899 46.72251 -17.70973 1.000 58.09880 468 HIS B C 1
ATOM 2622 O O . HIS B 1 107 ? -1.37882 45.90354 -18.54904 1.000 55.56000 468 HIS B O 1
ATOM 2629 N N . PRO B 1 108 ? 0.31078 46.84043 -17.40170 1.000 59.29875 469 PRO B N 1
ATOM 2630 C CA . PRO B 1 108 ? 1.28770 45.95016 -18.03302 1.000 56.59352 469 PRO B CA 1
ATOM 2631 C C . PRO B 1 108 ? 1.05340 44.52472 -17.58250 1.000 49.65862 469 PRO B C 1
ATOM 2632 O O . PRO B 1 108 ? 0.57653 44.26663 -16.47577 1.000 47.98056 469 PRO B O 1
ATOM 2636 N N . ASN B 1 109 ? 1.39125 43.59254 -18.46600 1.000 50.01343 470 ASN B N 1
ATOM 2637 C CA . ASN B 1 109 ? 1.30434 42.18590 -18.10875 1.000 47.99889 470 ASN B CA 1
ATOM 2638 C C . ASN B 1 109 ? 2.15946 41.87173 -16.88393 1.000 46.38088 470 ASN B C 1
ATOM 2639 O O . ASN B 1 109 ? 1.80468 40.99580 -16.08848 1.000 45.55373 470 ASN B O 1
ATOM 2644 N N . SER B 1 110 ? 3.28078 42.57670 -16.70466 1.000 43.73681 471 SER B N 1
ATOM 2645 C CA . SER B 1 110 ? 4.18064 42.27763 -15.59413 1.000 45.40370 471 SER B CA 1
ATOM 2646 C C . SER B 1 110 ? 3.58217 42.57874 -14.22312 1.000 44.02586 471 SER B C 1
ATOM 2647 O O . SER B 1 110 ? 4.15119 42.13963 -13.21907 1.000 46.11811 471 SER B O 1
ATOM 2650 N N . LEU B 1 111 ? 2.46763 43.30600 -14.14654 1.000 38.46684 472 LEU B N 1
ATOM 2651 C CA . LEU B 1 111 ? 1.84384 43.64828 -12.87688 1.000 40.03528 472 LEU B CA 1
ATOM 2652 C C . LEU B 1 111 ? 0.59430 42.82380 -12.57102 1.000 38.47369 472 LEU B C 1
ATOM 2653 O O . LEU B 1 111 ? -0.06963 43.08793 -11.55969 1.000 34.05652 472 LEU B O 1
ATOM 2658 N N . MET B 1 112 ? 0.24421 41.85478 -13.42360 1.000 36.82144 473 MET B N 1
ATOM 2659 C CA . MET B 1 112 ? -1.00054 41.11057 -13.24058 1.000 39.63237 473 MET B CA 1
ATOM 2660 C C . MET B 1 112 ? -1.01194 40.36699 -11.90985 1.000 36.32775 473 MET B C 1
ATOM 2661 O O . MET B 1 112 ? -1.99853 40.40786 -11.16615 1.000 35.34527 473 MET B O 1
ATOM 2666 N N . LYS B 1 113 ? 0.08344 39.68132 -11.59335 1.000 38.05908 474 LYS B N 1
ATOM 2667 C CA . LYS B 1 113 ? 0.17184 38.94681 -10.33384 1.000 39.05964 474 LYS B CA 1
ATOM 2668 C C . LYS B 1 113 ? 0.00407 39.88017 -9.13472 1.000 36.87958 474 LYS B C 1
ATOM 2669 O O . LYS B 1 113 ? -0.73530 39.57767 -8.18955 1.000 31.52526 474 LYS B O 1
ATOM 2675 N N . LYS B 1 114 ? 0.68249 41.03021 -9.15917 1.000 33.75473 475 LYS B N 1
ATOM 2676 C CA . LYS B 1 114 ? 0.62931 41.92358 -8.00979 1.000 33.38395 475 LYS B CA 1
ATOM 2677 C C . LYS B 1 114 ? -0.74899 42.56140 -7.86354 1.000 33.10979 475 LYS B C 1
ATOM 2678 O O . LYS B 1 114 ? -1.20759 42.79352 -6.73629 1.000 32.08626 475 LYS B O 1
ATOM 2684 N N . ILE B 1 115 ? -1.42169 42.83950 -8.98511 1.000 32.23299 476 ILE B N 1
ATOM 2685 C CA . ILE B 1 115 ? -2.79579 43.34008 -8.93879 1.000 33.29662 476 ILE B CA 1
ATOM 2686 C C . ILE B 1 115 ? -3.72308 42.29001 -8.33655 1.000 32.51556 476 ILE B C 1
ATOM 2687 O O . ILE B 1 115 ? -4.61736 42.60894 -7.54042 1.000 32.08977 476 ILE B O 1
ATOM 2692 N N . THR B 1 116 ? -3.54173 41.02435 -8.71542 1.000 30.21272 477 THR B N 1
ATOM 2693 C CA . THR B 1 116 ? -4.37275 39.97247 -8.13402 1.000 32.28269 477 THR B CA 1
ATOM 2694 C C . THR B 1 116 ? -4.15335 39.87180 -6.62514 1.000 31.15517 477 THR B C 1
ATOM 2695 O O . THR B 1 116 ? -5.11768 39.81056 -5.85834 1.000 30.51194 477 THR B O 1
ATOM 2699 N N . LEU B 1 117 ? -2.89299 39.89742 -6.17502 1.000 30.83594 478 LEU B N 1
ATOM 2700 C CA . LEU B 1 117 ? -2.62541 39.84871 -4.73718 1.000 32.11606 478 LEU B CA 1
ATOM 2701 C C . LEU B 1 117 ? -3.31438 40.99867 -4.00992 1.000 33.38794 478 LEU B C 1
ATOM 2702 O O . LEU B 1 117 ? -3.93681 40.79832 -2.95985 1.000 33.12886 478 LEU B O 1
ATOM 2707 N N . LEU B 1 118 ? -3.21325 42.21608 -4.56079 1.000 30.58719 479 LEU B N 1
ATOM 2708 C CA . LEU B 1 118 ? -3.89005 43.36570 -3.97127 1.000 31.52221 479 LEU B CA 1
ATOM 2709 C C . LEU B 1 118 ? -5.39831 43.13858 -3.86718 1.000 30.30625 479 LEU B C 1
ATOM 2710 O O . LEU B 1 118 ? -6.02116 43.52405 -2.87180 1.000 31.26655 479 LEU B O 1
ATOM 2715 N N . LYS B 1 119 ? -6.01098 42.55419 -4.89754 1.000 27.77524 480 LYS B N 1
ATOM 2716 C CA . LYS B 1 119 ? -7.43770 42.25446 -4.80876 1.000 30.86656 480 LYS B CA 1
ATOM 2717 C C . LYS B 1 119 ? -7.72168 41.26137 -3.68901 1.000 30.74730 480 LYS B C 1
ATOM 2718 O O . LYS B 1 119 ? -8.74396 41.37027 -2.99128 1.000 30.24355 480 LYS B O 1
ATOM 2724 N N . TYR B 1 120 ? -6.84516 40.26584 -3.50977 1.000 30.18763 481 TYR B N 1
ATOM 2725 C CA . TYR B 1 120 ? -7.07836 39.30576 -2.42971 1.000 31.27580 481 TYR B CA 1
ATOM 2726 C C . TYR B 1 120 ? -6.91806 39.97720 -1.06626 1.000 30.79211 481 TYR B C 1
ATOM 2727 O O . TYR B 1 120 ? -7.72532 39.74950 -0.15509 1.000 29.81015 481 TYR B O 1
ATOM 2736 N N . PHE B 1 121 ? -5.90643 40.84053 -0.92422 1.000 31.25995 482 PHE B N 1
ATOM 2737 C CA . PHE B 1 121 ? -5.73622 41.61116 0.30963 1.000 29.98518 482 PHE B CA 1
ATOM 2738 C C . PHE B 1 121 ? -6.94457 42.50415 0.55838 1.000 30.06021 482 PHE B C 1
ATOM 2739 O O . PHE B 1 121 ? -7.44391 42.60644 1.68417 1.000 32.11557 482 PHE B O 1
ATOM 2747 N N . ARG B 1 122 ? -7.39927 43.18943 -0.48797 1.000 29.58915 483 ARG B N 1
ATOM 2748 C CA . ARG B 1 122 ? -8.55673 44.07259 -0.38952 1.000 30.38786 483 ARG B CA 1
ATOM 2749 C C . ARG B 1 122 ? -9.78214 43.33268 0.11808 1.000 31.81674 483 ARG B C 1
ATOM 2750 O O . ARG B 1 122 ? -10.47533 43.80680 1.02900 1.000 30.32096 483 ARG B O 1
ATOM 2758 N N . ASN B 1 123 ? -10.06774 42.15935 -0.46130 1.000 28.39818 484 ASN B N 1
ATOM 2759 C CA . ASN B 1 123 ? -11.24155 41.40822 -0.02013 1.000 32.67603 484 ASN B CA 1
ATOM 2760 C C . ASN B 1 123 ? -11.09955 41.01552 1.44194 1.000 35.04256 484 ASN B C 1
ATOM 2761 O O . ASN B 1 123 ? -12.03787 41.17061 2.23230 1.000 34.22728 484 ASN B O 1
ATOM 2766 N N . TYR B 1 124 ? -9.90919 40.54593 1.82470 1.000 31.80170 485 TYR B N 1
ATOM 2767 C CA . TYR B 1 124 ? -9.69955 40.07425 3.18758 1.000 37.19660 485 TYR B CA 1
ATOM 2768 C C . TYR B 1 124 ? -9.98257 41.18250 4.20430 1.000 37.29853 485 TYR B C 1
ATOM 2769 O O . TYR B 1 124 ? -10.70184 40.96759 5.18746 1.000 36.96031 485 TYR B O 1
ATOM 2778 N N . MET B 1 125 ? -9.45702 42.38462 3.96442 1.000 31.30339 486 MET B N 1
ATOM 2779 C CA . MET B 1 125 ? -9.61940 43.45973 4.94377 1.000 34.28275 486 MET B CA 1
ATOM 2780 C C . MET B 1 125 ? -11.06611 43.92723 5.03701 1.000 36.96621 486 MET B C 1
ATOM 2781 O O . MET B 1 125 ? -11.58814 44.10931 6.14334 1.000 35.32465 486 MET B O 1
ATOM 2786 N N . SER B 1 126 ? -11.74152 44.09017 3.89212 1.000 35.36840 487 SER B N 1
ATOM 2787 C CA . SER B 1 126 ? -13.15448 44.47445 3.90868 1.000 38.81704 487 SER B CA 1
ATOM 2788 C C . SER B 1 126 ? -13.98798 43.48729 4.70115 1.000 44.66285 487 SER B C 1
ATOM 2789 O O . SER B 1 126 ? -14.90899 43.86726 5.44299 1.000 43.53228 487 SER B O 1
ATOM 2792 N N . GLU B 1 127 ? -13.69451 42.20816 4.51357 1.000 54.18674 488 GLU B N 1
ATOM 2793 C CA . GLU B 1 127 ? -14.48646 41.12023 5.04706 1.000 58.37379 488 GLU B CA 1
ATOM 2794 C C . GLU B 1 127 ? -14.19792 40.88442 6.53978 1.000 58.75022 488 GLU B C 1
ATOM 2795 O O . GLU B 1 127 ? -15.07328 40.38650 7.25219 1.000 58.21197 488 GLU B O 1
ATOM 2801 N N . HIS B 1 128 ? -12.97417 41.17747 7.05432 1.000 44.17702 489 HIS B N 1
ATOM 2802 C CA . HIS B 1 128 ? -12.59383 40.72260 8.39950 1.000 43.99491 489 HIS B CA 1
ATOM 2803 C C . HIS B 1 128 ? -12.22896 41.81915 9.37126 1.000 42.56131 489 HIS B C 1
ATOM 2804 O O . HIS B 1 128 ? -12.26699 41.56560 10.57172 1.000 45.63091 489 HIS B O 1
ATOM 2811 N N . LEU B 1 129 ? -11.83544 42.99848 8.89565 1.000 40.21174 490 LEU B N 1
ATOM 2812 C CA . LEU B 1 129 ? -11.12018 43.97665 9.70486 1.000 40.48765 490 LEU B CA 1
ATOM 2813 C C . LEU B 1 129 ? -11.95299 45.22420 9.96152 1.000 42.27510 490 LEU B C 1
ATOM 2814 O O . LEU B 1 129 ? -12.67773 45.70068 9.08139 1.000 35.82235 490 LEU B O 1
ATOM 2819 N N . LEU B 1 130 ? -11.80916 45.75536 11.17487 1.000 44.84979 491 LEU B N 1
ATOM 2820 C CA . LEU B 1 130 ? -12.49630 46.96338 11.59321 1.000 39.89519 491 LEU B CA 1
ATOM 2821 C C . LEU B 1 130 ? -11.73199 48.18311 11.10541 1.000 39.73398 491 LEU B C 1
ATOM 2822 O O . LEU B 1 130 ? -10.49364 48.19292 11.08491 1.000 39.57006 491 LEU B O 1
ATOM 2827 N N . LYS B 1 131 ? -12.46956 49.22559 10.73027 1.000 40.68712 492 LYS B N 1
ATOM 2828 C CA . LYS B 1 131 ? -11.85509 50.44981 10.21986 1.000 39.73882 492 LYS B CA 1
ATOM 2829 C C . LYS B 1 131 ? -11.44494 51.34765 11.38101 1.000 37.67420 492 LYS B C 1
ATOM 2830 O O . LYS B 1 131 ? -12.30485 51.91318 12.06074 1.000 40.26769 492 LYS B O 1
ATOM 2836 N N . ALA B 1 132 ? -10.13833 51.53211 11.58418 1.000 37.73507 493 ALA B N 1
ATOM 2837 C CA . ALA B 1 132 ? -9.67797 52.44614 12.63215 1.000 37.61869 493 ALA B CA 1
ATOM 2838 C C . ALA B 1 132 ? -9.93911 53.90604 12.25172 1.000 38.81379 493 ALA B C 1
ATOM 2839 O O . ALA B 1 132 ? -9.69307 54.32873 11.11981 1.000 38.44715 493 ALA B O 1
ATOM 2841 N N . GLY B 1 133 ? -10.41967 54.69104 13.21436 1.000 40.68819 494 GLY B N 1
ATOM 2842 C CA . GLY B 1 133 ? -10.75064 56.07722 12.92621 1.000 41.93473 494 GLY B CA 1
ATOM 2843 C C . GLY B 1 133 ? -12.00605 56.27570 12.10365 1.000 41.52737 494 GLY B C 1
ATOM 2844 O O . GLY B 1 133 ? -12.18162 57.34070 11.50879 1.000 42.29864 494 GLY B O 1
ATOM 2845 N N . ALA B 1 134 ? -12.90459 55.28699 12.08049 1.000 39.72167 495 ALA B N 1
ATOM 2846 C CA . ALA B 1 134 ? -14.12646 55.38363 11.28677 1.000 43.05705 495 ALA B CA 1
ATOM 2847 C C . ALA B 1 134 ? -15.00091 56.55277 11.71074 1.000 43.98010 495 ALA B C 1
ATOM 2848 O O . ALA B 1 134 ? -15.80007 57.03743 10.90502 1.000 44.98697 495 ALA B O 1
ATOM 2850 N N . ASN B 1 135 ? -14.87459 57.00577 12.95563 1.000 45.68072 496 ASN B N 1
ATOM 2851 C CA . ASN B 1 135 ? -15.60466 58.16056 13.46117 1.000 47.00673 496 ASN B CA 1
ATOM 2852 C C . ASN B 1 135 ? -14.86640 59.48437 13.25030 1.000 46.05655 496 ASN B C 1
ATOM 2853 O O . ASN B 1 135 ? -15.29087 60.50431 13.80189 1.000 53.43019 496 ASN B O 1
ATOM 2858 N N . ILE B 1 136 ? -13.78202 59.50492 12.47569 1.000 44.87025 497 ILE B N 1
ATOM 2859 C CA . ILE B 1 136 ? -13.00384 60.72059 12.24391 1.000 43.20310 497 ILE B CA 1
ATOM 2860 C C . ILE B 1 136 ? -13.17055 61.16348 10.79640 1.000 44.56314 497 ILE B C 1
ATOM 2861 O O . ILE B 1 136 ? -12.96759 60.36622 9.87451 1.000 43.56392 497 ILE B O 1
ATOM 2866 N N . THR B 1 137 ? -13.52404 62.43592 10.59768 1.000 42.91968 498 THR B N 1
ATOM 2867 C CA . THR B 1 137 ? -13.46174 63.05083 9.27202 1.000 42.45121 498 THR B CA 1
ATOM 2868 C C . THR B 1 137 ? -12.04338 63.51613 8.96487 1.000 40.67592 498 THR B C 1
ATOM 2869 O O . THR B 1 137 ? -11.54261 64.40813 9.65196 1.000 40.88169 498 THR B O 1
ATOM 2873 N N . PRO B 1 138 ? -11.37459 62.96464 7.94449 1.000 41.27365 499 PRO B N 1
ATOM 2874 C CA . PRO B 1 138 ? -10.01817 63.43277 7.60682 1.000 37.23924 499 PRO B CA 1
ATOM 2875 C C . PRO B 1 138 ? -10.03128 64.86638 7.09291 1.000 39.84295 499 PRO B C 1
ATOM 2876 O O . PRO B 1 138 ? -11.04921 65.36237 6.60368 1.000 40.75600 499 PRO B O 1
ATOM 2880 N N . ARG B 1 139 ? -8.88053 65.54840 7.23635 1.000 40.10618 500 ARG B N 1
ATOM 2881 C CA . ARG B 1 139 ? -8.70223 66.86053 6.61141 1.000 40.26660 500 ARG B CA 1
ATOM 2882 C C . ARG B 1 139 ? -8.88167 66.72763 5.09955 1.000 40.89464 500 ARG B C 1
ATOM 2883 O O . ARG B 1 139 ? -8.44568 65.74555 4.49284 1.000 38.63714 500 ARG B O 1
ATOM 2891 N N . GLU B 1 140 ? -9.56567 67.69294 4.49383 1.000 43.91096 501 GLU B N 1
ATOM 2892 C CA . GLU B 1 140 ? -9.58598 67.77064 3.03723 1.000 50.97519 501 GLU B CA 1
ATOM 2893 C C . GLU B 1 140 ? -8.19023 68.06808 2.50829 1.000 44.70963 501 GLU B C 1
ATOM 2894 O O . GLU B 1 140 ? -7.54355 69.03117 2.92802 1.000 45.44344 501 GLU B O 1
ATOM 2900 N N . GLY B 1 141 ? -7.72885 67.24875 1.58955 1.000 42.89871 502 GLY B N 1
ATOM 2901 C CA . GLY B 1 141 ? -6.47356 67.53794 0.93958 1.000 44.63726 502 GLY B CA 1
ATOM 2902 C C . GLY B 1 141 ? -6.64225 68.60579 -0.12229 1.000 50.81783 502 GLY B C 1
ATOM 2903 O O . GLY B 1 141 ? -7.73445 68.85616 -0.63546 1.000 53.26284 502 GLY B O 1
ATOM 2904 N N . ASP B 1 142 ? -5.54678 69.27152 -0.44702 1.000 47.06776 503 ASP B N 1
ATOM 2905 C CA . ASP B 1 142 ? -5.55219 70.16026 -1.58863 1.000 48.17947 503 ASP B CA 1
ATOM 2906 C C . ASP B 1 142 ? -4.40256 69.76106 -2.49252 1.000 49.69029 503 ASP B C 1
ATOM 2907 O O . ASP B 1 142 ? -3.72819 68.75017 -2.27033 1.000 40.86509 503 ASP B O 1
ATOM 2912 N N . GLU B 1 143 ? -4.21470 70.52357 -3.55595 1.000 52.80543 504 GLU B N 1
ATOM 2913 C CA . GLU B 1 143 ? -3.01546 70.32973 -4.33718 1.000 51.65381 504 GLU B CA 1
ATOM 2914 C C . GLU B 1 143 ? -1.87460 70.71866 -3.42432 1.000 54.00790 504 GLU B C 1
ATOM 2915 O O . GLU B 1 143 ? -2.04353 71.58920 -2.57673 1.000 62.39357 504 GLU B O 1
ATOM 2921 N N . LEU B 1 144 ? -0.75032 70.01766 -3.54751 1.000 48.97339 505 LEU B N 1
ATOM 2922 C CA . LEU B 1 144 ? 0.40879 70.08777 -2.64637 1.000 45.85774 505 LEU B CA 1
ATOM 2923 C C . LEU B 1 144 ? 0.48260 68.82474 -1.80297 1.000 42.48845 505 LEU B C 1
ATOM 2924 O O . LEU B 1 144 ? 1.53412 68.56090 -1.22212 1.000 45.71230 505 LEU B O 1
ATOM 2929 N N . ALA B 1 145 ? -0.58621 68.01847 -1.75480 1.000 43.07654 506 ALA B N 1
ATOM 2930 C CA . ALA B 1 145 ? -0.65544 66.90628 -0.79857 1.000 45.64113 506 ALA B CA 1
ATOM 2931 C C . ALA B 1 145 ? -0.36705 65.49309 -1.33707 1.000 51.24264 506 ALA B C 1
ATOM 2932 O O . ALA B 1 145 ? 0.58815 64.85090 -0.87537 1.000 61.97162 506 ALA B O 1
ATOM 2934 N N . ARG B 1 146 ? -1.19159 64.97091 -2.24670 1.000 44.07714 507 ARG B N 1
ATOM 2935 C CA . ARG B 1 146 ? -1.02437 63.63476 -2.85911 1.000 47.64316 507 ARG B CA 1
ATOM 2936 C C . ARG B 1 146 ? -1.23947 62.41148 -1.96105 1.000 43.36995 507 ARG B C 1
ATOM 2937 O O . ARG B 1 146 ? -0.72861 62.34485 -0.83735 1.000 40.57459 507 ARG B O 1
ATOM 2945 N N . LEU B 1 147 ? -1.89752 61.38901 -2.51536 1.000 42.46628 508 LEU B N 1
ATOM 2946 C CA . LEU B 1 147 ? -2.09023 60.12128 -1.82251 1.000 37.79256 508 LEU B CA 1
ATOM 2947 C C . LEU B 1 147 ? -0.75122 59.43143 -1.57246 1.000 36.90984 508 LEU B C 1
ATOM 2948 O O . LEU B 1 147 ? 0.00384 59.20496 -2.52103 1.000 39.43541 508 LEU B O 1
ATOM 2953 N N . PRO B 1 148 ? -0.42374 59.07812 -0.33594 1.000 35.30874 509 PRO B N 1
ATOM 2954 C CA . PRO B 1 148 ? 0.88253 58.47880 -0.04674 1.000 35.21504 509 PRO B CA 1
ATOM 2955 C C . PRO B 1 148 ? 0.83966 56.96243 -0.21384 1.000 36.67543 509 PRO B C 1
ATOM 2956 O O . PRO B 1 148 ? -0.22656 56.35833 -0.31177 1.000 31.66216 509 PRO B O 1
ATOM 2960 N N . TYR B 1 149 ? 2.02973 56.35654 -0.25842 1.000 36.29933 510 TYR B N 1
ATOM 2961 C CA . TYR B 1 149 ? 2.16735 54.90791 -0.12711 1.000 35.85886 510 TYR B CA 1
ATOM 2962 C C . TYR B 1 149 ? 2.89499 54.56937 1.16833 1.000 34.57856 510 TYR B C 1
ATOM 2963 O O . TYR B 1 149 ? 3.52565 55.42089 1.80164 1.000 32.11946 510 TYR B O 1
ATOM 2972 N N . LEU B 1 150 ? 2.81044 53.29748 1.55255 1.000 32.04013 511 LEU B N 1
ATOM 2973 C CA . LEU B 1 150 ? 3.52384 52.80502 2.72988 1.000 33.09305 511 LEU B CA 1
ATOM 2974 C C . LEU B 1 150 ? 5.00128 52.66092 2.37221 1.000 34.58475 511 LEU B C 1
ATOM 2975 O O . LEU B 1 150 ? 5.37236 51.84063 1.52466 1.000 31.11646 511 LEU B O 1
ATOM 2980 N N . ARG B 1 151 ? 5.84309 53.49501 2.97272 1.000 34.40034 512 ARG B N 1
ATOM 2981 C CA . ARG B 1 151 ? 7.26931 53.41397 2.69691 1.000 32.80059 512 ARG B CA 1
ATOM 2982 C C . ARG B 1 151 ? 7.87892 52.17648 3.35096 1.000 34.10502 512 ARG B C 1
ATOM 2983 O O . ARG B 1 151 ? 8.60493 51.41082 2.70998 1.000 36.02846 512 ARG B O 1
ATOM 2991 N N . THR B 1 152 ? 7.60432 51.96644 4.62981 1.000 31.82654 513 THR B N 1
ATOM 2992 C CA . THR B 1 152 ? 8.07242 50.76998 5.31258 1.000 33.48484 513 THR B CA 1
ATOM 2993 C C . THR B 1 152 ? 7.27679 50.60454 6.59979 1.000 35.30883 513 THR B C 1
ATOM 2994 O O . THR B 1 152 ? 6.51981 51.49051 7.00609 1.000 34.79021 513 THR B O 1
ATOM 2998 N N . TRP B 1 153 ? 7.48893 49.46367 7.25411 1.000 36.33721 514 TRP B N 1
ATOM 2999 C CA . TRP B 1 153 ? 6.81265 49.13304 8.49979 1.000 34.02369 514 TRP B CA 1
ATOM 3000 C C . TRP B 1 153 ? 7.68116 48.16610 9.29829 1.000 35.80342 514 TRP B C 1
ATOM 3001 O O . TRP B 1 153 ? 8.56281 47.49802 8.75314 1.000 34.12508 514 TRP B O 1
ATOM 3012 N N . PHE B 1 154 ? 7.44264 48.12041 10.60823 1.000 35.48173 515 PHE B N 1
ATOM 3013 C CA . PHE B 1 154 ? 7.95991 47.03890 11.43269 1.000 35.80379 515 PHE B CA 1
ATOM 3014 C C . PHE B 1 154 ? 7.04973 46.87004 12.63729 1.000 37.06883 515 PHE B C 1
ATOM 3015 O O . PHE B 1 154 ? 6.25406 47.75151 12.96643 1.000 32.46061 515 PHE B O 1
ATOM 3023 N N . ARG B 1 155 ? 7.15293 45.69368 13.25421 1.000 40.05043 516 ARG B N 1
ATOM 3024 C CA . ARG B 1 155 ? 6.43737 45.33105 14.46888 1.000 37.70559 516 ARG B CA 1
ATOM 3025 C C . ARG B 1 155 ? 7.43307 45.15633 15.59497 1.000 42.45012 516 ARG B C 1
ATOM 3026 O O . ARG B 1 155 ? 8.47603 44.51759 15.42082 1.000 42.92418 516 ARG B O 1
ATOM 3034 N N . THR B 1 156 ? 7.13109 45.74823 16.72847 1.000 43.46451 517 THR B N 1
ATOM 3035 C CA . THR B 1 156 ? 7.82312 45.36684 17.93669 1.000 44.23655 517 THR B CA 1
ATOM 3036 C C . THR B 1 156 ? 6.92429 44.44365 18.74567 1.000 46.01256 517 THR B C 1
ATOM 3037 O O . THR B 1 156 ? 5.81212 44.07607 18.34961 1.000 43.46546 517 THR B O 1
ATOM 3041 N N . ARG B 1 157 ? 7.42149 44.12136 19.91937 1.000 46.73315 518 ARG B N 1
ATOM 3042 C CA . ARG B 1 157 ? 6.65066 43.48132 20.96014 1.000 50.08698 518 ARG B CA 1
ATOM 3043 C C . ARG B 1 157 ? 5.35882 44.21298 21.32292 1.000 48.61883 518 ARG B C 1
ATOM 3044 O O . ARG B 1 157 ? 4.33670 43.55551 21.57176 1.000 51.71274 518 ARG B O 1
ATOM 3052 N N . SER B 1 158 ? 5.32131 45.52694 21.23334 1.000 43.79924 519 SER B N 1
ATOM 3053 C CA . SER B 1 158 ? 4.15287 46.23083 21.72931 1.000 42.46064 519 SER B CA 1
ATOM 3054 C C . SER B 1 158 ? 3.33745 46.97345 20.66037 1.000 43.90773 519 SER B C 1
ATOM 3055 O O . SER B 1 158 ? 2.23070 47.46299 20.96731 1.000 44.14348 519 SER B O 1
ATOM 3058 N N . ALA B 1 159 ? 3.81616 47.06510 19.41891 1.000 40.22271 520 ALA B N 1
ATOM 3059 C CA . ALA B 1 159 ? 3.16837 47.94220 18.45409 1.000 38.02135 520 ALA B CA 1
ATOM 3060 C C . ALA B 1 159 ? 3.60389 47.59296 17.04329 1.000 37.70262 520 ALA B C 1
ATOM 3061 O O . ALA B 1 159 ? 4.59695 46.89370 16.83153 1.000 38.36772 520 ALA B O 1
ATOM 3063 N N . ILE B 1 160 ? 2.84832 48.10600 16.07570 1.000 32.51168 521 ILE B N 1
ATOM 3064 C CA . ILE B 1 160 ? 3.27125 48.14313 14.68081 1.000 34.24782 521 ILE B CA 1
ATOM 3065 C C . ILE B 1 160 ? 3.53494 49.59836 14.31059 1.000 36.70689 521 ILE B C 1
ATOM 3066 O O . ILE B 1 160 ? 2.78185 50.50544 14.70105 1.000 32.10968 521 ILE B O 1
ATOM 3071 N N . ILE B 1 161 ? 4.62223 49.82105 13.57847 1.000 33.69598 522 ILE B N 1
ATOM 3072 C CA . ILE B 1 161 ? 5.06443 51.15408 13.19895 1.000 33.09855 522 ILE B CA 1
ATOM 3073 C C . ILE B 1 161 ? 4.91177 51.24566 11.68692 1.000 35.20452 522 ILE B C 1
ATOM 3074 O O . ILE B 1 161 ? 5.43915 50.40430 10.94996 1.000 31.39935 522 ILE B O 1
ATOM 3079 N N . LEU B 1 162 ? 4.15893 52.24142 11.23050 1.000 32.11624 523 LEU B N 1
ATOM 3080 C CA . LEU B 1 162 ? 3.79451 52.39728 9.82876 1.000 31.84414 523 LEU B CA 1
ATOM 3081 C C . LEU B 1 162 ? 4.29696 53.75448 9.34830 1.000 29.07114 523 LEU B C 1
ATOM 3082 O O . LEU B 1 162 ? 3.92356 54.78832 9.91228 1.000 31.29765 523 LEU B O 1
ATOM 3087 N N . HIS B 1 163 ? 5.13840 53.74880 8.32142 1.000 26.00911 524 HIS B N 1
ATOM 3088 C CA . HIS B 1 163 ? 5.83475 54.94811 7.84588 1.000 28.66299 524 HIS B CA 1
ATOM 3089 C C . HIS B 1 163 ? 5.32241 55.28655 6.45467 1.000 30.78686 524 HIS B C 1
ATOM 3090 O O . HIS B 1 163 ? 5.60177 54.55814 5.49535 1.000 31.53927 524 HIS B O 1
ATOM 3097 N N . LEU B 1 164 ? 4.59609 56.39184 6.33606 1.000 25.13178 525 LEU B N 1
ATOM 3098 C CA . LEU B 1 164 ? 4.00117 56.73568 5.05436 1.000 31.50056 525 LEU B CA 1
ATOM 3099 C C . LEU B 1 164 ? 4.91266 57.66623 4.26069 1.000 34.91969 525 LEU B C 1
ATOM 3100 O O . LEU B 1 164 ? 5.77183 58.35894 4.80541 1.000 32.29519 525 LEU B O 1
ATOM 3105 N N . SER B 1 165 ? 4.71445 57.66166 2.94594 1.000 33.05704 526 SER B N 1
ATOM 3106 C CA . SER B 1 165 ? 5.55940 58.43470 2.05526 1.000 34.74680 526 SER B CA 1
ATOM 3107 C C . SER B 1 165 ? 5.27827 59.93284 2.10944 1.000 37.21046 526 SER B C 1
ATOM 3108 O O . SER B 1 165 ? 6.02624 60.69646 1.48467 1.000 33.54610 526 SER B O 1
ATOM 3111 N N . ASN B 1 166 ? 4.23692 60.38019 2.82391 1.000 32.30142 527 ASN B N 1
ATOM 3112 C CA . ASN B 1 166 ? 4.04558 61.81603 3.00520 1.000 34.23017 527 ASN B CA 1
ATOM 3113 C C . ASN B 1 166 ? 4.69150 62.32721 4.28177 1.000 34.48993 527 ASN B C 1
ATOM 3114 O O . ASN B 1 166 ? 4.42368 63.46679 4.68409 1.000 32.76439 527 ASN B O 1
ATOM 3119 N N . GLY B 1 167 ? 5.52192 61.50565 4.93465 1.000 32.67004 528 GLY B N 1
ATOM 3120 C CA . GLY B 1 167 ? 6.18818 61.88072 6.16185 1.000 32.28412 528 GLY B CA 1
ATOM 3121 C C . GLY B 1 167 ? 5.48582 61.42262 7.42312 1.000 33.12437 528 GLY B C 1
ATOM 3122 O O . GLY B 1 167 ? 6.11802 61.39004 8.48950 1.000 32.09904 528 GLY B O 1
ATOM 3123 N N . SER B 1 168 ? 4.20928 61.04322 7.33007 1.000 29.17612 529 SER B N 1
ATOM 3124 C CA . SER B 1 168 ? 3.46459 60.65200 8.51826 1.000 29.59664 529 SER B CA 1
ATOM 3125 C C . SER B 1 168 ? 3.97977 59.32265 9.04969 1.000 32.74364 529 SER B C 1
ATOM 3126 O O . SER B 1 168 ? 4.38352 58.44304 8.28577 1.000 31.26196 529 SER B O 1
ATOM 3129 N N . VAL B 1 169 ? 3.97212 59.18919 10.37881 1.000 30.14404 530 VAL B N 1
ATOM 3130 C CA . VAL B 1 169 ? 4.31773 57.94624 11.05762 1.000 30.04226 530 VAL B CA 1
ATOM 3131 C C . VAL B 1 169 ? 3.16132 57.56408 11.97355 1.000 31.67646 530 VAL B C 1
ATOM 3132 O O . VAL B 1 169 ? 2.71028 58.38077 12.78763 1.000 29.10035 530 VAL B O 1
ATOM 3136 N N . GLN B 1 170 ? 2.68272 56.32875 11.84210 1.000 27.31345 531 GLN B N 1
ATOM 3137 C CA . GLN B 1 170 ? 1.58206 55.82343 12.65328 1.000 28.14393 531 GLN B CA 1
ATOM 3138 C C . GLN B 1 170 ? 2.07928 54.68057 13.53406 1.000 30.54106 531 GLN B C 1
ATOM 3139 O O . GLN B 1 170 ? 2.84369 53.81674 13.08299 1.000 28.32647 531 GLN B O 1
ATOM 3145 N N . ILE B 1 171 ? 1.63801 54.66646 14.78879 1.000 28.05355 532 ILE B N 1
ATOM 3146 C CA . ILE B 1 171 ? 2.02076 53.62385 15.73117 1.000 30.48810 532 ILE B CA 1
ATOM 3147 C C . ILE B 1 171 ? 0.74217 53.10702 16.37617 1.000 34.02402 532 ILE B C 1
ATOM 3148 O O . ILE B 1 171 ? 0.04295 53.86778 17.05305 1.000 31.64379 532 ILE B O 1
ATOM 3153 N N . ASN B 1 172 ? 0.42526 51.82384 16.14973 1.000 32.29141 533 ASN B N 1
ATOM 3154 C CA . ASN B 1 172 ? -0.74704 51.17149 16.72685 1.000 32.78247 533 ASN B CA 1
ATOM 3155 C C . ASN B 1 172 ? -0.27148 50.22532 17.82160 1.000 35.42538 533 ASN B C 1
ATOM 3156 O O . ASN B 1 172 ? 0.50229 49.30574 17.54733 1.000 35.49229 533 ASN B O 1
ATOM 3161 N N . PHE B 1 173 ? -0.75595 50.42120 19.04526 1.000 37.81128 534 PHE B N 1
ATOM 3162 C CA . PHE B 1 173 ? -0.33215 49.60266 20.17432 1.000 38.99764 534 PHE B CA 1
ATOM 3163 C C . PHE B 1 173 ? -1.25202 48.39761 20.31732 1.000 38.52338 534 PHE B C 1
ATOM 3164 O O . PHE B 1 173 ? -2.47888 48.53750 20.27969 1.000 40.95756 534 PHE B O 1
ATOM 3172 N N . PHE B 1 174 ? -0.65236 47.21375 20.48706 1.000 42.13018 535 PHE B N 1
ATOM 3173 C CA . PHE B 1 174 ? -1.42489 45.97396 20.45791 1.000 45.11912 535 PHE B CA 1
ATOM 3174 C C . PHE B 1 174 ? -2.27482 45.78646 21.71225 1.000 47.45121 535 PHE B C 1
ATOM 3175 O O . PHE B 1 174 ? -3.42365 45.33411 21.62415 1.000 48.49242 535 PHE B O 1
ATOM 3183 N N . GLN B 1 175 ? -1.72793 46.08761 22.89278 1.000 46.63186 536 GLN B N 1
ATOM 3184 C CA . GLN B 1 175 ? -2.38235 45.62466 24.11900 1.000 47.56058 536 GLN B CA 1
ATOM 3185 C C . GLN B 1 175 ? -3.68354 46.37208 24.37547 1.000 47.87091 536 GLN B C 1
ATOM 3186 O O . GLN B 1 175 ? -4.67878 45.77292 24.80332 1.000 46.28934 536 GLN B O 1
ATOM 3188 N N . ASP B 1 176 ? -3.70302 47.67617 24.11453 1.000 42.76887 537 ASP B N 1
ATOM 3189 C CA . ASP B 1 176 ? -4.85014 48.48898 24.47348 1.000 43.79432 537 ASP B CA 1
ATOM 3190 C C . ASP B 1 176 ? -5.49643 49.19539 23.29206 1.000 42.45881 537 ASP B C 1
ATOM 3191 O O . ASP B 1 176 ? -6.43962 49.96612 23.50250 1.000 44.69562 537 ASP B O 1
ATOM 3196 N N . HIS B 1 177 ? -5.00941 48.97789 22.06948 1.000 39.21912 538 HIS B N 1
ATOM 3197 C CA . HIS B 1 177 ? -5.57036 49.54121 20.83760 1.000 40.36036 538 HIS B CA 1
ATOM 3198 C C . HIS B 1 177 ? -5.45195 51.06252 20.73643 1.000 40.55045 538 HIS B C 1
ATOM 3199 O O . HIS B 1 177 ? -6.16423 51.68282 19.93152 1.000 37.54026 538 HIS B O 1
ATOM 3206 N N . THR B 1 178 ? -4.60230 51.69798 21.54224 1.000 37.11388 539 THR B N 1
ATOM 3207 C CA . THR B 1 178 ? -4.35994 53.11979 21.34301 1.000 37.65625 539 THR B CA 1
ATOM 3208 C C . THR B 1 178 ? -3.44048 53.31806 20.14223 1.000 35.92729 539 THR B C 1
ATOM 3209 O O . THR B 1 178 ? -2.69190 52.41343 19.75695 1.000 34.20561 539 THR B O 1
ATOM 3213 N N . LYS B 1 179 ? -3.52433 54.50727 19.52654 1.000 34.16178 540 LYS B N 1
ATOM 3214 C CA . LYS B 1 179 ? -2.80887 54.78519 18.28521 1.000 33.57108 540 LYS B CA 1
ATOM 3215 C C . LYS B 1 179 ? -2.34545 56.23976 18.24072 1.000 35.01042 540 LYS B C 1
ATOM 3216 O O . LYS B 1 179 ? -3.01492 57.14013 18.75363 1.000 36.01188 540 LYS B O 1
ATOM 3222 N N . LEU B 1 180 ? -1.18744 56.45770 17.61893 1.000 32.04514 541 LEU B N 1
ATOM 3223 C CA . LEU B 1 180 ? -0.63868 57.78620 17.36923 1.000 33.14615 541 LEU B CA 1
ATOM 3224 C C . LEU B 1 180 ? -0.48750 57.97988 15.86858 1.000 32.20456 541 LEU B C 1
ATOM 3225 O O . LEU B 1 180 ? 0.01424 57.09456 15.17154 1.000 32.27072 541 LEU B O 1
ATOM 3230 N N . ILE B 1 181 ? -0.87690 59.14339 15.36451 1.000 30.45110 542 ILE B N 1
ATOM 3231 C CA . ILE B 1 181 ? -0.54238 59.53070 14.00143 1.000 27.85914 542 ILE B CA 1
ATOM 3232 C C . ILE B 1 181 ? 0.25267 60.82552 14.08541 1.000 31.61275 542 ILE B C 1
ATOM 3233 O O . ILE B 1 181 ? -0.29183 61.86735 14.46832 1.000 31.15760 542 ILE B O 1
ATOM 3238 N N . LEU B 1 182 ? 1.52657 60.76883 13.70473 1.000 29.09748 543 LEU B N 1
ATOM 3239 C CA . LEU B 1 182 ? 2.42630 61.90783 13.76603 1.000 32.47799 543 LEU B CA 1
ATOM 3240 C C . LEU B 1 182 ? 2.63648 62.46124 12.36442 1.000 30.82501 543 LEU B C 1
ATOM 3241 O O . LEU B 1 182 ? 2.87232 61.69973 11.42144 1.000 29.36349 543 LEU B O 1
ATOM 3246 N N . CYS B 1 183 ? 2.51611 63.77746 12.22453 1.000 29.62155 544 CYS B N 1
ATOM 3247 C CA . CYS B 1 183 ? 2.83005 64.44780 10.96891 1.000 27.91569 544 CYS B CA 1
ATOM 3248 C C . CYS B 1 183 ? 3.91020 65.48949 11.20879 1.000 30.66002 544 CYS B C 1
ATOM 3249 O O . CYS B 1 183 ? 3.70438 66.42172 12.00715 1.000 32.86640 544 CYS B O 1
ATOM 3252 N N . PRO B 1 184 ? 5.05996 65.39881 10.53998 1.000 28.80707 545 PRO B N 1
ATOM 3253 C CA . PRO B 1 184 ? 6.11899 66.38327 10.77947 1.000 29.43700 545 PRO B CA 1
ATOM 3254 C C . PRO B 1 184 ? 5.90267 67.68547 10.02346 1.000 31.30343 545 PRO B C 1
ATOM 3255 O O . PRO B 1 184 ? 6.62027 68.66324 10.28984 1.000 32.80233 545 PRO B O 1
ATOM 3259 N N . LEU B 1 185 ? 4.91846 67.74293 9.11785 1.000 27.31634 546 LEU B N 1
ATOM 3260 C CA . LEU B 1 185 ? 4.60276 68.99350 8.42979 1.000 32.56207 546 LEU B CA 1
ATOM 3261 C C . LEU B 1 185 ? 3.62936 69.84487 9.24233 1.000 29.52848 546 LEU B C 1
ATOM 3262 O O . LEU B 1 185 ? 3.85434 71.04045 9.43629 1.000 32.90517 546 LEU B O 1
ATOM 3267 N N . MET B 1 186 ? 2.55647 69.22376 9.72653 1.000 30.98094 547 MET B N 1
ATOM 3268 C CA . MET B 1 186 ? 1.66197 69.81017 10.71572 1.000 32.70993 547 MET B CA 1
ATOM 3269 C C . MET B 1 186 ? 2.35035 69.96227 12.06050 1.000 31.11113 547 MET B C 1
ATOM 3270 O O . MET B 1 186 ? 1.89441 70.75754 12.88592 1.000 33.51262 547 MET B O 1
ATOM 3275 N N . ALA B 1 187 ? 3.43670 69.21694 12.28741 1.000 31.93201 548 ALA B N 1
ATOM 3276 C CA . ALA B 1 187 ? 4.09451 69.13743 13.59136 1.000 32.24006 548 ALA B CA 1
ATOM 3277 C C . ALA B 1 187 ? 3.06116 68.83354 14.67403 1.000 32.85197 548 ALA B C 1
ATOM 3278 O O . ALA B 1 187 ? 2.93133 69.55101 15.66485 1.000 30.16971 548 ALA B O 1
ATOM 3280 N N . ALA B 1 188 ? 2.29513 67.76181 14.44163 1.000 28.66791 549 ALA B N 1
ATOM 3281 C CA . ALA B 1 188 ? 1.10527 67.43703 15.21192 1.000 31.80287 549 ALA B CA 1
ATOM 3282 C C . ALA B 1 188 ? 1.08670 65.94540 15.50773 1.000 32.56534 549 ALA B C 1
ATOM 3283 O O . ALA B 1 188 ? 1.75963 65.15389 14.84173 1.000 30.94710 549 ALA B O 1
ATOM 3285 N N . VAL B 1 189 ? 0.32743 65.57004 16.53592 1.000 31.78527 550 VAL B N 1
ATOM 3286 C CA . VAL B 1 189 ? 0.04904 64.17037 16.83325 1.000 32.27648 550 VAL B CA 1
ATOM 3287 C C . VAL B 1 189 ? -1.44661 64.01474 17.05525 1.000 32.27379 550 VAL B C 1
ATOM 3288 O O . VAL B 1 189 ? -2.06100 64.80303 17.77877 1.000 32.98806 550 VAL B O 1
ATOM 3292 N N . THR B 1 190 ? -2.03366 63.02522 16.40262 1.000 32.63380 551 THR B N 1
ATOM 3293 C CA . THR B 1 190 ? -3.40739 62.62506 16.65384 1.000 33.81641 551 THR B CA 1
ATOM 3294 C C . THR B 1 190 ? -3.36591 61.38080 17.53442 1.000 34.78988 551 THR B C 1
ATOM 3295 O O . THR B 1 190 ? -2.68848 60.40196 17.19992 1.000 31.69722 551 THR B O 1
ATOM 3299 N N . TYR B 1 191 ? -4.06000 61.43218 18.66717 1.000 33.44815 552 TYR B N 1
ATOM 3300 C CA . TYR B 1 191 ? -4.07643 60.34309 19.63472 1.000 33.67547 552 TYR B CA 1
ATOM 3301 C C . TYR B 1 191 ? -5.47177 59.73452 19.67898 1.000 38.48089 552 TYR B C 1
ATOM 3302 O O . TYR B 1 191 ? -6.45704 60.45261 19.88106 1.000 36.06603 552 TYR B O 1
ATOM 3311 N N . ILE B 1 192 ? -5.54967 58.42115 19.46334 1.000 36.82307 553 ILE B N 1
ATOM 3312 C CA . ILE B 1 192 ? -6.78698 57.65075 19.58375 1.000 39.36879 553 ILE B CA 1
ATOM 3313 C C . ILE B 1 192 ? -6.67586 56.80242 20.84473 1.000 37.64525 553 ILE B C 1
ATOM 3314 O O . ILE B 1 192 ? -5.77361 55.96554 20.95644 1.000 34.97010 553 ILE B O 1
ATOM 3319 N N . ASP B 1 193 ? -7.56889 57.01901 21.80322 1.000 38.93507 554 ASP B N 1
ATOM 3320 C CA . ASP B 1 193 ? -7.43207 56.31951 23.07288 1.000 45.98173 554 ASP B CA 1
ATOM 3321 C C . ASP B 1 193 ? -8.22224 55.00890 23.04988 1.000 46.16871 554 ASP B C 1
ATOM 3322 O O . ASP B 1 193 ? -8.78718 54.61478 22.02459 1.000 46.20473 554 ASP B O 1
ATOM 3327 N N . GLU B 1 194 ? -8.24646 54.31888 24.19610 1.000 46.90048 555 GLU B N 1
ATOM 3328 C CA . GLU B 1 194 ? -8.87586 53.00743 24.28942 1.000 50.04353 555 GLU B CA 1
ATOM 3329 C C . GLU B 1 194 ? -10.35946 53.06460 23.97905 1.000 53.88969 555 GLU B C 1
ATOM 3330 O O . GLU B 1 194 ? -10.94672 52.05964 23.56282 1.000 56.15962 555 GLU B O 1
ATOM 3336 N N . LYS B 1 195 ? -10.98462 54.21575 24.17778 1.000 56.18968 556 LYS B N 1
ATOM 3337 C CA . LYS B 1 195 ? -12.41028 54.34572 23.92793 1.000 52.00065 556 LYS B CA 1
ATOM 3338 C C . LYS B 1 195 ? -12.67949 54.83591 22.51626 1.000 50.42606 556 LYS B C 1
ATOM 3339 O O . LYS B 1 195 ? -13.83613 55.09050 22.17017 1.000 49.32516 556 LYS B O 1
ATOM 3345 N N . ARG B 1 196 ? -11.62428 54.99079 21.71312 1.000 45.92406 557 ARG B N 1
ATOM 3346 C CA . ARG B 1 196 ? -11.65995 55.42932 20.32372 1.000 46.06831 557 ARG B CA 1
ATOM 3347 C C . ARG B 1 196 ? -11.98284 56.90897 20.20831 1.000 46.98849 557 ARG B C 1
ATOM 3348 O O . ARG B 1 196 ? -12.23395 57.40123 19.10350 1.000 46.39875 557 ARG B O 1
ATOM 3356 N N . ASP B 1 197 ? -12.02574 57.62403 21.32700 1.000 48.91703 558 ASP B N 1
ATOM 3357 C CA . ASP B 1 197 ? -11.97557 59.07466 21.27624 1.000 48.36568 558 ASP B CA 1
ATOM 3358 C C . ASP B 1 197 ? -10.64339 59.51199 20.68586 1.000 44.97428 558 ASP B C 1
ATOM 3359 O O . ASP B 1 197 ? -9.61101 58.86013 20.87158 1.000 45.11784 558 ASP B O 1
ATOM 3364 N N . PHE B 1 198 ? -10.66384 60.64106 19.98791 1.000 47.38997 559 PHE B N 1
ATOM 3365 C CA . PHE B 1 198 ? -9.48833 61.14550 19.30052 1.000 41.57334 559 PHE B CA 1
ATOM 3366 C C . PHE B 1 198 ? -9.32723 62.63351 19.56381 1.000 42.61738 559 PHE B C 1
ATOM 3367 O O . PHE B 1 198 ? -10.30709 63.36647 19.73223 1.000 45.88272 559 PHE B O 1
ATOM 3375 N N . ARG B 1 199 ? -8.07034 63.06552 19.59406 1.0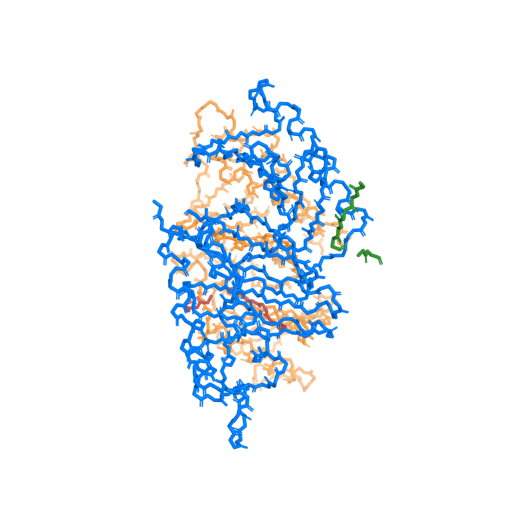00 38.54735 560 ARG B N 1
ATOM 3376 C CA . ARG B 1 199 ? -7.69878 64.46511 19.72256 1.000 41.60162 560 ARG B CA 1
ATOM 3377 C C . ARG B 1 199 ? -6.44960 64.68325 18.89044 1.000 38.81913 560 ARG B C 1
ATOM 3378 O O . ARG B 1 199 ? -5.59130 63.80382 18.80379 1.000 37.62430 560 ARG B O 1
ATOM 3386 N N . THR B 1 200 ? -6.34020 65.85844 18.28634 1.000 37.15123 561 THR B N 1
ATOM 3387 C CA . THR B 1 200 ? -5.13507 66.22526 17.56087 1.000 37.40909 561 THR B CA 1
ATOM 3388 C C . THR B 1 200 ? -4.48231 67.40740 18.25662 1.000 38.28598 561 THR B C 1
ATOM 3389 O O . THR B 1 200 ? -5.15034 68.40962 18.53836 1.000 36.03185 561 THR B O 1
ATOM 3393 N N . TYR B 1 201 ? -3.18459 67.27875 18.54623 1.000 34.18834 562 TYR B N 1
ATOM 3394 C CA . TYR B 1 201 ? -2.44678 68.30189 19.26698 1.000 34.63926 562 TYR B CA 1
ATOM 3395 C C . TYR B 1 201 ? -1.26954 68.79083 18.44045 1.000 34.45678 562 TYR B C 1
ATOM 3396 O O . TYR B 1 201 ? -0.54256 67.99528 17.83190 1.000 30.32585 562 TYR B O 1
ATOM 3405 N N . ARG B 1 202 ? -1.06337 70.09699 18.47182 1.000 30.78293 563 ARG B N 1
ATOM 3406 C CA . ARG B 1 202 ? 0.16863 70.67162 17.98052 1.000 35.21402 563 ARG B CA 1
ATOM 3407 C C . ARG B 1 202 ? 1.27842 70.32565 18.96959 1.000 35.32387 563 ARG B C 1
ATOM 3408 O O . ARG B 1 202 ? 1.16816 70.64138 20.15926 1.000 34.95603 563 ARG B O 1
ATOM 3416 N N . LEU B 1 203 ? 2.33200 69.65415 18.49006 1.000 28.76727 564 LEU B N 1
ATOM 3417 C CA . LEU B 1 203 ? 3.41477 69.24486 19.38359 1.000 30.32499 564 LEU B CA 1
ATOM 3418 C C . LEU B 1 203 ? 4.03967 70.45848 20.05503 1.000 36.21972 564 LEU B C 1
ATOM 3419 O O . LEU B 1 203 ? 4.43720 70.39473 21.22602 1.000 36.06403 564 LEU B O 1
ATOM 3424 N N . SER B 1 204 ? 4.14279 71.57013 19.31676 1.000 33.52222 565 SER B N 1
ATOM 3425 C CA . SER B 1 204 ? 4.61274 72.82864 19.88773 1.000 39.56796 565 SER B CA 1
ATOM 3426 C C . SER B 1 204 ? 3.86935 73.16186 21.16711 1.000 36.48838 565 SER B C 1
ATOM 3427 O O . SER B 1 204 ? 4.48054 73.50229 22.18445 1.000 37.33026 565 SER B O 1
ATOM 3430 N N . LEU B 1 205 ? 2.53807 73.03588 21.13517 1.000 38.78777 566 LEU B N 1
ATOM 3431 C CA . LEU B 1 205 ? 1.70933 73.47820 22.25413 1.000 37.03941 566 LEU B CA 1
ATOM 3432 C C . LEU B 1 205 ? 1.70546 72.48176 23.39889 1.000 37.44386 566 LEU B C 1
ATOM 3433 O O . LEU B 1 205 ? 1.51387 72.88254 24.55059 1.000 36.95263 566 LEU B O 1
ATOM 3438 N N . LEU B 1 206 ? 1.93672 71.19541 23.11648 1.000 34.26452 567 LEU B N 1
ATOM 3439 C CA . LEU B 1 206 ? 2.15111 70.25050 24.20703 1.000 37.68932 567 LEU B CA 1
ATOM 3440 C C . LEU B 1 206 ? 3.36926 70.63662 25.04831 1.000 38.13766 567 LEU B C 1
ATOM 3441 O O . LEU B 1 206 ? 3.34677 70.49230 26.27682 1.000 38.14401 567 LEU B O 1
ATOM 3446 N N . GLU B 1 207 ? 4.43593 71.14351 24.41187 1.000 36.00555 568 GLU B N 1
ATOM 3447 C CA . GLU B 1 207 ? 5.57355 71.68077 25.16269 1.000 36.50548 568 GLU B CA 1
ATOM 3448 C C . GLU B 1 207 ? 5.14692 72.75560 26.14779 1.000 39.88838 568 GLU B C 1
ATOM 3449 O O . GLU B 1 207 ? 5.58655 72.77102 27.30607 1.000 40.65804 568 GLU B O 1
ATOM 3455 N N . GLU B 1 208 ? 4.35980 73.72192 25.67522 1.000 38.20799 569 GLU B N 1
ATOM 3456 C CA . GLU B 1 208 ? 4.02178 74.86483 26.51621 1.000 38.74267 569 GLU B CA 1
ATOM 3457 C C . GLU B 1 208 ? 3.03316 74.48241 27.61447 1.000 39.30888 569 GLU B C 1
ATOM 3458 O O . GLU B 1 208 ? 3.14539 74.95855 28.74994 1.000 40.85678 569 GLU B O 1
ATOM 3464 N N . TYR B 1 209 ? 2.03743 73.65885 27.28790 1.000 38.35269 570 TYR B N 1
ATOM 3465 C CA . TYR B 1 209 ? 0.87344 73.47424 28.14657 1.000 40.91942 570 TYR B CA 1
ATOM 3466 C C . TYR B 1 209 ? 0.82096 72.13792 28.88728 1.000 41.90190 570 TYR B C 1
ATOM 3467 O O . TYR B 1 209 ? 0.03798 72.01157 29.83340 1.000 44.67551 570 TYR B O 1
ATOM 3476 N N . GLY B 1 210 ? 1.62567 71.15281 28.50657 1.000 38.99633 571 GLY B N 1
ATOM 3477 C CA . GLY B 1 210 ? 1.62375 69.86001 29.16163 1.000 42.35087 571 GLY B CA 1
ATOM 3478 C C . GLY B 1 210 ? 0.60158 68.88618 28.58956 1.000 42.47248 571 GLY B C 1
ATOM 3479 O O . GLY B 1 210 ? -0.20392 69.20992 27.71104 1.000 42.97733 571 GLY B O 1
ATOM 3480 N N . CYS B 1 211 ? 0.65949 67.65141 29.09544 1.000 41.34050 572 CYS B N 1
ATOM 3481 C CA . CYS B 1 211 ? -0.26111 66.58894 28.68903 1.000 44.39146 572 CYS B CA 1
ATOM 3482 C C . CYS B 1 211 ? -0.24766 65.49094 29.74781 1.000 43.66925 572 CYS B C 1
ATOM 3483 O O . CYS B 1 211 ? 0.57563 65.50121 30.66348 1.000 39.40622 572 CYS B O 1
ATOM 3486 N N . CYS B 1 212 ? -1.15992 64.52646 29.59852 1.000 42.10854 573 CYS B N 1
ATOM 3487 C CA . CYS B 1 212 ? -1.28379 63.44824 30.57198 1.000 41.02256 573 CYS B CA 1
ATOM 3488 C C . CYS B 1 212 ? -0.13453 62.44099 30.43963 1.000 38.39051 573 CYS B C 1
ATOM 3489 O O . CYS B 1 212 ? 0.57258 62.38224 29.43051 1.000 38.02897 573 CYS B O 1
ATOM 3492 N N . LYS B 1 213 ? 0.01194 61.60686 31.47389 1.000 39.34340 574 LYS B N 1
ATOM 3493 C CA . LYS B 1 213 ? 1.02452 60.54930 31.47015 1.000 45.23770 574 LYS B CA 1
ATOM 3494 C C . LYS B 1 213 ? 0.80989 59.57759 30.31086 1.000 45.36548 574 LYS B C 1
ATOM 3495 O O . LYS B 1 213 ? 1.77972 59.04234 29.75528 1.000 41.02560 574 LYS B O 1
ATOM 3497 N N . GLU B 1 214 ? -0.45588 59.38615 29.92729 1.000 46.04881 575 GLU B N 1
ATOM 3498 C CA . GLU B 1 214 ? -0.86134 58.52367 28.82177 1.000 48.83699 575 GLU B CA 1
ATOM 3499 C C . GLU B 1 214 ? -0.15016 58.92326 27.53825 1.000 45.25974 575 GLU B C 1
ATOM 3500 O O . GLU B 1 214 ? 0.63644 58.15801 26.95973 1.000 42.44033 575 GLU B O 1
ATOM 3506 N N . LEU B 1 215 ? -0.38899 60.15815 27.10850 1.000 38.83732 576 LEU B N 1
ATOM 3507 C CA . LEU B 1 215 ? 0.18198 60.63696 25.85984 1.000 39.42990 576 LEU B CA 1
ATOM 3508 C C . LEU B 1 215 ? 1.69032 60.84405 25.97885 1.000 37.19611 576 LEU B C 1
ATOM 3509 O O . LEU B 1 215 ? 2.44218 60.48025 25.06894 1.000 35.97083 576 LEU B O 1
ATOM 3514 N N . ALA B 1 216 ? 2.15535 61.40007 27.10081 1.000 35.71074 577 ALA B N 1
ATOM 3515 C CA . ALA B 1 216 ? 3.58815 61.62593 27.27650 1.000 35.09239 577 ALA B CA 1
ATOM 3516 C C . ALA B 1 216 ? 4.36959 60.33026 27.11396 1.000 35.80513 577 ALA B C 1
ATOM 3517 O O . ALA B 1 216 ? 5.35833 60.27292 26.37678 1.000 31.95668 577 ALA B O 1
ATOM 3519 N N . SER B 1 217 ? 3.89967 59.25795 27.75149 1.000 37.68391 578 SER B N 1
ATOM 3520 C CA . SER B 1 217 ? 4.60365 57.98430 27.67120 1.000 35.41806 578 SER B CA 1
ATOM 3521 C C . SER B 1 217 ? 4.64907 57.46330 26.23834 1.000 35.72331 578 SER B C 1
ATOM 3522 O O . SER B 1 217 ? 5.66611 56.91196 25.79576 1.000 35.95809 578 SER B O 1
ATOM 3525 N N . ARG B 1 218 ? 3.56275 57.63299 25.49003 1.000 35.00096 579 ARG B N 1
ATOM 3526 C CA . ARG B 1 218 ? 3.56946 57.12146 24.12624 1.000 35.87244 579 ARG B CA 1
ATOM 3527 C C . ARG B 1 218 ? 4.41047 57.99119 23.20394 1.000 34.93903 579 ARG B C 1
ATOM 3528 O O . ARG B 1 218 ? 4.91782 57.49530 22.19037 1.000 29.60432 579 ARG B O 1
ATOM 3536 N N . LEU B 1 219 ? 4.58061 59.27801 23.54504 1.000 34.23245 580 LEU B N 1
ATOM 3537 C CA . LEU B 1 219 ? 5.44007 60.15552 22.75294 1.000 32.82067 580 LEU B CA 1
ATOM 3538 C C . LEU B 1 219 ? 6.91317 59.85372 22.99207 1.000 31.52052 580 LEU B C 1
ATOM 3539 O O . LEU B 1 219 ? 7.73341 60.00676 22.08177 1.000 31.77386 580 LEU B O 1
ATOM 3544 N N . ARG B 1 220 ? 7.27435 59.43493 24.20306 1.000 33.59651 581 ARG B N 1
ATOM 3545 C CA . ARG B 1 220 ? 8.62779 58.93326 24.42791 1.000 31.26934 581 ARG B CA 1
ATOM 3546 C C . ARG B 1 220 ? 8.88707 57.70227 23.57191 1.000 34.73375 581 ARG B C 1
ATOM 3547 O O . ARG B 1 220 ? 9.91436 57.60760 22.88362 1.000 34.79011 581 ARG B O 1
ATOM 3555 N N . TYR B 1 221 ? 7.93928 56.75622 23.57880 1.000 33.81275 582 TYR B N 1
ATOM 3556 C CA . TYR B 1 221 ? 8.07208 55.56038 22.75815 1.000 31.42209 582 TYR B CA 1
ATOM 3557 C C . TYR B 1 221 ? 8.18412 55.91493 21.28412 1.000 33.13085 582 TYR B C 1
ATOM 3558 O O . TYR B 1 221 ? 8.99947 55.32470 20.55639 1.000 31.33358 582 TYR B O 1
ATOM 3567 N N . ALA B 1 222 ? 7.38565 56.89091 20.82829 1.000 30.36528 583 ALA B N 1
ATOM 3568 C CA . ALA B 1 222 ? 7.42604 57.27731 19.41905 1.000 31.82046 583 ALA B CA 1
ATOM 3569 C C . ALA B 1 222 ? 8.80566 57.78179 19.02528 1.000 33.37020 583 ALA B C 1
ATOM 3570 O O . ALA B 1 222 ? 9.29238 57.47893 17.92808 1.000 30.63271 583 ALA B O 1
ATOM 3572 N N . ARG B 1 223 ? 9.45508 58.56171 19.90060 1.000 32.47927 584 ARG B N 1
ATOM 3573 C CA . ARG B 1 223 ? 10.79147 59.04727 19.56584 1.000 33.56177 584 ARG B CA 1
ATOM 3574 C C . ARG B 1 223 ? 11.73949 57.87780 19.32957 1.000 34.31086 584 ARG B C 1
ATOM 3575 O O . ARG B 1 223 ? 12.54940 57.89559 18.39209 1.000 32.34543 584 ARG B O 1
ATOM 3583 N N . THR B 1 224 ? 11.65372 56.85356 20.17587 1.000 34.52935 585 THR B N 1
ATOM 3584 C CA . THR B 1 224 ? 12.48034 55.66749 19.99456 1.000 35.32625 585 THR B CA 1
ATOM 3585 C C . THR B 1 224 ? 12.21021 55.01233 18.64428 1.000 36.08055 585 THR B C 1
ATOM 3586 O O . THR B 1 224 ? 13.14145 54.55675 17.96856 1.000 37.24499 585 THR B O 1
ATOM 3590 N N . MET B 1 225 ? 10.94406 54.97993 18.22264 1.000 33.95069 586 MET B N 1
ATOM 3591 C CA . MET B 1 225 ? 10.60413 54.35000 16.95295 1.000 34.26114 586 MET B CA 1
ATOM 3592 C C . MET B 1 225 ? 11.08905 55.15971 15.75934 1.000 34.65867 586 MET B C 1
ATOM 3593 O O . MET B 1 225 ? 11.51303 54.57785 14.75489 1.000 33.79170 586 MET B O 1
ATOM 3598 N N . VAL B 1 226 ? 11.02156 56.49413 15.83438 1.000 30.81853 587 VAL B N 1
ATOM 3599 C CA . VAL B 1 226 ? 11.54446 57.31922 14.74701 1.000 35.21445 587 VAL B CA 1
ATOM 3600 C C . VAL B 1 226 ? 13.05380 57.12922 14.61781 1.000 33.42303 587 VAL B C 1
ATOM 3601 O O . VAL B 1 226 ? 13.59290 57.06006 13.50606 1.000 30.56608 587 VAL B O 1
ATOM 3605 N N . ASP B 1 227 ? 13.76029 57.05180 15.75298 1.000 34.25299 588 ASP B N 1
ATOM 3606 C CA . ASP B 1 227 ? 15.18204 56.72079 15.72588 1.000 36.98450 588 ASP B CA 1
ATOM 3607 C C . ASP B 1 227 ? 15.43682 55.37072 15.04848 1.000 38.65094 588 ASP B C 1
ATOM 3608 O O . ASP B 1 227 ? 16.47585 55.19211 14.40380 1.000 38.44468 588 ASP B O 1
ATOM 3613 N N . LYS B 1 228 ? 14.53283 54.39595 15.20858 1.000 33.77573 589 LYS B N 1
ATOM 3614 C CA . LYS B 1 228 ? 14.72414 53.13037 14.49727 1.000 38.06861 589 LYS B CA 1
ATOM 3615 C C . LYS B 1 228 ? 14.54174 53.31326 12.99219 1.000 38.13056 589 LYS B C 1
ATOM 3616 O O . LYS B 1 228 ? 15.32751 52.78654 12.19936 1.000 38.24482 589 LYS B O 1
ATOM 3622 N N . LEU B 1 229 ? 13.51625 54.06860 12.57691 1.000 37.71374 590 LEU B N 1
ATOM 3623 C CA . LEU B 1 229 ? 13.33605 54.36278 11.15511 1.000 37.31599 590 LEU B CA 1
ATOM 3624 C C . LEU B 1 229 ? 14.57414 55.04825 10.58097 1.000 38.98562 590 LEU B C 1
ATOM 3625 O O . LEU B 1 229 ? 15.05491 54.69017 9.49910 1.000 36.52205 590 LEU B O 1
ATOM 3630 N N . LEU B 1 230 ? 15.09442 56.05124 11.29527 1.000 37.71947 591 LEU B N 1
ATOM 3631 C CA . LEU B 1 230 ? 16.28752 56.76299 10.84172 1.000 40.37785 591 LEU B CA 1
ATOM 3632 C C . LEU B 1 230 ? 17.47899 55.82483 10.73114 1.000 39.72338 591 LEU B C 1
ATOM 3633 O O . LEU B 1 230 ? 18.20243 55.83852 9.73156 1.000 42.16269 591 LEU B O 1
ATOM 3638 N N . SER B 1 231 ? 17.68100 54.98979 11.74476 1.000 39.93531 592 SER B N 1
ATOM 3639 C CA . SER B 1 231 ? 18.82869 54.09324 11.77090 1.000 44.04324 592 SER B CA 1
ATOM 3640 C C . SER B 1 231 ? 18.74810 53.06053 10.65210 1.000 47.37067 592 SER B C 1
ATOM 3641 O O . SER B 1 231 ? 19.78252 52.60624 10.15920 1.000 50.94989 592 SER B O 1
ATOM 3644 N N . SER B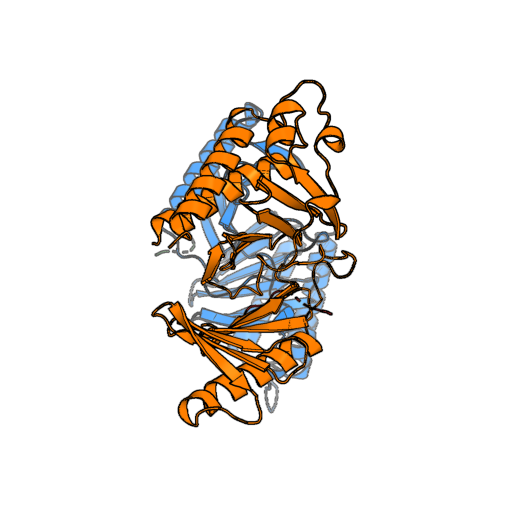 1 232 ? 17.53318 52.68496 10.23546 1.000 43.38852 593 SER B N 1
ATOM 3645 C CA . SER B 1 232 ? 17.36512 51.68342 9.18714 1.000 46.92554 593 SER B CA 1
ATOM 3646 C C . SER B 1 232 ? 17.93095 52.15617 7.85900 1.000 50.77448 593 SER B C 1
ATOM 3647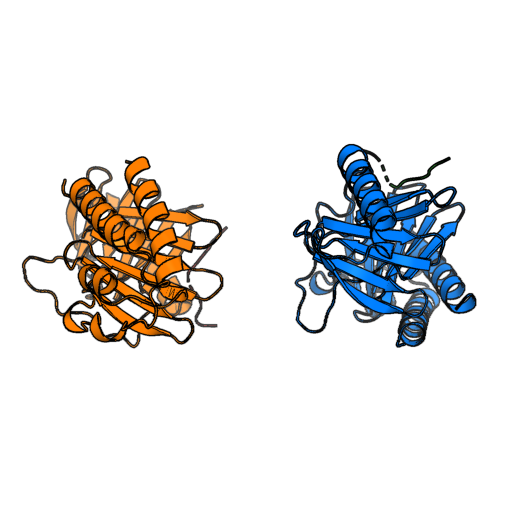 O O . SER B 1 232 ? 18.58519 51.39571 7.13981 1.000 53.57819 593 SER B O 1
ATOM 3650 N N . ARG B 1 233 ? 17.72098 53.42145 7.54363 1.000 48.91809 594 ARG B N 1
ATOM 3651 C CA . ARG B 1 233 ? 18.02684 53.94834 6.23500 1.000 54.44115 594 ARG B CA 1
ATOM 3652 C C . ARG B 1 233 ? 19.27408 54.84767 6.22539 1.000 56.82807 594 ARG B C 1
ATOM 3653 O O . ARG B 1 233 ? 20.26707 54.54976 6.90649 1.000 57.15965 594 ARG B O 1
ATOM 3661 N N . ASN C 2 2 ? 20.84582 14.24406 52.19559 1.000 56.46788 -1 ASN C N 1
ATOM 3662 C CA . ASN C 2 2 ? 21.21823 14.73471 50.86616 1.000 58.80724 -1 ASN C CA 1
ATOM 3663 C C . ASN C 2 2 ? 20.07836 15.53005 50.22387 1.000 52.03174 -1 ASN C C 1
ATOM 3664 O O . ASN C 2 2 ? 19.25861 16.14343 50.91884 1.000 50.39024 -1 ASN C O 1
ATOM 3669 N N . ILE C 2 3 ? 20.03695 15.52242 48.89675 1.000 45.31877 0 ILE C N 1
ATOM 3670 C CA . ILE C 2 3 ? 19.10507 16.34761 48.13989 1.000 47.69274 0 ILE C CA 1
ATOM 3671 C C . ILE C 2 3 ? 18.61684 15.54313 46.93942 1.000 49.81871 0 ILE C C 1
ATOM 3672 O O . ILE C 2 3 ? 19.39639 14.82917 46.30028 1.000 47.35406 0 ILE C O 1
ATOM 3677 N N . PHE C 2 4 ? 17.32334 15.65186 46.64007 1.000 46.21116 1 PHE C N 1
ATOM 3678 C CA . PHE C 2 4 ? 16.70220 14.97661 45.50776 1.000 45.35515 1 PHE C CA 1
ATOM 3679 C C . PHE C 2 4 ? 16.11795 16.05168 44.61132 1.000 43.64792 1 PHE C C 1
ATOM 3680 O O . PHE C 2 4 ? 15.73520 17.12629 45.09060 1.000 45.25401 1 PHE C O 1
ATOM 3688 N N . GLN C 2 5 ? 16.06027 15.78798 43.31060 1.000 34.81738 2 GLN C N 1
ATOM 3689 C CA . GLN C 2 5 ? 15.60356 16.84104 42.41510 1.000 40.79916 2 GLN C CA 1
ATOM 3690 C C . GLN C 2 5 ? 15.02261 16.25341 41.14440 1.000 37.75968 2 GLN C C 1
ATOM 3691 O O . GLN C 2 5 ? 15.17694 15.06725 40.84428 1.000 38.99397 2 GLN C O 1
ATOM 3697 N N . SER C 2 6 ? 14.34306 17.11447 40.39588 1.000 37.54749 3 SER C N 1
ATOM 3698 C CA . SER C 2 6 ? 13.72684 16.70091 39.14489 1.000 37.50497 3 SER C CA 1
ATOM 3699 C C . SER C 2 6 ? 14.80967 16.53333 38.08474 1.000 37.37558 3 SER C C 1
ATOM 3700 O O . SER C 2 6 ? 15.99265 16.66078 38.38284 1.000 38.62191 3 SER C O 1
ATOM 3714 N N . MET C 2 8 ? 17.59773 16.56179 35.46695 1.000 40.32316 5 MET C N 1
ATOM 3715 C CA . MET C 2 8 ? 18.66806 17.54078 35.26675 1.000 43.16503 5 MET C CA 1
ATOM 3716 C C . MET C 2 8 ? 18.92522 17.84456 33.79503 1.000 44.03029 5 MET C C 1
ATOM 3717 O O . MET C 2 8 ? 18.58019 17.05543 32.92289 1.000 47.61021 5 MET C O 1
ATOM 3722 N N . LEU C 2 9 ? 19.49974 19.01266 33.52224 1.000 44.38213 6 LEU C N 1
ATOM 3723 C CA . LEU C 2 9 ? 19.95620 19.33560 32.17400 1.000 47.65726 6 LEU C CA 1
ATOM 3724 C C . LEU C 2 9 ? 21.08766 18.38742 31.79175 1.000 44.63577 6 LEU C C 1
ATOM 3725 O O . LEU C 2 9 ? 21.12361 17.88728 30.67638 1.000 51.26269 6 LEU C O 1
ATOM 3730 N N . ASN D 2 2 ? 0.68854 31.95438 10.31745 1.000 62.86200 -1 ASN D N 1
ATOM 3731 C CA . ASN D 2 2 ? 1.78387 32.73234 9.74974 1.000 61.76415 -1 ASN D CA 1
ATOM 3732 C C . ASN D 2 2 ? 1.29101 34.08557 9.21695 1.000 58.54783 -1 ASN D C 1
ATOM 3733 O O . ASN D 2 2 ? 1.88544 34.65041 8.29348 1.000 56.68528 -1 ASN D O 1
ATOM 3735 N N . ILE D 2 3 ? 0.20539 34.59973 9.79673 1.000 51.78302 0 ILE D N 1
ATOM 3736 C CA . ILE D 2 3 ? -0.41694 35.83821 9.34047 1.000 50.95598 0 ILE D CA 1
ATOM 3737 C C . ILE D 2 3 ? -0.86205 36.63308 10.56646 1.000 54.02776 0 ILE D C 1
ATOM 3738 O O . ILE D 2 3 ? -1.35268 36.06376 11.55002 1.000 50.88898 0 ILE D O 1
ATOM 3743 N N . PHE D 2 4 ? -0.62003 37.94620 10.52628 1.000 47.96291 1 PHE D N 1
ATOM 3744 C CA . PHE D 2 4 ? -0.98164 38.88619 11.58086 1.000 47.92194 1 PHE D CA 1
ATOM 3745 C C . PHE D 2 4 ? -1.78440 40.01462 10.95570 1.000 41.54945 1 PHE D C 1
ATOM 3746 O O . PHE D 2 4 ? -1.63471 40.30846 9.76600 1.000 42.27854 1 PHE D O 1
ATOM 3754 N N . GLN D 2 5 ? -2.66486 40.62510 11.74109 1.000 39.58913 2 GLN D N 1
ATOM 3755 C CA . GLN D 2 5 ? -3.53201 41.65714 11.18857 1.000 39.83822 2 GLN D CA 1
ATOM 3756 C C . GLN D 2 5 ? -3.99421 42.59622 12.28995 1.000 40.18181 2 GLN D C 1
ATOM 3757 O O . GLN D 2 5 ? -3.89126 42.29218 13.48165 1.000 38.62735 2 GLN D O 1
ATOM 3763 N N . SER D 2 6 ? -4.56631 43.72472 11.85728 1.000 38.84440 3 SER D N 1
ATOM 3764 C CA . SER D 2 6 ? -5.11098 44.73383 12.74971 1.000 37.28325 3 SER D CA 1
ATOM 3765 C C . SER D 2 6 ? -6.41036 44.21123 13.34928 1.000 38.65023 3 SER D C 1
ATOM 3766 O O . SER D 2 6 ? -6.72068 43.03407 13.22137 1.000 40.76174 3 SER D O 1
ATOM 3780 N N . MET D 2 8 ? -9.90114 42.90504 14.29725 1.000 41.77188 5 MET D N 1
ATOM 3781 C CA . MET D 2 8 ? -10.95169 42.22171 13.53105 1.000 42.05651 5 MET D CA 1
ATOM 3782 C C . MET D 2 8 ? -12.34892 42.73781 13.85723 1.000 45.50404 5 MET D C 1
ATOM 3783 O O . MET D 2 8 ? -12.57521 43.29992 14.92428 1.000 46.78999 5 MET D O 1
ATOM 3788 N N . LEU D 2 9 ? -13.28170 42.56170 12.91341 1.000 47.46651 6 LEU D N 1
ATOM 3789 C CA . LEU D 2 9 ? -14.68310 42.89762 13.17320 1.000 49.53276 6 LEU D CA 1
ATOM 3790 C C . LEU D 2 9 ? -15.28131 42.04746 14.28458 1.000 52.80340 6 LEU D C 1
ATOM 3791 O O . LEU D 2 9 ? -16.16909 42.51563 15.00871 1.000 54.52557 6 LEU D O 1
ATOM 3796 N N . THR D 2 10 ? -14.83083 40.79987 14.42428 1.000 54.77474 7 THR D N 1
ATOM 3797 C CA . THR D 2 10 ? -15.37708 39.90839 15.44961 1.000 64.82946 7 THR D CA 1
ATOM 3798 C C . THR D 2 10 ? -14.82661 40.24340 16.84247 1.000 66.94976 7 THR D C 1
ATOM 3799 O O . THR D 2 10 ? -13.64328 40.04174 17.13392 1.000 68.12949 7 THR D O 1
#

Secondary structure (DSSP, 8-state):
--HHHHHHHHHHHHHHHHHT-GGGSSS--GGGGB-GGG--S--EEEEEEETTTTEEEEEETTS-EEEEETTS-EEEE-TTSSEEEEE-TT--EEEEETTB--GGGHHHHHHHHHHHHHHHHH---TTTT-PPPPP-TT-----EEEEEE-SSEEEEEETTS-EEEEETTT--EEEEETTTTEEEEE-TTS-EEEEEHHHHHHH---HHHHHHHHHHHHHHHHHHHH-/-HHHHHHHHHHHHHHHHHHT-GGGSSS--GGGGB-GGG--S--EEEEEEETTTTEEEEEETTS-EEEEETTS-EEEE-TTSSEEEEE-TT--EEEEESSS--GGGHHHHHHHHHHHHHHHHH---TTTT-PPPPP-TTT----EEEEEE-SSEEEEEETTS-EEEEETTT--EEEEETTTTEEEEE-TT--EEEEEHHHHHHH---HHHHHHHHHHHHHHHHHHHH-/--EE---/--EE----

InterPro domains:
  IPR000719 Protein kinase domain [PF00069] (53-305)
  IPR000719 Protein kinase domain [PS50011] (53-305)
  IPR000719 Protein kinase domain [SM00220] (53-305)
  IPR000959 POLO box domain [PF00659] (419-476)
  IPR000959 POLO box domain [PF00659] (517-580)
  IPR000959 POLO box domain [PS50078] (410-488)
  IPR000959 POLO box domain [PS50078] (510-592)
  IPR008271 Serine/threonine-protein kinase, active site [PS00108] (172-184)
  IPR011009 Protein kinase-like domain superfamily [SSF56112] (51-338)
  IPR017441 Protein kinase, ATP binding site [PS00107] (59-82)
  IPR033695 Second polo-box domain [cd13117] (509-590)
  IPR033701 First polo-box domain [cd13118] (407-494)
  IPR033702 Polo-like kinase 1, catalytic domain [cd14187] (45-309)
  IPR036947 POLO box domain superfamily [G3DSA:3.30.1120.30] (381-590)
  IPR036947 POLO box domain superfamily [G3DSA:3.30.1120.30] (412-508)

Radius of gyration: 29.58 Å; Cα contacts (8 Å, |Δi|>4): 906; chains: 4; bounding box: 38×79×78 Å

Organism: Homo sapiens (NCBI:txid9606)

Nearest PDB structures (foldseek):
  4o56-assembly1_A  TM=9.728E-01  e=7.040E-43  Homo sapiens
  5j19-assembly1_A  TM=9.972E-01  e=1.867E-41  Homo sapiens
  4dfw-assembly1_A  TM=9.908E-01  e=3.319E-41  Homo sapiens
  4e9d-assembly1_A  TM=9.809E-01  e=1.568E-40  Homo sapiens
  5dmv-assembly1_C  TM=9.788E-01  e=6.234E-40  Mus musculus

Solvent-accessible surface area: 23044 Å² total

GO terms:
  GO:0097681 double-strand break repair via alternative nonhomologous end joining (P, IDA)
  GO:0106310 protein serine kinase activity (F, IDA)
  GO:0005813 centrosome (C, IDA)
  GO:1901673 regulation of mitotic spindle assembly (P, IDA)
  GO:0006468 protein phosphorylation (P, IDA)
  GO:0004672 protein kinase activity (F, IDA)
  GO:0000922 spindle pole (C, IDA)
  GO:0045184 establishment of protein localization (P, IMP)
  GO:0001578 microtubule bundle formation (P, IDA)
  GO:0004674 protein serine/threonine kinase activity (F, IDA)
  GO:0008017 microtubule binding (F, IDA)
  GO:0051233 spindle midzone (C, IDA)
  GO:0000776 kinetochore (C, IDA)
  GO:0005634 nucleus (C, IDA)
  GO:0005819 spindle (C, IDA)
  GO:0030496 midbody (C, IDA)
  GO:2000042 negative regulation of double-strand break repair via homologous recombination (P, IDA)
  GO:0032465 regulation of cytokinesis (P, IDA)
  GO:0006302 double-strand break repair (P, IDA)
  GO:0007095 mitotic G2 DNA damage checkpoint signaling (P, IDA)

Sequence (469 aa):
EVVDCHLSDMLQQLHSVNASKPSERGLVRQEEAEDPACIPIFWVSKWVDYSDKYGLGYQLCDNSVGVLFNDSTRLILYNDGDSLQYIERDGTESYLTVSSHPNSLMKKITLLKYFRNYMSEHLLKAGANITPREGDELARLPYLRTWFRTRSAIILHLSNGSVQINFFQDHTKLILCPLMAAVTYIDEKRDFRTYRLSLLEEYGCCKELASRLRYARTMVDKLLSSREVVDCHLSDMLQQLHSVNASKPSERGLVRQEEAEDPACIPIFWVSKWVDYSDKYGLGYQLCDNSVGVLFNDSTRLILYNDGDSLQYIERDGTESYLTVSSHPNSLMKKITLLKYFRNYMSEHLLKAGANITPREGDELARLPYLRTWFRTRSAIILHLSNGSVQINFFQDHTKLILCPLMAAVTYIDEKRDFRTYRLSLLEEYGCCKELASRLRYARTMVDKLLSSRNIFQSMLNIFQSMLT